Protein AF-A0A0U3DCT2-F1 (afdb_monomer_lite)

Foldseek 3Di:
DDDDDDDDDDDDDDDDDDPPDDDDDDPPDLPQDDQDPLLNVLLVLLVVVPDDSVVSLQLLCLLLLHDSVLRSDDLVPDDLLSNLSSVVSSVQLVVQCVLQVVLVDPVSNCFQRDNRDDALFKAKFKAWFFAVFDLAKPWDWFFPPPDDPPDDDDDPGDPPDPPDPPDPPDDQLPDALVNVCVGTVTDFTDEGAIAMKMKMWHPDPAFFWKQWSNDTDGWAFQDQWDKQFWAACCQAPVDRQDTTMAGARTTMTMDGHDLPTDWIDGSSATYADANQQADFFKEWEAEQQFFAATEECLPPPPFPDFHGFQLVDCVRFVQLLQLSLSLSVLGAEYEYQANQFRLAHHYPQQHPPGNDDCVVSCVVCVVLNHLYSSRCSSRPRSSNSSVSRRYYYDYAHALQCAQNHNVLVCLRGPDRYRRQPERQHHDSQDDVNRTDPAHAWYWYRHNQEIEIHGEPNLAFQDPDDDPDHPDHPCVLQVLQSSLQVLLVDPSLLRHQAYEYRHAADQQDWADSDPAIDRGRLSPVQSADPPPGSYPRRHHDHRLRYAEYEYEPQQWWFWKFFPPVVSAFIYIYHNQSTYRFGDGDDDPDPDFFDDRPDDLVVVCPPPPVCPSPPPNDDDPQDQDPVRDGDDVVVSSVGGIPPRSPPQGIDRAHWIWMWGDDPPDPKTWIFTAHSSRDTAWIWIGDRRGIDIDDGDD

Radius of gyration: 29.82 Å; chains: 1; bounding box: 74×130×78 Å

pLDDT: mean 75.76, std 23.97, range [25.91, 98.81]

Sequence (695 aa):
MQHRLLPLSLAVSAALLLAACASGPQQPAQQAQTLPPAMNKLLGAQEAAGLSRAEGLRRIAARSGLSVEELQQQPSRLEPIAQDLLARFERDTQALITSAQASGQPEAMALALPLLDAPGRFYAWTQFADMAQAPFSTSHITAVTAAAPGTQGQQRGSLEHEVPFSGPEVKAANATPTDLAARYAMSDPSLGHGQQVARVVTAAAQCPQLLVDGRPQPMQVRAPAVRGVASNSAAQTGDKRQTIGADFELLTCEATLPPAAQVVGVGGQRLALRPPQAQINRVVVVGDTGCRVQGPNAFGSGKPGAPLQDCSDESDWPWRRIARAAASFNPDLIIHNGDIHYREGLPKGTEPGQPQPNEARVAAYMDTITYGWKSWEADFFRPAGALLAAAPWAITRGNHELCDRAGAGWYRFLDYRRFPAQEPQYSPDYDAAICSNATDPLLVRLGDLQLILMDVGGLADAPGRGRNQGWTNGDHLRTARQLTAVARDGTTQSASVSWLVTHKPLFAFYSGGPKVTSSTWQFQKALQPGVESFGAGNGELPANLQMVHSGHIHGWMMISHPAQTGLPTQYLIGNSGQALEGFHFGARGDKPYQAAAPEAQANDIATQDRRWPWHDAPWSFRLPNGVMAQPDAFSSSPVIDAGSKNAHSEEFGFVVFDRITGSSNWTARMFDPQRQLLRTCTTEGKRTRCEAPAK

Structure (mmCIF, N/CA/C/O backbone):
data_AF-A0A0U3DCT2-F1
#
_entry.id   AF-A0A0U3DCT2-F1
#
loop_
_atom_site.group_PDB
_atom_site.id
_atom_site.type_symbol
_atom_site.label_atom_id
_atom_site.label_alt_id
_atom_site.label_comp_id
_atom_site.label_asym_id
_atom_site.label_entity_id
_atom_site.label_seq_id
_atom_site.pdbx_PDB_ins_code
_atom_site.Cartn_x
_atom_site.Cartn_y
_atom_site.Cartn_z
_atom_site.occupancy
_atom_site.B_iso_or_equiv
_atom_site.auth_seq_id
_atom_site.auth_comp_id
_atom_site.auth_asym_id
_atom_site.auth_atom_id
_atom_site.pdbx_PDB_model_num
ATOM 1 N N . MET A 1 1 ? 45.992 -82.820 7.090 1.00 36.88 1 MET A N 1
ATOM 2 C CA . MET A 1 1 ? 46.696 -83.466 8.224 1.00 36.88 1 MET A CA 1
ATOM 3 C C . MET A 1 1 ? 46.601 -82.540 9.439 1.00 36.88 1 MET A C 1
ATOM 5 O O . MET A 1 1 ? 46.520 -81.350 9.193 1.00 36.88 1 MET A O 1
ATOM 9 N N . GLN A 1 2 ? 46.533 -83.101 10.664 1.00 33.44 2 GLN A N 1
ATOM 10 C CA . GLN A 1 2 ? 47.190 -82.681 11.940 1.00 33.44 2 GLN A CA 1
ATOM 11 C C . GLN A 1 2 ? 47.296 -81.164 12.280 1.00 33.44 2 GLN A C 1
ATOM 13 O O . GLN A 1 2 ? 47.700 -80.394 11.428 1.00 33.44 2 GLN A O 1
ATOM 18 N N . HIS A 1 3 ? 47.113 -80.629 13.503 1.00 31.39 3 HIS A N 1
ATOM 19 C CA . HIS A 1 3 ? 46.759 -81.056 14.888 1.00 31.39 3 HIS A CA 1
ATOM 20 C C . HIS A 1 3 ? 46.692 -79.743 15.752 1.00 31.39 3 HIS A C 1
ATOM 22 O O . HIS A 1 3 ? 47.212 -78.741 15.277 1.00 31.39 3 HIS A O 1
ATOM 28 N N . ARG A 1 4 ? 46.166 -79.565 16.986 1.00 33.88 4 ARG A N 1
ATOM 29 C CA . ARG A 1 4 ? 45.395 -80.282 18.052 1.00 33.88 4 ARG A CA 1
ATOM 30 C C . ARG A 1 4 ? 44.637 -79.171 18.842 1.00 33.88 4 ARG A C 1
ATOM 32 O O . ARG A 1 4 ? 45.187 -78.090 18.986 1.00 33.88 4 ARG A O 1
ATOM 39 N N . LEU A 1 5 ? 43.339 -79.268 19.155 1.00 30.78 5 LEU A N 1
ATOM 40 C CA . LEU A 1 5 ? 42.668 -79.935 20.300 1.00 30.78 5 LEU A CA 1
ATOM 41 C C . LEU A 1 5 ? 42.898 -79.347 21.722 1.00 30.78 5 LEU A C 1
ATOM 43 O O . LEU A 1 5 ? 43.914 -79.662 22.331 1.00 30.78 5 LEU A O 1
ATOM 47 N N . LEU A 1 6 ? 41.827 -78.724 22.270 1.00 32.69 6 LEU A N 1
ATOM 48 C CA . LEU A 1 6 ? 41.408 -78.650 23.702 1.00 32.69 6 LEU A CA 1
ATOM 49 C C . LEU A 1 6 ? 42.312 -77.839 24.680 1.00 32.69 6 LEU A C 1
ATOM 51 O O . LEU A 1 6 ? 43.429 -77.512 24.287 1.00 32.69 6 LEU A O 1
ATOM 55 N N . PRO A 1 7 ? 41.872 -77.420 25.904 1.00 43.22 7 PRO A N 1
ATOM 56 C CA . PRO A 1 7 ? 40.756 -77.864 26.782 1.00 43.22 7 PRO A CA 1
ATOM 57 C C . PRO A 1 7 ? 39.411 -77.127 26.555 1.00 43.22 7 PRO A C 1
ATOM 59 O O . PRO A 1 7 ? 39.361 -76.201 25.756 1.00 43.22 7 PRO A O 1
ATOM 62 N N . LEU A 1 8 ? 38.239 -77.492 27.104 1.00 28.56 8 LEU A N 1
ATOM 63 C CA . LEU A 1 8 ? 37.788 -78.330 28.246 1.00 28.56 8 LEU A CA 1
ATOM 64 C C . LEU A 1 8 ? 37.611 -77.615 29.618 1.00 28.56 8 LEU A C 1
ATOM 66 O O . LEU A 1 8 ? 38.549 -77.468 30.388 1.00 28.56 8 LEU A O 1
ATOM 70 N N . SER A 1 9 ? 36.358 -77.235 29.904 1.00 29.92 9 SER A N 1
ATOM 71 C CA . SER A 1 9 ? 35.671 -77.124 31.215 1.00 29.92 9 SER A CA 1
ATOM 72 C C . SER A 1 9 ? 36.451 -76.863 32.523 1.00 29.92 9 SER A C 1
ATOM 74 O O . SER A 1 9 ? 37.167 -77.742 32.992 1.00 29.92 9 SER A O 1
ATOM 76 N N . LEU A 1 10 ? 36.106 -75.758 33.202 1.00 27.81 10 LEU A N 1
ATOM 77 C CA . LEU A 1 10 ? 35.778 -75.593 34.644 1.00 27.81 10 LEU A CA 1
ATOM 78 C C . LEU A 1 10 ? 35.640 -74.069 34.919 1.00 27.81 10 LEU A C 1
ATOM 80 O O . LEU A 1 10 ? 36.296 -73.288 34.241 1.00 27.81 10 LEU A O 1
ATOM 84 N N . ALA A 1 11 ? 34.909 -73.542 35.906 1.00 27.86 11 ALA A N 1
ATOM 85 C CA . ALA A 1 11 ? 33.616 -73.879 36.518 1.00 27.86 11 ALA A CA 1
ATOM 86 C C . ALA A 1 11 ? 33.266 -72.765 37.539 1.00 27.86 11 ALA A C 1
ATOM 88 O O . ALA A 1 11 ? 34.174 -72.164 38.094 1.00 27.86 11 ALA A O 1
ATOM 89 N N . VAL A 1 12 ? 31.973 -72.561 37.831 1.00 28.89 12 VAL A N 1
ATOM 90 C CA . VAL A 1 12 ? 31.437 -71.941 39.072 1.00 28.89 12 VAL A CA 1
ATOM 91 C C . VAL A 1 12 ? 31.932 -70.521 39.462 1.00 28.89 12 VAL A C 1
ATOM 93 O O . VAL A 1 12 ? 33.016 -70.327 39.990 1.00 28.89 12 VAL A O 1
ATOM 96 N N . SER A 1 13 ? 31.002 -69.559 39.363 1.00 32.44 13 SER A N 1
ATOM 97 C CA . SER A 1 13 ? 30.874 -68.346 40.204 1.00 32.44 13 SER A CA 1
ATOM 98 C C . SER A 1 13 ? 32.005 -67.303 40.268 1.00 32.44 13 SER A C 1
ATOM 100 O O . SER A 1 13 ? 32.881 -67.402 41.119 1.00 32.44 13 SER A O 1
ATOM 102 N N . ALA A 1 14 ? 31.826 -66.179 39.550 1.00 29.89 14 ALA A N 1
ATOM 103 C CA . ALA A 1 14 ? 31.907 -64.816 40.126 1.00 29.89 14 ALA A CA 1
ATOM 104 C C . ALA A 1 14 ? 31.535 -63.706 39.109 1.00 29.89 14 ALA A C 1
ATOM 106 O O . ALA A 1 14 ? 32.417 -63.211 38.418 1.00 29.89 14 ALA A O 1
ATOM 107 N N . ALA A 1 15 ? 30.255 -63.295 39.042 1.00 27.05 15 ALA A N 1
ATOM 108 C CA . ALA A 1 15 ? 29.804 -61.939 38.645 1.00 27.05 15 ALA A CA 1
ATOM 109 C C . ALA A 1 15 ? 28.260 -61.843 38.588 1.00 27.05 15 ALA A C 1
ATOM 111 O O . ALA A 1 15 ? 27.653 -62.104 37.551 1.00 27.05 15 ALA A O 1
ATOM 112 N N . LEU A 1 16 ? 27.607 -61.411 39.674 1.00 37.44 16 LEU A N 1
ATOM 113 C CA . LEU A 1 16 ? 26.274 -60.800 39.566 1.00 37.44 16 LEU A CA 1
ATOM 114 C C . LEU A 1 16 ? 26.464 -59.306 39.283 1.00 37.44 16 LEU A C 1
ATOM 116 O O . LEU A 1 16 ? 26.703 -58.555 40.222 1.00 37.44 16 LEU A O 1
ATOM 120 N N . LEU A 1 17 ? 26.369 -58.883 38.016 1.00 34.41 17 LEU A N 1
ATOM 121 C CA . LEU A 1 17 ? 26.083 -57.497 37.606 1.00 34.41 17 LEU A CA 1
ATOM 122 C C . LEU A 1 17 ? 25.851 -57.410 36.083 1.00 34.41 17 LEU A C 1
ATOM 124 O O . LEU A 1 17 ? 26.549 -58.052 35.308 1.00 34.41 17 LEU A O 1
ATOM 128 N N . LEU A 1 18 ? 24.900 -56.558 35.677 1.00 35.25 18 LEU A N 1
ATOM 129 C CA . LEU A 1 18 ? 24.732 -56.012 34.315 1.00 35.25 18 LEU A CA 1
ATOM 130 C C . LEU A 1 18 ? 24.450 -57.007 33.162 1.00 35.25 18 LEU A C 1
ATOM 132 O O . LEU A 1 18 ? 25.196 -57.083 32.190 1.00 35.25 18 LEU A O 1
ATOM 136 N N . ALA A 1 19 ? 23.281 -57.658 33.196 1.00 31.69 19 ALA A N 1
ATOM 137 C CA . ALA A 1 19 ? 22.679 -58.319 32.023 1.00 31.69 19 ALA A CA 1
ATOM 138 C C . ALA A 1 19 ? 21.163 -58.038 31.877 1.00 31.69 19 ALA A C 1
ATOM 140 O O . ALA A 1 19 ? 20.399 -58.886 31.426 1.00 31.69 19 ALA A O 1
ATOM 141 N N . ALA A 1 20 ? 20.716 -56.842 32.278 1.00 42.06 20 ALA A N 1
ATOM 142 C CA . ALA A 1 20 ? 19.307 -56.428 32.265 1.00 42.06 20 ALA A CA 1
ATOM 143 C C . ALA A 1 20 ? 19.113 -55.065 31.569 1.00 42.06 20 ALA A C 1
ATOM 145 O O . ALA A 1 20 ? 18.640 -54.114 32.178 1.00 42.06 20 ALA A O 1
ATOM 146 N N . CYS A 1 21 ? 19.523 -54.969 30.298 1.00 36.25 21 CYS A N 1
ATOM 147 C CA . CYS A 1 21 ? 19.258 -53.821 29.417 1.00 36.25 21 CYS A CA 1
ATOM 148 C C . CYS A 1 21 ? 19.403 -54.236 27.937 1.00 36.25 21 CYS A C 1
ATOM 150 O O . CYS A 1 21 ? 20.422 -53.978 27.303 1.00 36.25 21 CYS A O 1
ATOM 152 N N . ALA A 1 22 ? 18.393 -54.924 27.395 1.00 37.25 22 ALA A N 1
ATOM 153 C CA . ALA A 1 22 ? 18.346 -55.352 25.985 1.00 37.25 22 ALA A CA 1
ATOM 154 C C . ALA A 1 22 ? 17.037 -54.953 25.269 1.00 37.25 22 ALA A C 1
ATOM 156 O O . ALA A 1 22 ? 16.732 -55.438 24.183 1.00 37.25 22 ALA A O 1
ATOM 157 N N . SER A 1 23 ? 16.267 -54.040 25.864 1.00 38.56 23 SER A N 1
ATOM 158 C CA . SER A 1 23 ? 15.148 -53.348 25.226 1.00 38.56 23 SER A CA 1
ATOM 159 C C . SER A 1 23 ? 15.641 -52.004 24.686 1.00 38.56 23 SER A C 1
ATOM 161 O O . SER A 1 23 ? 15.608 -50.995 25.394 1.00 38.56 23 SER A O 1
ATOM 163 N N . GLY A 1 24 ? 16.134 -51.990 23.444 1.00 33.88 24 GLY A N 1
ATOM 164 C CA . GLY A 1 24 ? 16.416 -50.731 22.748 1.00 33.88 24 GLY A CA 1
ATOM 165 C C . GLY A 1 24 ? 15.144 -49.873 22.667 1.00 33.88 24 GLY A C 1
ATOM 166 O O . GLY A 1 24 ? 14.052 -50.438 22.546 1.00 33.88 24 GLY A O 1
ATOM 167 N N . PRO A 1 25 ? 15.242 -48.534 22.754 1.00 33.94 25 PRO A N 1
ATOM 168 C CA . PRO A 1 25 ? 14.065 -47.681 22.700 1.00 33.94 25 PRO A CA 1
ATOM 169 C C . PRO A 1 25 ? 13.362 -47.878 21.358 1.00 33.94 25 PRO A C 1
ATOM 171 O O . PRO A 1 25 ? 13.932 -47.607 20.299 1.00 33.94 25 PRO A O 1
ATOM 174 N N . GLN A 1 26 ? 12.106 -48.328 21.402 1.00 38.16 26 GLN A N 1
ATOM 175 C CA . GLN A 1 26 ? 11.217 -48.183 20.257 1.00 38.16 26 GLN A CA 1
ATOM 176 C C . GLN A 1 26 ? 11.202 -46.698 19.892 1.00 38.16 26 GLN A C 1
ATOM 178 O O . GLN A 1 26 ? 10.945 -45.856 20.757 1.00 38.16 26 GLN A O 1
ATOM 183 N N . GLN A 1 27 ? 11.477 -46.369 18.627 1.00 34.06 27 GLN A N 1
ATOM 184 C CA . GLN A 1 27 ? 11.172 -45.031 18.133 1.00 34.06 27 GLN A CA 1
ATOM 185 C C . GLN A 1 27 ? 9.692 -44.773 18.441 1.00 34.06 27 GLN A C 1
ATOM 187 O O . GLN A 1 27 ? 8.865 -45.624 18.095 1.00 34.06 27 GLN A O 1
ATOM 192 N N . PRO A 1 28 ? 9.338 -43.666 19.120 1.00 35.34 28 PRO A N 1
ATOM 193 C CA . PRO A 1 28 ? 7.943 -43.385 19.402 1.00 35.34 28 PRO A CA 1
ATOM 194 C C . PRO A 1 28 ? 7.219 -43.309 18.062 1.00 35.34 28 PRO A C 1
ATOM 196 O O . PRO A 1 28 ? 7.609 -42.525 17.193 1.00 35.34 28 PRO A O 1
ATOM 199 N N . ALA A 1 29 ? 6.195 -44.149 17.887 1.00 37.69 29 ALA A N 1
ATOM 200 C CA . ALA A 1 29 ? 5.345 -44.093 16.709 1.00 37.69 29 ALA A CA 1
ATOM 201 C C . ALA A 1 29 ? 4.901 -42.639 16.533 1.00 37.69 29 ALA A C 1
ATOM 203 O O . ALA A 1 29 ? 4.378 -42.047 17.483 1.00 37.69 29 ALA A O 1
ATOM 204 N N . GLN A 1 30 ? 5.177 -42.054 15.362 1.00 40.88 30 GLN A N 1
ATOM 205 C CA . GLN A 1 30 ? 4.865 -40.655 15.096 1.00 40.88 30 GLN A CA 1
ATOM 206 C C . GLN A 1 30 ? 3.379 -40.444 15.376 1.00 40.88 30 GLN A C 1
ATOM 208 O O . GLN A 1 30 ? 2.528 -40.928 14.630 1.00 40.88 30 GLN A O 1
ATOM 213 N N . GLN A 1 31 ? 3.066 -39.753 16.477 1.00 41.84 31 GLN A N 1
ATOM 214 C CA . GLN A 1 31 ? 1.696 -39.362 16.768 1.00 41.84 31 GLN A CA 1
ATOM 215 C C . GLN A 1 31 ? 1.243 -38.516 15.586 1.00 41.84 31 GLN A C 1
ATOM 217 O O . GLN A 1 31 ? 1.806 -37.448 15.348 1.00 41.84 31 GLN A O 1
ATOM 222 N N . ALA A 1 32 ? 0.274 -39.025 14.825 1.00 45.00 32 ALA A N 1
ATOM 223 C CA . ALA A 1 32 ? -0.272 -38.351 13.660 1.00 45.00 32 ALA A CA 1
ATOM 224 C C . ALA A 1 32 ? -1.056 -37.122 14.135 1.00 45.00 32 ALA A C 1
ATOM 226 O O . ALA A 1 32 ? -2.263 -37.182 14.360 1.00 45.00 32 ALA A O 1
ATOM 227 N N . GLN A 1 33 ? -0.334 -36.025 14.364 1.00 56.06 33 GLN A N 1
ATOM 228 C CA . GLN A 1 33 ? -0.896 -34.781 14.865 1.00 56.06 33 GLN A CA 1
ATOM 229 C C . GLN A 1 33 ? -1.872 -34.250 13.821 1.00 56.06 33 GLN A C 1
ATOM 231 O O . GLN A 1 33 ? -1.522 -33.958 12.677 1.00 56.06 33 GLN A O 1
ATOM 236 N N . THR A 1 34 ? -3.140 -34.219 14.209 1.00 70.25 34 THR A N 1
ATOM 237 C CA . THR A 1 34 ? -4.230 -33.802 13.342 1.00 70.25 34 THR A CA 1
ATOM 238 C C . THR A 1 34 ? -4.172 -32.295 13.161 1.00 70.25 34 THR A C 1
ATOM 240 O O . THR A 1 34 ? -4.274 -31.562 14.145 1.00 70.25 34 THR A O 1
ATOM 243 N N . LEU A 1 35 ? -4.084 -31.838 11.909 1.00 82.75 35 LEU A N 1
ATOM 244 C CA . LEU A 1 35 ? -4.354 -30.441 11.570 1.00 82.75 35 LEU A CA 1
ATOM 245 C C . LEU A 1 35 ? -5.725 -30.008 12.129 1.00 82.75 35 LEU A C 1
ATOM 247 O O . LEU A 1 35 ? -6.620 -30.855 12.274 1.00 82.75 35 LEU A O 1
ATOM 251 N N . PRO A 1 36 ? -5.938 -28.705 12.373 1.00 87.06 36 PRO A N 1
ATOM 252 C CA . PRO A 1 36 ? -7.245 -28.205 12.781 1.00 87.06 36 PRO A CA 1
ATOM 253 C C . PRO A 1 36 ? -8.352 -28.612 11.780 1.00 87.06 36 PRO A C 1
ATOM 255 O O . PRO A 1 36 ? -8.063 -28.750 10.583 1.00 87.06 36 PRO A O 1
ATOM 258 N N . PRO A 1 37 ? -9.609 -28.852 12.210 1.00 90.06 37 PRO A N 1
ATOM 259 C CA . PRO A 1 37 ? -10.609 -29.555 11.396 1.00 90.06 37 PRO A CA 1
ATOM 260 C C . PRO A 1 37 ? -10.858 -28.956 10.005 1.00 90.06 37 PRO A C 1
ATOM 262 O O . PRO A 1 37 ? -10.938 -29.700 9.024 1.00 90.06 37 PRO A O 1
ATOM 265 N N . ALA A 1 38 ? -10.906 -27.625 9.889 1.00 90.19 38 ALA A N 1
ATOM 266 C CA . ALA A 1 38 ? -11.087 -26.948 8.602 1.00 90.19 38 ALA A CA 1
ATOM 267 C C . ALA A 1 38 ? -9.899 -27.179 7.647 1.00 90.19 38 ALA A C 1
ATOM 269 O O . ALA A 1 38 ? -10.088 -27.394 6.449 1.00 90.19 38 ALA A O 1
ATOM 270 N N . MET A 1 39 ? -8.675 -27.218 8.183 1.00 90.62 39 MET A N 1
ATOM 271 C CA . MET A 1 39 ? -7.448 -27.475 7.421 1.00 90.62 39 MET A CA 1
ATOM 272 C C . MET A 1 39 ? -7.314 -28.949 7.029 1.00 90.62 39 MET A C 1
ATOM 274 O O . MET A 1 39 ? -6.874 -29.243 5.922 1.00 90.62 39 MET A O 1
ATOM 278 N N . ASN A 1 40 ? -7.752 -29.877 7.885 1.00 91.56 40 ASN A N 1
ATOM 279 C CA . ASN A 1 40 ? -7.871 -31.293 7.527 1.00 91.56 40 ASN A CA 1
ATOM 280 C C . ASN A 1 40 ? -8.898 -31.503 6.397 1.00 91.56 40 ASN A C 1
ATOM 282 O O . ASN A 1 40 ? -8.634 -32.272 5.475 1.00 91.56 40 ASN A O 1
ATOM 286 N N . LYS A 1 41 ? -10.031 -30.781 6.407 1.00 91.38 41 LYS A N 1
ATOM 287 C CA . LYS A 1 41 ? -11.016 -30.816 5.309 1.00 91.38 41 LYS A CA 1
ATOM 288 C C . LYS A 1 41 ? -10.442 -30.253 4.000 1.00 91.38 41 LYS A C 1
ATOM 290 O O . LYS A 1 41 ? -10.656 -30.839 2.942 1.00 91.38 41 LYS A O 1
ATOM 295 N N . LEU A 1 42 ? -9.682 -29.158 4.070 1.00 92.94 42 LEU A N 1
ATOM 296 C CA . LEU A 1 42 ? -8.999 -28.562 2.916 1.00 92.94 42 LEU A CA 1
ATOM 297 C C . LEU A 1 42 ? -7.895 -29.472 2.355 1.00 92.94 42 LEU A C 1
ATOM 299 O O . LEU A 1 42 ? -7.799 -29.626 1.139 1.00 92.94 42 LEU A O 1
ATOM 303 N N . LEU A 1 43 ? -7.114 -30.128 3.219 1.00 93.12 43 LEU A N 1
ATOM 304 C CA . LEU A 1 43 ? -6.115 -31.123 2.822 1.00 93.12 43 LEU A CA 1
ATOM 305 C C . LEU A 1 43 ? -6.768 -32.350 2.173 1.00 93.12 43 LEU A C 1
ATOM 307 O O . LEU A 1 43 ? -6.327 -32.762 1.106 1.00 93.12 43 LEU A O 1
ATOM 311 N N . GLY A 1 44 ? -7.871 -32.854 2.734 1.00 92.81 44 GLY A N 1
ATOM 312 C CA . GLY A 1 44 ? -8.655 -33.928 2.121 1.00 92.81 44 GLY A CA 1
ATOM 313 C C . GLY A 1 44 ? -9.211 -33.558 0.739 1.00 92.81 44 GLY A C 1
ATOM 314 O O . GLY A 1 44 ? -9.268 -34.411 -0.141 1.00 92.81 44 GLY A O 1
ATOM 315 N N . ALA A 1 45 ? -9.551 -32.285 0.504 1.00 91.38 45 ALA A N 1
ATOM 316 C CA . ALA A 1 45 ? -9.921 -31.794 -0.826 1.00 91.38 45 ALA A CA 1
ATOM 317 C C . ALA A 1 45 ? -8.721 -31.738 -1.795 1.00 91.38 45 ALA A C 1
ATOM 319 O O . ALA A 1 45 ? -8.874 -32.088 -2.964 1.00 91.38 45 ALA A O 1
ATOM 320 N N . GLN A 1 46 ? -7.517 -31.382 -1.320 1.00 91.81 46 GLN A N 1
ATOM 321 C CA . GLN A 1 46 ? -6.287 -31.488 -2.123 1.00 91.81 46 GLN A CA 1
ATOM 322 C C . GLN A 1 46 ? -5.997 -32.951 -2.510 1.00 91.81 46 GLN A C 1
ATOM 324 O O . GLN A 1 46 ? -5.678 -33.240 -3.662 1.00 91.81 46 GLN A O 1
ATOM 329 N N . GLU A 1 47 ? -6.126 -33.873 -1.553 1.00 93.19 47 GLU A N 1
ATOM 330 C CA . GLU A 1 47 ? -5.887 -35.311 -1.737 1.00 93.19 47 GLU A CA 1
ATOM 331 C C . GLU A 1 47 ? -6.924 -35.939 -2.687 1.00 93.19 47 GLU A C 1
ATOM 333 O O . GLU A 1 47 ? -6.557 -36.676 -3.601 1.00 93.19 47 GLU A O 1
ATOM 338 N N . ALA A 1 48 ? -8.207 -35.576 -2.560 1.00 91.69 48 ALA A N 1
ATOM 339 C CA . ALA A 1 48 ? -9.268 -35.996 -3.481 1.00 91.69 48 ALA A CA 1
ATOM 340 C C . ALA A 1 48 ? -9.103 -35.430 -4.907 1.00 91.69 48 ALA A C 1
ATOM 342 O O . ALA A 1 48 ? -9.522 -36.068 -5.870 1.00 91.69 48 ALA A O 1
ATOM 343 N N . ALA A 1 49 ? -8.453 -34.270 -5.055 1.00 87.56 49 ALA A N 1
ATOM 344 C CA . ALA A 1 49 ? -8.048 -33.705 -6.344 1.00 87.56 49 ALA A CA 1
ATOM 345 C C . ALA A 1 49 ? -6.754 -34.332 -6.918 1.00 87.56 49 ALA A C 1
ATOM 347 O O . ALA A 1 49 ? -6.238 -33.859 -7.930 1.00 87.56 49 ALA A O 1
ATOM 348 N N . GLY A 1 50 ? -6.225 -35.391 -6.293 1.00 91.81 50 GLY A N 1
ATOM 349 C CA . GLY A 1 50 ? -5.082 -36.165 -6.785 1.00 91.81 50 GLY A CA 1
ATOM 350 C C . GLY A 1 50 ? -3.706 -35.691 -6.306 1.00 91.81 50 GLY A C 1
ATOM 351 O O . GLY A 1 50 ? -2.697 -36.221 -6.772 1.00 91.81 50 GLY A O 1
ATOM 352 N N . LEU A 1 51 ? -3.620 -34.724 -5.383 1.00 92.69 51 LEU A N 1
ATOM 353 C CA . LEU A 1 51 ? -2.334 -34.333 -4.798 1.00 92.69 51 LEU A CA 1
ATOM 354 C C . LEU A 1 51 ? -1.857 -35.320 -3.731 1.00 92.69 51 LEU A C 1
ATOM 356 O O . LEU A 1 51 ? -2.632 -35.856 -2.943 1.00 92.69 51 LEU A O 1
ATOM 360 N N . SER A 1 52 ? -0.536 -35.473 -3.622 1.00 94.19 52 SER A N 1
ATOM 361 C CA . SER A 1 52 ? 0.060 -36.113 -2.448 1.00 94.19 52 SER A CA 1
ATOM 362 C C . SER A 1 52 ? -0.136 -35.253 -1.192 1.00 94.19 52 SER A C 1
ATOM 364 O O . SER A 1 52 ? -0.073 -34.020 -1.250 1.00 94.19 52 SER A O 1
ATOM 366 N N . ARG A 1 53 ? -0.273 -35.897 -0.025 1.00 92.06 53 ARG A N 1
ATOM 367 C CA . ARG A 1 53 ? -0.393 -35.222 1.282 1.00 92.06 53 ARG A CA 1
ATOM 368 C C . ARG A 1 53 ? 0.709 -34.187 1.532 1.00 92.06 53 ARG A C 1
ATOM 370 O O . ARG A 1 53 ? 0.443 -33.097 2.029 1.00 92.06 53 ARG A O 1
ATOM 377 N N . ALA A 1 54 ? 1.943 -34.510 1.141 1.00 92.00 54 ALA A N 1
ATOM 378 C CA . ALA A 1 54 ? 3.104 -33.628 1.267 1.00 92.00 54 ALA A CA 1
ATOM 379 C C . ALA A 1 54 ? 3.051 -32.405 0.330 1.00 92.00 54 ALA A C 1
ATOM 381 O O . ALA A 1 54 ? 3.668 -31.378 0.607 1.00 92.00 54 ALA A O 1
ATOM 382 N N . GLU A 1 55 ? 2.322 -32.475 -0.785 1.00 92.44 55 GLU A N 1
ATOM 383 C CA . GLU A 1 55 ? 2.086 -31.314 -1.641 1.00 92.44 55 GLU A CA 1
ATOM 384 C C . GLU A 1 55 ? 0.899 -30.471 -1.173 1.00 92.44 55 GLU A C 1
ATOM 386 O O . GLU A 1 55 ? 1.011 -29.246 -1.146 1.00 92.44 55 GLU A O 1
ATOM 391 N N . GLY A 1 56 ? -0.181 -31.107 -0.707 1.00 92.12 56 GLY A N 1
ATOM 392 C CA . GLY A 1 56 ? -1.274 -30.408 -0.032 1.00 92.12 56 GLY A CA 1
ATOM 393 C C . GLY A 1 56 ? -0.775 -29.602 1.174 1.00 92.12 56 GLY A C 1
ATOM 394 O O . GLY A 1 56 ? -1.071 -28.415 1.279 1.00 92.12 56 GLY A O 1
ATOM 395 N N . LEU A 1 57 ? 0.079 -30.194 2.021 1.00 92.44 57 LEU A N 1
ATOM 396 C CA . LEU A 1 57 ? 0.733 -29.495 3.136 1.00 92.44 57 LEU A CA 1
ATOM 397 C C . LEU A 1 57 ? 1.572 -28.290 2.679 1.00 92.44 57 LEU A C 1
ATOM 399 O O . LEU A 1 57 ? 1.431 -27.216 3.255 1.00 92.44 57 LEU A O 1
ATOM 403 N N . ARG A 1 58 ? 2.399 -28.426 1.629 1.00 92.12 58 ARG A N 1
ATOM 404 C CA . ARG A 1 58 ? 3.198 -27.307 1.082 1.00 92.12 58 ARG A CA 1
ATOM 405 C C . ARG A 1 58 ? 2.323 -26.164 0.552 1.00 92.12 58 ARG A C 1
ATOM 407 O O . ARG A 1 58 ? 2.639 -25.000 0.787 1.00 92.12 58 ARG A O 1
ATOM 414 N N . ARG A 1 59 ? 1.217 -26.484 -0.130 1.00 91.06 59 ARG A N 1
ATOM 415 C CA . ARG A 1 59 ? 0.255 -25.492 -0.646 1.00 91.06 59 ARG A CA 1
ATOM 416 C C . ARG A 1 59 ? -0.503 -24.790 0.488 1.00 91.06 59 ARG A C 1
ATOM 418 O O . ARG A 1 59 ? -0.657 -23.574 0.437 1.00 91.06 59 ARG A O 1
ATOM 425 N N . ILE A 1 60 ? -0.910 -25.520 1.531 1.00 91.81 60 ILE A N 1
ATOM 426 C CA . ILE A 1 60 ? -1.549 -24.942 2.727 1.00 91.81 60 ILE A CA 1
ATOM 427 C C . ILE A 1 60 ? -0.568 -24.037 3.485 1.00 91.81 60 ILE A C 1
ATOM 429 O O . ILE A 1 60 ? -0.925 -22.901 3.778 1.00 91.81 60 ILE A O 1
ATOM 433 N N . ALA A 1 61 ? 0.666 -24.490 3.734 1.00 91.94 61 ALA A N 1
ATOM 434 C CA . ALA A 1 61 ? 1.703 -23.728 4.440 1.00 91.94 61 ALA A CA 1
ATOM 435 C C . ALA A 1 61 ? 1.951 -22.357 3.783 1.00 91.94 61 ALA A C 1
ATOM 437 O O . ALA A 1 61 ? 1.856 -21.311 4.426 1.00 91.94 61 ALA A O 1
ATOM 438 N N . ALA A 1 62 ? 2.137 -22.348 2.460 1.00 89.25 62 ALA A N 1
ATOM 439 C CA . ALA A 1 62 ? 2.298 -21.115 1.696 1.00 89.25 62 ALA A CA 1
ATOM 440 C C . ALA A 1 62 ? 1.088 -20.162 1.791 1.00 89.25 62 ALA A C 1
ATOM 442 O O . ALA A 1 62 ? 1.271 -18.946 1.776 1.00 89.25 62 ALA A O 1
ATOM 443 N N . ARG A 1 63 ? -0.142 -20.688 1.898 1.00 89.25 63 ARG A N 1
ATOM 444 C CA . ARG A 1 63 ? -1.380 -19.888 1.999 1.00 89.25 63 ARG A CA 1
ATOM 445 C C . ARG A 1 63 ? -1.649 -19.365 3.411 1.00 89.25 63 ARG A C 1
ATOM 447 O O . ARG A 1 63 ? -2.243 -18.299 3.546 1.00 89.25 63 ARG A O 1
ATOM 454 N N . SER A 1 64 ? -1.204 -20.072 4.450 1.00 90.69 64 SER A N 1
ATOM 455 C CA . SER A 1 64 ? -1.285 -19.615 5.843 1.00 90.69 64 SER A CA 1
ATOM 456 C C . SER A 1 64 ? -0.141 -18.678 6.251 1.00 90.69 64 SER A C 1
ATOM 458 O O . SER A 1 64 ? -0.228 -18.036 7.295 1.00 90.69 64 SER A O 1
ATOM 460 N N . GLY A 1 65 ? 0.921 -18.571 5.444 1.00 90.19 65 GLY A N 1
ATOM 461 C CA . GLY A 1 65 ? 2.138 -17.845 5.821 1.00 90.19 65 GLY A CA 1
ATOM 462 C C . GLY A 1 65 ? 2.985 -18.619 6.835 1.00 90.19 65 GLY A C 1
ATOM 463 O O . GLY A 1 65 ? 3.633 -18.010 7.690 1.00 90.19 65 GLY A O 1
ATOM 464 N N . LEU A 1 66 ? 2.950 -19.951 6.761 1.00 92.19 66 LEU A N 1
ATOM 465 C CA . LEU A 1 66 ? 3.649 -20.881 7.645 1.00 92.19 66 LEU A CA 1
ATOM 466 C C . LEU A 1 66 ? 4.624 -21.777 6.858 1.00 92.19 66 LEU A C 1
ATOM 468 O O . LEU A 1 66 ? 4.572 -21.852 5.629 1.00 92.19 66 LEU A O 1
ATOM 472 N N . SER A 1 67 ? 5.504 -22.480 7.565 1.00 91.38 67 SER A N 1
ATOM 473 C CA . SER A 1 67 ? 6.324 -23.570 7.028 1.00 91.38 67 SER A CA 1
ATOM 474 C C . SER A 1 67 ? 5.613 -24.929 7.163 1.00 91.38 67 SER A C 1
ATOM 476 O O . SER A 1 67 ? 4.601 -25.060 7.856 1.00 91.38 67 SER A O 1
ATOM 478 N N . VAL A 1 68 ? 6.122 -25.970 6.495 1.00 91.62 68 VAL A N 1
ATOM 479 C CA . VAL A 1 68 ? 5.569 -27.333 6.639 1.00 91.62 68 VAL A CA 1
ATOM 480 C C . VAL A 1 68 ? 5.890 -27.900 8.024 1.00 91.62 68 VAL A C 1
ATOM 482 O O . VAL A 1 68 ? 5.073 -28.599 8.614 1.00 91.62 68 VAL A O 1
ATOM 485 N N . GLU A 1 69 ? 7.053 -27.547 8.558 1.00 91.38 69 GLU A N 1
ATOM 486 C CA . GLU A 1 69 ? 7.550 -27.917 9.880 1.00 91.38 69 GLU A CA 1
ATOM 487 C C . GLU A 1 69 ? 6.743 -27.218 10.984 1.00 91.38 69 GLU A C 1
ATOM 489 O O . GLU A 1 69 ? 6.454 -27.833 12.006 1.00 91.38 69 GLU A O 1
ATOM 494 N N . GLU A 1 70 ? 6.322 -25.963 10.781 1.00 92.25 70 GLU A N 1
ATOM 495 C CA . GLU A 1 70 ? 5.337 -25.286 11.638 1.00 92.25 70 GLU A CA 1
ATOM 496 C C . GLU A 1 70 ? 3.979 -26.023 11.585 1.00 92.25 70 GLU A C 1
ATOM 498 O O . GLU A 1 70 ? 3.436 -26.384 12.627 1.00 92.25 70 GLU A O 1
ATOM 503 N N . LEU A 1 71 ? 3.454 -26.360 10.396 1.00 89.81 71 LEU A N 1
ATOM 504 C CA . LEU A 1 71 ? 2.191 -27.117 10.271 1.00 89.81 71 LEU A CA 1
ATOM 505 C C . LEU A 1 71 ? 2.221 -28.540 10.862 1.00 89.81 71 LEU A C 1
ATOM 507 O O . LEU A 1 71 ? 1.160 -29.128 11.077 1.00 89.81 71 LEU A O 1
ATOM 511 N N . GLN A 1 72 ? 3.404 -29.112 11.090 1.00 88.00 72 GLN A N 1
ATOM 512 C CA . GLN A 1 72 ? 3.588 -30.446 11.677 1.00 88.00 72 GLN A CA 1
ATOM 513 C C . GLN A 1 72 ? 3.806 -30.424 13.200 1.00 88.00 72 GLN A C 1
ATOM 515 O O . GLN A 1 72 ? 3.936 -31.487 13.811 1.00 88.00 72 GLN A O 1
ATOM 520 N N . GLN A 1 73 ? 3.844 -29.243 13.823 1.00 85.88 73 GLN A N 1
ATOM 521 C CA . GLN A 1 73 ? 3.991 -29.085 15.269 1.00 85.88 73 GLN A CA 1
ATOM 522 C C . GLN A 1 73 ? 2.643 -29.000 15.995 1.00 85.88 73 GLN A C 1
ATOM 524 O O . GLN A 1 73 ? 1.618 -28.599 15.444 1.00 85.88 73 GLN A O 1
ATOM 529 N N . GLN A 1 74 ? 2.666 -29.315 17.293 1.00 80.56 74 GLN A N 1
ATOM 530 C CA . GLN A 1 74 ? 1.544 -29.039 18.188 1.00 80.56 74 GLN A CA 1
ATOM 531 C C . GLN A 1 74 ? 1.345 -27.514 18.257 1.00 80.56 74 GLN A C 1
ATOM 533 O O . GLN A 1 74 ? 2.328 -26.819 18.518 1.00 80.56 74 GLN A O 1
ATOM 538 N N . PRO A 1 75 ? 0.120 -26.969 18.109 1.00 79.19 75 PRO A N 1
ATOM 539 C CA . PRO A 1 75 ? -0.100 -25.518 18.132 1.00 79.19 75 PRO A CA 1
ATOM 540 C C . PRO A 1 75 ? 0.440 -24.815 19.387 1.00 79.19 75 PRO A C 1
ATOM 542 O O . PRO A 1 75 ? 0.907 -23.688 19.304 1.00 79.19 75 PRO A O 1
ATOM 545 N N . SER A 1 76 ? 0.467 -25.504 20.533 1.00 80.19 76 SER A N 1
ATOM 546 C CA . SER A 1 76 ? 1.047 -25.022 21.796 1.00 80.19 76 SER A CA 1
ATOM 547 C C . SER A 1 76 ? 2.584 -24.947 21.831 1.00 80.19 76 SER A C 1
ATOM 549 O O . SER A 1 76 ? 3.136 -24.501 22.833 1.00 80.19 76 SER A O 1
ATOM 551 N N . ARG A 1 77 ? 3.278 -25.400 20.778 1.00 85.88 77 ARG A N 1
ATOM 552 C CA . ARG A 1 77 ? 4.741 -25.309 20.608 1.00 85.88 77 ARG A CA 1
ATOM 553 C C . ARG A 1 77 ? 5.166 -24.311 19.533 1.00 85.88 77 ARG A C 1
ATOM 555 O O . ARG A 1 77 ? 6.356 -24.0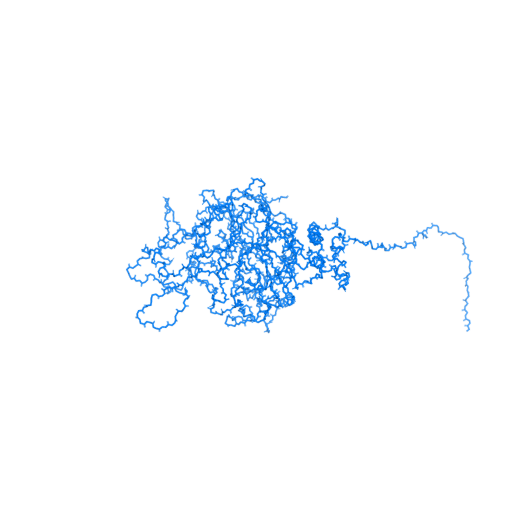53 19.402 1.00 85.88 77 ARG A O 1
ATOM 562 N N . LEU A 1 78 ? 4.219 -23.786 18.756 1.00 87.69 78 LEU A N 1
ATOM 563 C CA . LEU A 1 78 ? 4.499 -22.765 17.754 1.00 87.69 78 LEU A CA 1
ATOM 564 C C . LEU A 1 78 ? 4.900 -21.448 18.419 1.00 87.69 78 LEU A C 1
ATOM 566 O O . LEU A 1 78 ? 4.355 -21.084 19.460 1.00 87.69 78 LEU A O 1
ATOM 570 N N . GLU A 1 79 ? 5.775 -20.692 17.762 1.00 90.94 79 GLU A N 1
ATOM 571 C CA . GLU A 1 79 ? 6.045 -19.300 18.128 1.00 90.94 79 GLU A CA 1
ATOM 572 C C . GLU A 1 79 ? 4.769 -18.436 18.006 1.00 90.94 79 GLU A C 1
ATOM 574 O O . GLU A 1 79 ? 3.930 -18.713 17.140 1.00 90.94 79 GLU A O 1
ATOM 579 N N . PRO A 1 80 ? 4.597 -17.359 18.802 1.00 90.62 80 PRO A N 1
ATOM 580 C CA . PRO A 1 80 ? 3.343 -16.595 18.855 1.00 90.62 80 PRO A CA 1
ATOM 581 C C . PRO A 1 80 ? 2.843 -16.067 17.500 1.00 90.62 80 PRO A C 1
ATOM 583 O O . PRO A 1 80 ? 1.641 -16.050 17.246 1.00 90.62 80 PRO A O 1
ATOM 586 N N . ILE A 1 81 ? 3.752 -15.677 16.597 1.00 91.56 81 ILE A N 1
ATOM 587 C CA . ILE A 1 81 ? 3.403 -15.246 15.229 1.00 91.56 81 ILE A CA 1
ATOM 588 C C . ILE A 1 81 ? 2.778 -16.406 14.434 1.00 91.56 81 ILE A C 1
ATOM 590 O O . ILE A 1 81 ? 1.778 -16.213 13.743 1.00 91.56 81 ILE A O 1
ATOM 594 N N . ALA A 1 82 ? 3.329 -17.617 14.553 1.00 92.44 82 ALA A N 1
ATOM 595 C CA . ALA A 1 82 ? 2.814 -18.801 13.874 1.00 92.44 82 ALA A CA 1
ATOM 596 C C . ALA A 1 82 ? 1.487 -19.290 14.487 1.00 92.44 82 ALA A C 1
ATOM 598 O O . ALA A 1 82 ? 0.608 -19.721 13.742 1.00 92.44 82 ALA A O 1
ATOM 599 N N . GLN A 1 83 ? 1.294 -19.155 15.808 1.00 91.69 83 GLN A N 1
ATOM 600 C CA . GLN A 1 83 ? 0.001 -19.417 16.462 1.00 91.69 83 GLN A CA 1
ATOM 601 C C . GLN A 1 83 ? -1.108 -18.503 15.914 1.00 91.69 83 GLN A C 1
ATOM 603 O O . GLN A 1 83 ? -2.160 -18.992 15.495 1.00 91.69 83 GLN A O 1
ATOM 608 N N . ASP A 1 84 ? -0.864 -17.188 15.864 1.00 92.81 84 ASP A N 1
ATOM 609 C CA . ASP A 1 84 ? -1.829 -16.204 15.356 1.00 92.81 84 ASP A CA 1
ATOM 610 C C . ASP A 1 84 ? -2.175 -16.438 13.876 1.00 92.81 84 ASP A C 1
ATOM 612 O O . ASP A 1 84 ? -3.351 -16.397 13.502 1.00 92.81 84 ASP A O 1
ATOM 616 N N . LEU A 1 85 ? -1.170 -16.720 13.036 1.00 94.00 85 LEU A N 1
ATOM 617 C CA . LEU A 1 85 ? -1.359 -17.013 11.610 1.00 94.00 85 LEU A CA 1
ATOM 618 C C . LEU A 1 85 ? -2.143 -18.315 11.383 1.00 94.00 85 LEU A C 1
ATOM 620 O O . LEU A 1 85 ? -3.080 -18.325 10.580 1.00 94.00 85 LEU A O 1
ATOM 624 N N . LEU A 1 86 ? -1.824 -19.386 12.122 1.00 93.12 86 LEU A N 1
ATOM 625 C CA . LEU A 1 86 ? -2.554 -20.656 12.066 1.00 93.12 86 LEU A CA 1
ATOM 626 C C . LEU A 1 86 ? -4.026 -20.463 12.451 1.00 93.12 86 LEU A C 1
ATOM 628 O O . LEU A 1 86 ? -4.924 -20.857 11.705 1.00 93.12 86 LEU A O 1
ATOM 632 N N . ALA A 1 87 ? -4.274 -19.801 13.583 1.00 92.12 87 ALA A N 1
ATOM 633 C CA . ALA A 1 87 ? -5.620 -19.556 14.083 1.00 92.12 87 ALA A CA 1
ATOM 634 C C . ALA A 1 87 ? -6.428 -18.635 13.151 1.00 92.12 87 ALA A C 1
ATOM 636 O O . ALA A 1 87 ? -7.640 -18.813 13.014 1.00 92.12 87 ALA A O 1
ATOM 637 N N . ARG A 1 88 ? -5.788 -17.662 12.480 1.00 92.38 88 ARG A N 1
ATOM 638 C CA . ARG A 1 88 ? -6.449 -16.839 11.454 1.00 92.38 88 ARG A CA 1
ATOM 639 C C . ARG A 1 88 ? -6.834 -17.676 10.235 1.00 92.38 88 ARG A C 1
ATOM 641 O O . ARG A 1 88 ? -7.989 -17.632 9.819 1.00 92.38 88 ARG A O 1
ATOM 648 N N . PHE A 1 89 ? -5.899 -18.466 9.707 1.00 92.94 89 PHE A N 1
ATOM 649 C CA . PHE A 1 89 ? -6.126 -19.298 8.526 1.00 92.94 89 PHE A CA 1
ATOM 650 C C . PHE A 1 89 ? -7.220 -20.354 8.753 1.00 92.94 89 PHE A C 1
ATOM 652 O O . PHE A 1 89 ? -8.048 -20.578 7.867 1.00 92.94 89 PHE A O 1
ATOM 659 N N . GLU A 1 90 ? -7.292 -20.953 9.947 1.00 92.50 90 GLU A N 1
ATOM 660 C CA . GLU A 1 90 ? -8.394 -21.849 10.313 1.00 92.50 90 GLU A CA 1
ATOM 661 C C . GLU A 1 90 ? -9.748 -21.122 10.305 1.00 92.50 90 GLU A C 1
ATOM 663 O O . GLU A 1 90 ? -10.679 -21.591 9.646 1.00 92.50 90 GLU A O 1
ATOM 668 N N . ARG A 1 91 ? -9.860 -19.967 10.986 1.00 93.75 91 ARG A N 1
ATOM 669 C CA . ARG A 1 91 ? -11.100 -19.164 11.017 1.00 93.75 91 ARG A CA 1
ATOM 670 C C . ARG A 1 91 ? -11.556 -18.775 9.612 1.00 93.75 91 ARG A C 1
ATOM 672 O O . ARG A 1 91 ? -12.736 -18.915 9.295 1.00 93.75 91 ARG A O 1
ATOM 679 N N . ASP A 1 92 ? -10.627 -18.316 8.776 1.00 93.88 92 ASP A N 1
ATOM 680 C CA . ASP A 1 92 ? -10.900 -17.905 7.399 1.00 93.88 92 ASP A CA 1
ATOM 681 C C . ASP A 1 92 ? -11.395 -19.079 6.538 1.00 93.88 92 ASP A C 1
ATOM 683 O O . ASP A 1 92 ? -12.415 -18.959 5.853 1.00 93.88 92 ASP A O 1
ATOM 687 N N . THR A 1 93 ? -10.728 -20.234 6.636 1.00 94.44 93 THR A N 1
ATOM 688 C CA . THR A 1 93 ? -11.114 -21.471 5.936 1.00 94.44 93 THR A CA 1
ATOM 689 C C . THR A 1 93 ? -12.493 -21.956 6.399 1.00 94.44 93 THR A C 1
ATOM 691 O O . THR A 1 93 ? -13.358 -22.263 5.577 1.00 94.44 93 THR A O 1
ATOM 694 N N . GLN A 1 94 ? -12.743 -21.983 7.713 1.00 95.25 94 GLN A N 1
ATOM 695 C CA . GLN A 1 94 ? -14.018 -22.431 8.274 1.00 95.25 94 GLN A CA 1
ATOM 696 C C . GLN A 1 94 ? -15.176 -21.496 7.905 1.00 95.25 94 GLN A C 1
ATOM 698 O O . GLN A 1 94 ? -16.258 -21.980 7.577 1.00 95.25 94 GLN A O 1
ATOM 703 N N . ALA A 1 95 ? -14.970 -20.177 7.906 1.00 94.81 95 ALA A N 1
ATOM 704 C CA . ALA A 1 95 ? -15.994 -19.217 7.496 1.00 94.81 95 ALA A CA 1
ATOM 705 C C . ALA A 1 95 ? -16.402 -19.401 6.022 1.00 94.81 95 ALA A C 1
ATOM 707 O O . ALA A 1 95 ? -17.595 -19.376 5.708 1.00 94.81 95 ALA A O 1
ATOM 708 N N . LEU A 1 96 ? -15.433 -19.653 5.132 1.00 94.88 96 LEU A N 1
ATOM 709 C CA . LEU A 1 96 ? -15.692 -19.921 3.715 1.00 94.88 96 LEU A CA 1
ATOM 710 C C . LEU A 1 96 ? -16.459 -21.241 3.515 1.00 94.88 96 LEU A C 1
ATOM 712 O O . LEU A 1 96 ? -17.456 -21.272 2.792 1.00 94.88 96 LEU A O 1
ATOM 716 N N . ILE A 1 97 ? -16.061 -22.305 4.226 1.00 94.75 97 ILE A N 1
ATOM 717 C CA . ILE A 1 97 ? -16.776 -23.591 4.244 1.00 94.75 97 ILE A CA 1
ATOM 718 C C . ILE A 1 97 ? -18.224 -23.415 4.725 1.00 94.75 97 ILE A C 1
ATOM 720 O O . ILE A 1 97 ? -19.144 -23.890 4.059 1.00 94.75 97 ILE A O 1
ATOM 724 N N . THR A 1 98 ? -18.445 -22.737 5.856 1.00 95.50 98 THR A N 1
ATOM 725 C CA . THR A 1 98 ? -19.785 -22.542 6.435 1.00 95.50 98 THR A CA 1
ATOM 726 C C . THR A 1 98 ? -20.689 -21.736 5.500 1.00 95.50 98 THR A C 1
ATOM 728 O O . THR A 1 98 ? -21.843 -22.111 5.299 1.00 95.50 98 THR A O 1
ATOM 731 N N . SER A 1 99 ? -20.165 -20.674 4.875 1.00 95.12 99 SER A N 1
ATOM 732 C CA . SER A 1 99 ? -20.897 -19.873 3.883 1.00 95.12 99 SER A CA 1
ATOM 733 C C . SER A 1 99 ? -21.321 -20.712 2.671 1.00 95.12 99 SER A C 1
ATOM 735 O O . SER A 1 99 ? -22.488 -20.692 2.277 1.00 95.12 99 SER A O 1
ATOM 737 N N . ALA A 1 100 ? -20.416 -21.539 2.139 1.00 94.81 100 ALA A N 1
ATOM 738 C CA . ALA A 1 100 ? -20.739 -22.464 1.058 1.00 94.81 100 ALA A CA 1
ATOM 739 C C . ALA A 1 100 ? -21.788 -23.514 1.462 1.00 94.81 100 ALA A C 1
ATOM 741 O O . ALA A 1 100 ? -22.713 -23.769 0.692 1.00 94.81 100 ALA A O 1
ATOM 742 N N . GLN A 1 101 ? -21.707 -24.089 2.670 1.00 94.38 101 GLN A N 1
ATOM 743 C CA . GLN A 1 101 ? -22.718 -25.037 3.166 1.00 94.38 101 GLN A CA 1
ATOM 744 C C . GLN A 1 101 ? -24.102 -24.390 3.304 1.00 94.38 101 GLN A C 1
ATOM 746 O O . GLN A 1 101 ? -25.094 -25.008 2.923 1.00 94.38 101 GLN A O 1
ATOM 751 N N . ALA A 1 102 ? -24.173 -23.148 3.791 1.00 94.00 102 ALA A N 1
ATOM 752 C CA . ALA A 1 102 ? -25.429 -22.418 3.967 1.00 94.00 102 ALA A CA 1
ATOM 753 C C . ALA A 1 102 ? -26.158 -22.111 2.642 1.00 94.00 102 ALA A C 1
ATOM 755 O O . ALA A 1 102 ? -27.376 -21.954 2.643 1.00 94.00 102 ALA A O 1
ATOM 756 N N . SER A 1 103 ? -25.441 -22.067 1.512 1.00 91.31 103 SER A N 1
ATOM 757 C CA . SER A 1 103 ? -26.044 -21.883 0.181 1.00 91.31 103 SER A CA 1
ATOM 758 C C . SER A 1 103 ? -26.819 -23.107 -0.333 1.00 91.31 103 SER A C 1
ATOM 760 O O . SER A 1 103 ? -27.673 -22.970 -1.207 1.00 91.31 103 SER A O 1
ATOM 762 N N . GLY A 1 104 ? -26.483 -24.310 0.151 1.00 89.00 104 GLY A N 1
ATOM 763 C CA . GLY A 1 104 ? -26.959 -25.584 -0.399 1.00 89.00 104 GLY A CA 1
ATOM 764 C C . GLY A 1 104 ? -26.430 -25.943 -1.801 1.00 89.00 104 GLY A C 1
ATOM 765 O O . GLY A 1 104 ? -26.815 -26.982 -2.334 1.00 89.00 104 GLY A O 1
ATOM 766 N N . GLN A 1 105 ? -25.562 -25.128 -2.414 1.00 88.06 105 GLN A N 1
ATOM 767 C CA . GLN A 1 105 ? -25.094 -25.322 -3.791 1.00 88.06 105 GLN A CA 1
ATOM 768 C C . GLN A 1 105 ? -23.782 -26.136 -3.848 1.00 88.06 105 GLN A C 1
ATOM 770 O O . GLN A 1 105 ? -22.798 -25.746 -3.215 1.00 88.06 105 GLN A O 1
ATOM 775 N N . PRO A 1 106 ? -23.698 -27.227 -4.640 1.00 87.88 106 PRO A N 1
ATOM 776 C CA . PRO A 1 106 ? -22.455 -27.992 -4.798 1.00 87.88 106 PRO A CA 1
ATOM 777 C C . PRO A 1 106 ? -21.289 -27.161 -5.358 1.00 87.88 106 PRO A C 1
ATOM 779 O O . PRO A 1 106 ? -20.152 -27.314 -4.914 1.00 87.88 106 PRO A O 1
ATOM 782 N N . GLU A 1 107 ? -21.572 -26.240 -6.284 1.00 89.62 107 GLU A N 1
ATOM 783 C CA . GLU A 1 107 ? -20.581 -25.331 -6.877 1.00 89.62 107 GLU A CA 1
ATOM 784 C C . GLU A 1 107 ? -19.932 -24.418 -5.824 1.00 89.62 107 GLU A C 1
ATOM 786 O O . GLU A 1 107 ? -18.713 -24.251 -5.812 1.00 89.62 107 GLU A O 1
ATOM 791 N N . ALA A 1 108 ? -20.713 -23.914 -4.863 1.00 92.69 108 ALA A N 1
ATOM 792 C CA . ALA A 1 108 ? -20.194 -23.105 -3.764 1.00 92.69 108 ALA A CA 1
ATOM 793 C C . ALA A 1 108 ? -19.157 -23.866 -2.919 1.00 92.69 108 ALA A C 1
ATOM 795 O O . ALA A 1 108 ? -18.164 -23.286 -2.483 1.00 92.69 108 ALA A O 1
ATOM 796 N N . MET A 1 109 ? -19.343 -25.177 -2.719 1.00 92.12 109 MET A N 1
ATOM 797 C CA . MET A 1 109 ? -18.370 -26.018 -2.012 1.00 92.12 109 MET A CA 1
ATOM 798 C C . MET A 1 109 ? -17.089 -26.234 -2.828 1.00 92.12 109 MET A C 1
ATOM 800 O O . MET A 1 109 ? -16.004 -26.240 -2.250 1.00 92.12 109 MET A O 1
ATOM 804 N N . ALA A 1 110 ? -17.189 -26.346 -4.157 1.00 89.06 110 ALA A N 1
ATOM 805 C CA . ALA A 1 110 ? -16.022 -26.418 -5.039 1.00 89.06 110 ALA A CA 1
ATOM 806 C C . ALA A 1 110 ? -15.217 -25.103 -5.053 1.00 89.06 110 ALA A C 1
ATOM 808 O O . ALA A 1 110 ? -13.989 -25.141 -5.062 1.00 89.06 110 ALA A O 1
ATOM 809 N N . LEU A 1 111 ? -15.886 -23.945 -4.979 1.00 90.75 111 LEU A N 1
ATOM 810 C CA . LEU A 1 111 ? -15.236 -22.630 -4.855 1.00 90.75 111 LEU A CA 1
ATOM 811 C C . LEU A 1 111 ? -14.641 -22.374 -3.456 1.00 90.75 111 LEU A C 1
ATOM 813 O O . LEU A 1 111 ? -13.661 -21.635 -3.332 1.00 90.75 111 LEU A O 1
ATOM 817 N N . ALA A 1 112 ? -15.196 -22.998 -2.411 1.00 91.19 112 ALA A N 1
ATOM 818 C CA . ALA A 1 112 ? -14.685 -22.919 -1.041 1.00 91.19 112 ALA A CA 1
ATOM 819 C C . ALA A 1 112 ? -13.516 -23.876 -0.750 1.00 91.19 112 ALA A C 1
ATOM 821 O O . ALA A 1 112 ? -12.674 -23.554 0.086 1.00 91.19 112 ALA A O 1
ATOM 822 N N . LEU A 1 113 ? -13.451 -25.036 -1.417 1.00 90.50 113 LEU A N 1
ATOM 823 C CA . LEU A 1 113 ? -12.401 -26.054 -1.245 1.00 90.50 113 LEU A CA 1
ATOM 824 C C . LEU A 1 113 ? -11.717 -26.483 -2.569 1.00 90.50 113 LEU A C 1
ATOM 826 O O . LEU A 1 113 ? -11.610 -27.684 -2.832 1.00 90.50 113 LEU A O 1
ATOM 830 N N . PRO A 1 114 ? -11.245 -25.553 -3.419 1.00 83.75 114 PRO A N 1
ATOM 831 C CA . PRO A 1 114 ? -10.562 -25.896 -4.659 1.00 83.75 114 PRO A CA 1
ATOM 832 C C . PRO A 1 114 ? -9.129 -26.389 -4.417 1.00 83.75 114 PRO A C 1
ATOM 834 O O . PRO A 1 114 ? -8.560 -26.288 -3.325 1.00 83.75 114 PRO A O 1
ATOM 837 N N . LEU A 1 115 ? -8.510 -26.865 -5.495 1.00 84.19 115 LEU A N 1
ATOM 838 C CA . LEU A 1 115 ? -7.068 -27.059 -5.589 1.00 84.19 115 LEU A CA 1
ATOM 839 C C . LEU A 1 115 ? -6.349 -25.722 -5.317 1.00 84.19 115 LEU A C 1
ATOM 841 O O . LEU A 1 115 ? -6.503 -24.770 -6.079 1.00 84.19 115 LEU A O 1
ATOM 845 N N . LEU A 1 116 ? -5.566 -25.639 -4.238 1.00 86.62 116 LEU A N 1
ATOM 846 C CA . LEU A 1 116 ? -4.832 -24.426 -3.876 1.00 86.62 116 LEU A CA 1
ATOM 847 C C . LEU A 1 116 ? -3.681 -24.203 -4.855 1.00 86.62 116 LEU A C 1
ATOM 849 O O . LEU A 1 116 ? -2.782 -25.041 -4.952 1.00 86.62 116 LEU A O 1
ATOM 853 N N . ASP A 1 117 ? -3.662 -23.064 -5.541 1.00 82.06 117 ASP A N 1
ATOM 854 C CA . ASP A 1 117 ? -2.574 -22.729 -6.459 1.00 82.06 117 ASP A CA 1
ATOM 855 C C . ASP A 1 117 ? -1.227 -22.592 -5.733 1.00 82.06 117 ASP A C 1
ATOM 857 O O . ASP A 1 117 ? -1.140 -22.055 -4.619 1.00 82.06 117 ASP A O 1
ATOM 861 N N . ALA A 1 118 ? -0.166 -23.047 -6.400 1.00 70.12 118 ALA A N 1
ATOM 862 C CA . ALA A 1 118 ? 1.206 -22.963 -5.907 1.00 70.12 118 ALA A CA 1
ATOM 863 C C . ALA A 1 118 ? 1.676 -21.496 -5.730 1.00 70.12 118 ALA A C 1
ATOM 865 O O . ALA A 1 118 ? 1.098 -20.585 -6.336 1.00 70.12 118 ALA A O 1
ATOM 866 N N . PRO A 1 119 ? 2.735 -21.243 -4.930 1.00 68.81 119 PRO A N 1
ATOM 867 C CA . PRO A 1 119 ? 3.377 -19.927 -4.850 1.00 68.81 119 PRO A CA 1
ATOM 868 C C . PRO A 1 119 ? 3.721 -19.359 -6.236 1.00 68.81 119 PRO A C 1
ATOM 870 O O . PRO A 1 119 ? 3.964 -20.117 -7.175 1.00 68.81 119 PRO A O 1
ATOM 873 N N . GLY A 1 120 ? 3.699 -18.034 -6.378 1.00 72.88 120 GLY A N 1
ATOM 874 C CA . GLY A 1 120 ? 3.928 -17.340 -7.651 1.00 72.88 120 GLY A CA 1
ATOM 875 C C . GLY A 1 120 ? 2.750 -17.369 -8.636 1.00 72.88 120 GLY A C 1
ATOM 876 O O . GLY A 1 120 ? 2.626 -16.471 -9.459 1.00 72.88 120 GLY A O 1
ATOM 877 N N . ARG A 1 121 ? 1.836 -18.349 -8.546 1.00 80.56 121 ARG A N 1
ATOM 878 C CA . ARG A 1 121 ? 0.779 -18.566 -9.560 1.00 80.56 121 ARG A CA 1
ATOM 879 C C . ARG A 1 121 ? -0.580 -17.936 -9.257 1.00 80.56 121 ARG A C 1
ATOM 881 O O . ARG A 1 121 ? -1.393 -17.812 -10.172 1.00 80.56 121 ARG A O 1
ATOM 888 N N . PHE A 1 122 ? -0.842 -17.577 -8.002 1.00 92.06 122 PHE A N 1
ATOM 889 C CA . PHE A 1 122 ? -2.110 -16.981 -7.575 1.00 92.06 122 PHE A CA 1
ATOM 890 C C . PHE A 1 122 ? -1.920 -16.122 -6.324 1.00 92.06 122 PHE A C 1
ATOM 892 O O . PHE A 1 122 ? -1.445 -16.622 -5.298 1.00 92.06 122 PHE A O 1
ATOM 899 N N . TYR A 1 123 ? -2.370 -14.872 -6.380 1.00 94.88 123 TYR A N 1
ATOM 900 C CA . TYR A 1 123 ? -2.445 -13.951 -5.245 1.00 94.88 123 TYR A CA 1
ATOM 901 C C . TYR A 1 123 ? -3.798 -13.260 -5.252 1.00 94.88 123 TYR A C 1
ATOM 903 O O . TYR A 1 123 ? -4.250 -12.840 -6.312 1.00 94.88 123 TYR A O 1
ATOM 911 N N . ALA A 1 124 ? -4.427 -13.127 -4.086 1.00 95.62 124 ALA A N 1
ATOM 912 C CA . ALA A 1 124 ? -5.718 -12.469 -3.946 1.00 95.62 124 ALA A CA 1
ATOM 913 C C . ALA A 1 124 ? -5.745 -11.585 -2.695 1.00 95.62 124 ALA A C 1
ATOM 915 O O . ALA A 1 124 ? -5.224 -11.980 -1.650 1.00 95.62 124 ALA A O 1
ATOM 916 N N . TRP A 1 125 ? -6.342 -10.402 -2.814 1.00 97.62 125 TRP A N 1
ATOM 917 C CA . TRP A 1 125 ? -6.481 -9.420 -1.737 1.00 97.62 125 TRP A CA 1
ATOM 918 C C . TRP A 1 125 ? -7.708 -8.535 -1.973 1.00 97.62 125 TRP A C 1
ATOM 920 O O . TRP A 1 125 ? -8.374 -8.612 -3.010 1.00 97.62 125 TRP A O 1
ATOM 930 N N . THR A 1 126 ? -8.003 -7.679 -1.001 1.00 98.00 126 THR A N 1
ATOM 931 C CA . THR A 1 126 ? -8.971 -6.589 -1.130 1.00 98.00 126 THR A CA 1
ATOM 932 C C . THR A 1 126 ? -8.272 -5.248 -0.997 1.00 98.00 126 THR A C 1
ATOM 934 O O . THR A 1 126 ? -7.316 -5.095 -0.238 1.00 98.00 126 THR A O 1
ATOM 937 N N . GLN A 1 127 ? -8.750 -4.257 -1.737 1.00 97.44 127 GLN A N 1
ATOM 938 C CA . GLN A 1 127 ? -8.296 -2.875 -1.617 1.00 97.44 127 GLN A CA 1
ATOM 939 C C . GLN A 1 127 ? -9.446 -1.911 -1.878 1.00 97.44 127 GLN A C 1
ATOM 941 O O . GLN A 1 127 ? -10.511 -2.314 -2.352 1.00 97.44 127 GLN A O 1
ATOM 946 N N . PHE A 1 128 ? -9.222 -0.635 -1.595 1.00 96.88 128 PHE A N 1
ATOM 947 C CA . PHE A 1 128 ? -10.140 0.422 -2.004 1.00 96.88 128 PHE A CA 1
ATOM 948 C C . PHE A 1 128 ? -9.819 0.887 -3.427 1.00 96.88 128 PHE A C 1
ATOM 950 O O . PHE A 1 128 ? -8.649 1.008 -3.798 1.00 96.88 128 PHE A O 1
ATOM 957 N N . ALA A 1 129 ? -10.862 1.112 -4.225 1.00 96.25 129 ALA A N 1
ATOM 958 C CA . ALA A 1 129 ? -10.753 1.603 -5.591 1.00 96.25 129 ALA A CA 1
ATOM 959 C C . ALA A 1 129 ? -12.013 2.360 -6.036 1.00 96.25 129 ALA A C 1
ATOM 961 O O . ALA A 1 129 ? -13.115 2.094 -5.551 1.00 96.25 129 ALA A O 1
ATOM 962 N N . ASP A 1 130 ? -11.846 3.257 -7.004 1.00 95.38 130 ASP A N 1
ATOM 963 C CA . ASP A 1 130 ? -12.929 3.842 -7.792 1.00 95.38 130 ASP A CA 1
ATOM 964 C C . ASP A 1 130 ? -12.756 3.433 -9.263 1.00 95.38 130 ASP A C 1
ATOM 966 O O . ASP A 1 130 ? -11.886 3.916 -9.987 1.00 95.38 130 ASP A O 1
ATOM 970 N N . MET A 1 131 ? -13.604 2.506 -9.709 1.00 88.25 131 MET A N 1
ATOM 971 C CA . MET A 1 131 ? -13.564 1.954 -11.066 1.00 88.25 131 MET A CA 1
ATOM 972 C C . MET A 1 131 ? -14.196 2.869 -12.130 1.00 88.25 131 MET A C 1
ATOM 974 O O . MET A 1 131 ? -14.116 2.555 -13.320 1.00 88.25 131 MET A O 1
ATOM 978 N N . ALA A 1 132 ? -14.816 3.981 -11.723 1.00 90.62 132 ALA A N 1
ATOM 979 C CA . ALA A 1 132 ? -15.307 5.029 -12.613 1.00 90.62 132 ALA A CA 1
ATOM 980 C C . ALA A 1 132 ? -14.296 6.181 -12.766 1.00 90.62 132 ALA A C 1
ATOM 982 O O . ALA A 1 132 ? -14.270 6.818 -13.822 1.00 90.62 132 ALA A O 1
ATOM 983 N N . GLN A 1 133 ? -13.445 6.425 -11.760 1.00 90.94 133 GLN A N 1
ATOM 984 C CA . GLN A 1 133 ? -12.389 7.441 -11.820 1.00 90.94 133 GLN A CA 1
ATOM 985 C C . GLN A 1 133 ? -11.393 7.171 -12.966 1.00 90.94 133 GLN A C 1
ATOM 987 O O . GLN A 1 133 ? -11.059 6.028 -13.298 1.00 90.94 133 GLN A O 1
ATOM 992 N N . ALA A 1 134 ? -10.916 8.255 -13.586 1.00 88.12 134 ALA A N 1
ATOM 993 C CA . ALA A 1 134 ? -10.067 8.209 -14.768 1.00 88.12 134 ALA A CA 1
ATOM 994 C C . ALA A 1 134 ? -8.703 7.521 -14.513 1.00 88.12 134 ALA A C 1
ATOM 996 O O . ALA A 1 134 ? -8.108 7.710 -13.446 1.00 88.12 134 ALA A O 1
ATOM 997 N N . PRO A 1 135 ? -8.158 6.779 -15.504 1.00 86.00 135 PRO A N 1
ATOM 998 C CA . PRO A 1 135 ? -6.870 6.078 -15.398 1.00 86.00 135 PRO A CA 1
ATOM 999 C C . PRO A 1 135 ? -5.670 6.997 -15.136 1.00 86.00 135 PRO A C 1
ATOM 1001 O O . PRO A 1 135 ? -4.704 6.589 -14.496 1.00 86.00 135 PRO A O 1
ATOM 1004 N N . PHE A 1 136 ? -5.736 8.267 -15.537 1.00 87.12 136 PHE A N 1
ATOM 1005 C CA . PHE A 1 136 ? -4.708 9.293 -15.321 1.00 87.12 136 PHE A CA 1
ATOM 1006 C C . PHE A 1 136 ? -5.360 10.565 -14.743 1.00 87.12 136 PHE A C 1
ATOM 1008 O O . PHE A 1 136 ? -6.571 10.732 -14.888 1.00 87.12 136 PHE A O 1
ATOM 1015 N N . SER A 1 137 ? -4.590 11.431 -14.065 1.00 79.75 137 SER A N 1
ATOM 1016 C CA . SER A 1 137 ? -5.109 12.696 -13.505 1.00 79.75 137 SER A CA 1
ATOM 1017 C C . SER A 1 137 ? -5.766 13.558 -14.587 1.00 79.75 137 SER A C 1
ATOM 1019 O O . SER A 1 137 ? -5.171 13.765 -15.646 1.00 79.75 137 SER A O 1
ATOM 1021 N N . THR A 1 138 ? -6.965 14.088 -14.316 1.00 68.56 138 THR A N 1
ATOM 1022 C CA . THR A 1 138 ? -7.660 14.994 -15.243 1.00 68.56 138 THR A CA 1
ATOM 1023 C C . THR A 1 138 ? -7.103 16.412 -15.197 1.00 68.56 138 THR A C 1
ATOM 1025 O O . THR A 1 138 ? -7.288 17.158 -16.158 1.00 68.56 138 THR A O 1
ATOM 1028 N N . SER A 1 139 ? -6.413 16.801 -14.118 1.00 64.06 139 SER A N 1
ATOM 1029 C CA . SER A 1 139 ? -5.712 18.085 -14.008 1.00 64.06 139 SER A CA 1
ATOM 1030 C C . SER A 1 139 ? -4.377 18.043 -14.747 1.00 64.06 139 SER A C 1
ATOM 1032 O O . SER A 1 139 ? -3.332 17.724 -14.174 1.00 64.06 139 SER A O 1
ATOM 1034 N N . HIS A 1 140 ? -4.394 18.418 -16.023 1.00 63.47 140 HIS A N 1
ATOM 1035 C CA . HIS A 1 140 ? -3.182 18.726 -16.779 1.00 63.47 140 HIS A CA 1
ATOM 1036 C C . HIS A 1 140 ? -2.754 20.183 -16.544 1.00 63.47 140 HIS A C 1
ATOM 1038 O O . HIS A 1 140 ? -3.588 21.048 -16.283 1.00 63.47 140 HIS A O 1
ATOM 1044 N N . ILE A 1 141 ? -1.454 20.462 -16.672 1.00 59.16 141 ILE A N 1
ATOM 1045 C CA . ILE A 1 141 ? -0.917 21.827 -16.720 1.00 59.16 141 ILE A CA 1
ATOM 1046 C C . ILE A 1 141 ? -0.325 22.032 -18.113 1.00 59.16 141 ILE A C 1
ATOM 1048 O O . ILE A 1 141 ? 0.858 21.789 -18.342 1.00 59.16 141 ILE A O 1
ATOM 1052 N N . THR A 1 142 ? -1.155 22.441 -19.072 1.00 50.00 142 THR A N 1
ATOM 1053 C CA . THR A 1 142 ? -0.666 22.801 -20.410 1.00 50.00 142 THR A CA 1
ATOM 1054 C C . THR A 1 142 ? -0.342 24.287 -20.464 1.00 50.00 142 THR A C 1
ATOM 1056 O O . THR A 1 142 ? -1.216 25.122 -20.215 1.00 50.00 142 THR A O 1
ATOM 1059 N N . ALA A 1 143 ? 0.900 24.615 -20.826 1.00 45.50 143 ALA A N 1
ATOM 1060 C CA . ALA A 1 143 ? 1.305 25.982 -21.125 1.00 45.50 143 ALA A CA 1
ATOM 1061 C C . ALA A 1 143 ? 0.537 26.494 -22.354 1.00 45.50 143 ALA A C 1
ATOM 1063 O O . ALA A 1 143 ? 0.695 25.968 -23.458 1.00 45.50 143 ALA A O 1
ATOM 1064 N N . VAL A 1 144 ? -0.285 27.528 -22.176 1.00 40.31 144 VAL A N 1
ATOM 1065 C CA . VAL A 1 144 ? -0.952 28.210 -23.287 1.00 40.31 144 VAL A CA 1
ATOM 1066 C C . VAL A 1 144 ? 0.071 29.135 -23.937 1.00 40.31 144 VAL A C 1
ATOM 1068 O O . VAL A 1 144 ? 0.267 30.280 -23.526 1.00 40.31 144 VAL A O 1
ATOM 1071 N N . THR A 1 145 ? 0.762 28.627 -24.956 1.00 39.06 145 THR A N 1
ATOM 1072 C CA . THR A 1 145 ? 1.668 29.434 -25.775 1.00 39.06 145 THR A CA 1
ATOM 1073 C C . THR A 1 145 ? 0.870 30.475 -26.552 1.00 39.06 145 THR A C 1
ATOM 1075 O O . THR A 1 145 ? 0.334 30.191 -27.625 1.00 39.06 145 THR A O 1
ATOM 1078 N N . ALA A 1 146 ? 0.826 31.702 -26.030 1.00 34.00 146 ALA A N 1
ATOM 1079 C CA . ALA A 1 146 ? 0.496 32.880 -26.817 1.00 34.00 146 ALA A CA 1
ATOM 1080 C C . ALA A 1 146 ? 1.542 33.005 -27.936 1.00 34.00 146 ALA A C 1
ATOM 1082 O O . ALA A 1 146 ? 2.674 33.426 -27.697 1.00 34.00 146 ALA A O 1
ATOM 1083 N N . ALA A 1 147 ? 1.187 32.548 -29.139 1.00 32.56 147 ALA A N 1
ATOM 1084 C CA . ALA A 1 147 ? 2.109 32.486 -30.262 1.00 32.56 147 ALA A CA 1
ATOM 1085 C C . ALA A 1 147 ? 2.602 33.894 -30.624 1.00 32.56 147 ALA A C 1
ATOM 1087 O O . ALA A 1 147 ? 1.807 34.770 -30.974 1.00 32.56 147 ALA A O 1
ATOM 1088 N N . ALA A 1 148 ? 3.918 34.101 -30.567 1.00 33.12 148 ALA A N 1
ATOM 1089 C CA . ALA A 1 148 ? 4.531 35.308 -31.099 1.00 33.12 148 ALA A CA 1
ATOM 1090 C C . ALA A 1 148 ? 4.235 35.386 -32.613 1.00 33.12 148 ALA A C 1
ATOM 1092 O O . ALA A 1 148 ? 4.453 34.390 -33.315 1.00 33.12 148 ALA A O 1
ATOM 1093 N N . PRO A 1 149 ? 3.742 36.521 -33.147 1.00 29.78 149 PRO A N 1
ATOM 1094 C CA . PRO A 1 149 ? 3.430 36.630 -34.569 1.00 29.78 149 PRO A CA 1
ATOM 1095 C C . PRO A 1 149 ? 4.666 36.365 -35.445 1.00 29.78 149 PRO A C 1
ATOM 1097 O O . PRO A 1 149 ? 5.574 37.189 -35.512 1.00 29.78 149 PRO A O 1
ATOM 1100 N N . GLY A 1 150 ? 4.699 35.205 -36.111 1.00 37.09 150 GLY A N 1
ATOM 1101 C CA . GLY A 1 150 ? 5.754 34.819 -37.058 1.00 37.09 150 GLY A CA 1
ATOM 1102 C C . GLY A 1 150 ? 6.367 33.425 -36.864 1.00 37.09 150 GLY A C 1
ATOM 1103 O O . GLY A 1 150 ? 6.952 32.903 -37.810 1.00 37.09 150 GLY A O 1
ATOM 1104 N N . THR A 1 151 ? 6.228 32.775 -35.702 1.00 32.88 151 THR A N 1
ATOM 1105 C CA . THR A 1 151 ? 6.863 31.461 -35.464 1.00 32.88 151 THR A CA 1
ATOM 1106 C C . THR A 1 151 ? 5.968 30.284 -35.867 1.00 32.88 151 THR A C 1
ATOM 1108 O O . THR A 1 151 ? 5.151 29.820 -35.072 1.00 32.88 151 THR A O 1
ATOM 1111 N N . GLN A 1 152 ? 6.155 29.750 -37.079 1.00 31.09 152 GLN A N 1
ATOM 1112 C CA . GLN A 1 152 ? 5.680 28.405 -37.430 1.00 31.09 152 GLN A CA 1
ATOM 1113 C C . GLN A 1 152 ? 6.719 27.355 -37.006 1.00 31.09 152 GLN A C 1
ATOM 1115 O O . GLN A 1 152 ? 7.800 27.277 -37.583 1.00 31.09 152 GLN A O 1
ATOM 1120 N N . GLY A 1 153 ? 6.393 26.542 -36.000 1.00 30.80 153 GLY A N 1
ATOM 1121 C CA . GLY A 1 153 ? 7.249 25.458 -35.512 1.00 30.80 153 GLY A CA 1
ATOM 1122 C C . GLY A 1 153 ? 6.582 24.687 -34.371 1.00 30.80 153 GLY A C 1
ATOM 1123 O O . GLY A 1 153 ? 5.833 25.263 -33.585 1.00 30.80 153 GLY A O 1
ATOM 1124 N N . GLN A 1 154 ? 6.808 23.374 -34.294 1.00 33.06 154 GLN A N 1
ATOM 1125 C CA . GLN A 1 154 ? 6.163 22.517 -33.295 1.00 33.06 154 GLN A CA 1
ATOM 1126 C C . GLN A 1 154 ? 6.841 22.638 -31.920 1.00 33.06 154 GLN A C 1
ATOM 1128 O O . GLN A 1 154 ? 8.003 22.277 -31.759 1.00 33.06 154 GLN A O 1
ATOM 1133 N N . GLN A 1 155 ? 6.076 23.061 -30.914 1.00 31.12 155 GLN A N 1
ATOM 1134 C CA . GLN A 1 155 ? 6.397 22.935 -29.489 1.00 31.12 155 GLN A CA 1
ATOM 1135 C C . GLN A 1 155 ? 5.129 22.444 -28.775 1.00 31.12 155 GLN A C 1
ATOM 1137 O O . GLN A 1 155 ? 4.212 23.221 -28.517 1.00 31.12 155 GLN A O 1
ATOM 1142 N N . ARG A 1 156 ? 5.023 21.131 -28.526 1.00 28.69 156 ARG A N 1
ATOM 1143 C CA . ARG A 1 156 ? 3.868 20.528 -27.840 1.00 28.69 156 ARG A CA 1
ATOM 1144 C C . ARG A 1 156 ? 4.159 20.326 -26.350 1.00 28.69 156 ARG A C 1
ATOM 1146 O O . ARG A 1 156 ? 4.665 19.286 -25.957 1.00 28.69 156 ARG A O 1
ATOM 1153 N N . GLY A 1 157 ? 3.720 21.278 -25.532 1.00 28.53 157 GLY A N 1
ATOM 1154 C CA . GLY A 1 157 ? 3.147 20.964 -24.218 1.00 28.53 157 GLY A CA 1
ATOM 1155 C C . GLY A 1 157 ? 4.072 20.507 -23.084 1.00 28.53 157 GLY A C 1
ATOM 1156 O O . GLY A 1 157 ? 3.548 19.943 -22.127 1.00 28.53 157 GLY A O 1
ATOM 1157 N N . SER A 1 158 ? 5.382 20.767 -23.122 1.00 31.38 158 SER A N 1
ATOM 1158 C CA . SER A 1 158 ? 6.239 20.650 -21.932 1.00 31.38 158 SER A CA 1
ATOM 1159 C C . SER A 1 158 ? 6.414 22.009 -21.238 1.00 31.38 158 SER A C 1
ATOM 1161 O O . SER A 1 158 ? 6.500 23.054 -21.883 1.00 31.38 158 SER A O 1
ATOM 1163 N N . LEU A 1 159 ? 6.502 22.008 -19.903 1.00 36.72 159 LEU A N 1
ATOM 1164 C CA . LEU A 1 159 ? 6.922 23.175 -19.109 1.00 36.72 159 LEU A CA 1
ATOM 1165 C C . LEU A 1 159 ? 8.446 23.196 -18.902 1.00 36.72 159 LEU A C 1
ATOM 1167 O O . LEU A 1 159 ? 8.953 23.548 -17.838 1.00 36.72 159 LEU A O 1
ATOM 1171 N N . GLU A 1 160 ? 9.200 22.849 -19.950 1.00 35.19 160 GLU A N 1
ATOM 1172 C CA . GLU A 1 160 ? 10.663 22.996 -19.979 1.00 35.19 160 GLU A CA 1
ATOM 1173 C C . GLU A 1 160 ? 11.111 24.456 -19.856 1.00 35.19 160 GLU A C 1
ATOM 1175 O O . GLU A 1 160 ? 12.251 24.725 -19.464 1.00 35.19 160 GLU A O 1
ATOM 1180 N N . HIS A 1 161 ? 10.207 25.395 -20.132 1.00 34.66 161 HIS A N 1
ATOM 1181 C CA . HIS A 1 161 ? 10.349 26.803 -19.814 1.00 34.66 161 HIS A CA 1
ATOM 1182 C C . HIS A 1 161 ? 9.064 27.293 -19.141 1.00 34.66 161 HIS A C 1
ATOM 1184 O O . HIS A 1 161 ? 8.015 27.378 -19.778 1.00 34.66 161 HIS A O 1
ATOM 1190 N N . GLU A 1 162 ? 9.156 27.685 -17.868 1.00 36.09 162 GLU A N 1
ATOM 1191 C CA . GLU A 1 162 ? 8.263 28.729 -17.364 1.00 36.09 162 GLU A CA 1
ATOM 1192 C C . GLU A 1 162 ? 8.479 29.954 -18.255 1.00 36.09 162 GLU A C 1
ATOM 1194 O O . GLU A 1 162 ? 9.608 30.439 -18.374 1.00 36.09 162 GLU A O 1
ATOM 1199 N N . VAL A 1 163 ? 7.427 30.425 -18.928 1.00 34.38 163 VAL A N 1
ATOM 1200 C CA . VAL A 1 163 ? 7.512 31.648 -19.733 1.00 34.38 163 VAL A CA 1
ATOM 1201 C C . VAL A 1 163 ? 7.721 32.808 -18.756 1.00 34.38 163 VAL A C 1
ATOM 1203 O O . VAL A 1 163 ? 6.819 33.063 -17.952 1.00 34.38 163 VAL A O 1
ATOM 1206 N N . PRO A 1 164 ? 8.867 33.515 -18.781 1.00 35.03 164 PRO A N 1
ATOM 1207 C CA . PRO A 1 164 ? 9.121 34.561 -17.801 1.00 35.03 164 PRO A CA 1
ATOM 1208 C C . PRO A 1 164 ? 8.109 35.703 -17.932 1.00 35.03 164 PRO A C 1
ATOM 1210 O O . PRO A 1 164 ? 7.523 35.927 -18.995 1.00 35.03 164 PRO A O 1
ATOM 1213 N N . PHE A 1 165 ? 7.992 36.525 -16.887 1.00 33.56 165 PHE A N 1
ATOM 1214 C CA . PHE A 1 165 ? 7.382 37.857 -16.980 1.00 33.56 165 PHE A CA 1
ATOM 1215 C C . PHE A 1 165 ? 8.299 38.828 -17.765 1.00 33.56 165 PHE A C 1
ATOM 1217 O O . PHE A 1 165 ? 8.670 39.894 -17.288 1.00 33.56 165 PHE A O 1
ATOM 1224 N N . SER A 1 166 ? 8.712 38.446 -18.979 1.00 30.95 166 SER A N 1
ATOM 1225 C CA . SER A 1 166 ? 9.629 39.193 -19.847 1.00 30.95 166 SER A CA 1
ATOM 1226 C C . SER A 1 166 ? 8.883 40.086 -20.841 1.00 30.95 166 SER A C 1
ATOM 1228 O O . SER A 1 166 ? 9.052 39.977 -22.054 1.00 30.95 166 SER A O 1
ATOM 1230 N N . GLY A 1 167 ? 8.063 40.986 -20.303 1.00 33.09 167 GLY A N 1
ATOM 1231 C CA . GLY A 1 167 ? 7.717 42.254 -20.941 1.00 33.09 167 GLY A CA 1
ATOM 1232 C C . GLY A 1 167 ? 8.100 43.368 -19.962 1.00 33.09 167 GLY A C 1
ATOM 1233 O O . GLY A 1 167 ? 7.771 43.228 -18.784 1.00 33.09 167 GLY A O 1
ATOM 1234 N N . PRO A 1 168 ? 8.788 44.448 -20.381 1.00 37.00 168 PRO A N 1
ATOM 1235 C CA . PRO A 1 168 ? 9.411 45.411 -19.459 1.00 37.00 168 PRO A CA 1
ATOM 1236 C C . PRO A 1 168 ? 8.435 46.178 -18.545 1.00 37.00 168 PRO A C 1
ATOM 1238 O O . PRO A 1 168 ? 8.875 46.871 -17.631 1.00 37.00 168 PRO A O 1
ATOM 1241 N N . GLU A 1 169 ? 7.125 46.045 -18.761 1.00 36.56 169 GLU A N 1
ATOM 1242 C CA . GLU A 1 169 ? 6.071 46.755 -18.026 1.00 36.56 169 GLU A CA 1
ATOM 1243 C C . GLU A 1 169 ? 5.308 45.868 -17.018 1.00 36.56 169 GLU A C 1
ATOM 1245 O O . GLU A 1 169 ? 4.655 46.391 -16.113 1.00 36.56 169 GLU A O 1
ATOM 1250 N N . VAL A 1 170 ? 5.400 44.531 -17.109 1.00 35.38 170 VAL A N 1
ATOM 1251 C CA . VAL A 1 170 ? 4.600 43.613 -16.272 1.00 35.38 170 VAL A CA 1
ATOM 1252 C C . VAL A 1 170 ? 5.406 43.109 -15.075 1.00 35.38 170 VAL A C 1
ATOM 1254 O O . VAL A 1 170 ? 6.071 42.076 -15.127 1.00 35.38 170 VAL A O 1
ATOM 1257 N N . LYS A 1 171 ? 5.297 43.816 -13.946 1.00 36.03 171 LYS A N 1
ATOM 1258 C CA . LYS A 1 171 ? 5.777 43.314 -12.649 1.00 36.03 171 LYS A CA 1
ATOM 1259 C C . LYS A 1 171 ? 4.972 42.070 -12.250 1.00 36.03 171 LYS A C 1
ATOM 1261 O O . LYS A 1 171 ? 3.747 42.129 -12.208 1.00 36.03 171 LYS A O 1
ATOM 1266 N N . ALA A 1 172 ? 5.651 40.981 -11.878 1.00 37.16 172 ALA A N 1
ATOM 1267 C CA . ALA A 1 172 ? 5.012 39.711 -11.494 1.00 37.16 172 ALA A CA 1
ATOM 1268 C C . ALA A 1 172 ? 3.992 39.842 -10.338 1.00 37.16 172 ALA A C 1
ATOM 1270 O O . ALA A 1 172 ? 3.032 39.080 -10.276 1.00 37.16 172 ALA A O 1
ATOM 1271 N N . ALA A 1 173 ? 4.148 40.858 -9.482 1.00 35.62 173 ALA A N 1
ATOM 1272 C CA . ALA A 1 173 ? 3.215 41.214 -8.409 1.00 35.62 173 ALA A CA 1
ATOM 1273 C C . ALA A 1 173 ? 1.805 41.652 -8.877 1.00 35.62 173 ALA A C 1
ATOM 1275 O O . ALA A 1 173 ? 0.928 41.832 -8.037 1.00 35.62 173 ALA A O 1
ATOM 1276 N N . ASN A 1 174 ? 1.582 41.837 -10.185 1.00 36.62 174 ASN A N 1
ATOM 1277 C CA . ASN A 1 174 ? 0.315 42.318 -10.745 1.00 36.62 174 ASN A CA 1
ATOM 1278 C C . ASN A 1 174 ? -0.526 41.216 -11.432 1.00 36.62 174 ASN A C 1
ATOM 1280 O O . ASN A 1 174 ? -1.563 41.534 -12.008 1.00 36.62 174 ASN A O 1
ATOM 1284 N N . ALA A 1 175 ? -0.095 39.948 -11.424 1.00 39.69 175 ALA A N 1
ATOM 1285 C CA . ALA A 1 175 ? -0.818 38.864 -12.096 1.00 39.69 175 ALA A CA 1
ATOM 1286 C C . ALA A 1 175 ? -2.088 38.453 -11.325 1.00 39.69 175 ALA A C 1
ATOM 1288 O O . ALA A 1 175 ? -2.016 38.034 -10.169 1.00 39.69 175 ALA A O 1
ATOM 1289 N N . THR A 1 176 ? -3.257 38.527 -11.964 1.00 44.56 176 THR A N 1
ATOM 1290 C CA . THR A 1 176 ? -4.519 38.075 -11.359 1.00 44.56 176 THR A CA 1
ATOM 1291 C C . THR A 1 176 ? -4.704 36.556 -11.508 1.00 44.56 176 THR A C 1
ATOM 1293 O O . THR A 1 176 ? -4.122 35.943 -12.409 1.00 44.56 176 THR A O 1
ATOM 1296 N N . PRO A 1 177 ? -5.570 35.915 -10.694 1.00 44.69 177 PRO A N 1
ATOM 1297 C CA . PRO A 1 177 ? -5.980 34.525 -10.922 1.00 44.69 177 PRO A CA 1
ATOM 1298 C C . PRO A 1 177 ? -6.531 34.276 -12.339 1.00 44.69 177 PRO A C 1
ATOM 1300 O O . PRO A 1 177 ? -6.334 33.197 -12.895 1.00 44.69 177 PRO A O 1
ATOM 1303 N N . THR A 1 178 ? -7.160 35.285 -12.952 1.00 45.50 178 THR A N 1
ATOM 1304 C CA . THR A 1 178 ? -7.675 35.234 -14.328 1.00 45.50 178 THR A CA 1
ATOM 1305 C C . THR A 1 178 ? -6.548 35.175 -15.364 1.00 45.50 178 THR A C 1
ATOM 1307 O O . THR A 1 178 ? -6.615 34.366 -16.287 1.00 45.50 178 THR A O 1
ATOM 1310 N N . ASP A 1 179 ? -5.480 35.964 -15.192 1.00 44.41 179 ASP A N 1
ATOM 1311 C CA . ASP A 1 179 ? -4.305 35.944 -16.083 1.00 44.41 179 ASP A CA 1
ATOM 1312 C C . ASP A 1 179 ? -3.583 34.590 -16.055 1.00 44.41 179 ASP A C 1
ATOM 1314 O O . ASP A 1 179 ? -2.979 34.172 -17.044 1.00 44.41 179 ASP A O 1
ATOM 1318 N N . LEU A 1 180 ? -3.647 33.897 -14.917 1.00 49.28 180 LEU A N 1
ATOM 1319 C CA . LEU A 1 180 ? -3.041 32.584 -14.712 1.00 49.28 180 LEU A CA 1
ATOM 1320 C C . LEU A 1 180 ? -3.900 31.469 -15.307 1.00 49.28 180 LEU A C 1
ATOM 1322 O O . LEU A 1 180 ? -3.365 30.627 -16.023 1.00 49.28 180 LEU A O 1
ATOM 1326 N N . ALA A 1 181 ? -5.220 31.508 -15.110 1.00 49.41 181 ALA A N 1
ATOM 1327 C CA . ALA A 1 181 ? -6.158 30.603 -15.780 1.00 49.41 181 ALA A CA 1
ATOM 1328 C C . ALA A 1 181 ? -6.140 30.757 -17.317 1.00 49.41 181 ALA A C 1
ATOM 1330 O O . ALA A 1 181 ? -6.385 29.794 -18.040 1.00 49.41 181 ALA A O 1
ATOM 1331 N N . ALA A 1 182 ? -5.796 31.946 -17.827 1.00 47.31 182 ALA A N 1
ATOM 1332 C CA . ALA A 1 182 ? -5.593 32.197 -19.256 1.00 47.31 182 ALA A CA 1
ATOM 1333 C C . ALA A 1 182 ? -4.230 31.706 -19.798 1.00 47.31 182 ALA A C 1
ATOM 1335 O O . ALA A 1 182 ? -4.092 31.506 -21.005 1.00 47.31 182 ALA A O 1
ATOM 1336 N N . ARG A 1 183 ? -3.220 31.512 -18.934 1.00 50.00 183 ARG A N 1
ATOM 1337 C CA . ARG A 1 183 ? -1.858 31.053 -19.298 1.00 50.00 183 ARG A CA 1
ATOM 1338 C C . ARG A 1 183 ? -1.628 29.563 -19.059 1.00 50.00 183 ARG A C 1
ATOM 1340 O O . ARG A 1 183 ? -0.833 28.947 -19.766 1.00 50.00 183 ARG A O 1
ATOM 1347 N N . TYR A 1 184 ? -2.322 28.990 -18.085 1.00 52.03 184 TYR A N 1
ATOM 1348 C CA . TYR A 1 184 ? -2.316 27.571 -17.768 1.00 52.03 184 TYR A CA 1
ATOM 1349 C C . TYR A 1 184 ? -3.749 27.059 -17.856 1.00 52.03 184 TYR A C 1
ATOM 1351 O O . TYR A 1 184 ? -4.551 27.272 -16.945 1.00 52.03 184 TYR A O 1
ATOM 1359 N N . ALA A 1 185 ? -4.069 26.357 -18.942 1.00 52.81 185 ALA A N 1
ATOM 1360 C CA . ALA A 1 185 ? -5.336 25.647 -19.031 1.00 52.81 185 ALA A CA 1
ATOM 1361 C C . ALA A 1 185 ? -5.285 24.462 -18.054 1.00 52.81 185 ALA A C 1
ATOM 1363 O O . ALA A 1 185 ? -4.686 23.428 -18.347 1.00 52.81 185 ALA A O 1
ATOM 1364 N N . MET A 1 186 ? -5.862 24.663 -16.867 1.00 62.31 186 MET A N 1
ATOM 1365 C CA . MET A 1 186 ? -5.907 23.684 -15.785 1.00 62.31 186 MET A CA 1
ATOM 1366 C C . MET A 1 186 ? -7.358 23.337 -15.450 1.00 62.31 186 MET A C 1
ATOM 1368 O O . MET A 1 186 ? -8.076 24.120 -14.821 1.00 62.31 186 MET A O 1
ATOM 1372 N N . SER A 1 187 ? -7.767 22.130 -15.812 1.00 65.38 187 SER A N 1
ATOM 1373 C CA . SER A 1 187 ? -8.975 21.461 -15.325 1.00 65.38 187 SER A CA 1
ATOM 1374 C C . SER A 1 187 ? -8.943 21.283 -13.803 1.00 65.38 187 SER A C 1
ATOM 1376 O O . SER A 1 187 ? -7.876 21.068 -13.216 1.00 65.38 187 SER A O 1
ATOM 1378 N N . ASP A 1 188 ? -10.112 21.341 -13.161 1.00 70.38 188 ASP A N 1
ATOM 1379 C CA . ASP A 1 188 ? -10.263 20.865 -11.784 1.00 70.38 188 ASP A CA 1
ATOM 1380 C C . ASP A 1 188 ? -9.935 19.359 -11.692 1.00 70.38 188 ASP A C 1
ATOM 1382 O O . ASP A 1 188 ? -10.160 18.617 -12.660 1.00 70.38 188 ASP A O 1
ATOM 1386 N N . PRO A 1 189 ? -9.370 18.901 -10.562 1.00 76.88 189 PRO A N 1
ATOM 1387 C CA . PRO A 1 189 ? -9.030 17.498 -10.377 1.00 76.88 189 PRO A CA 1
ATOM 1388 C C . PRO A 1 189 ? -10.293 16.668 -10.173 1.00 76.88 189 PRO A C 1
ATOM 1390 O O . PRO A 1 189 ? -11.227 17.097 -9.491 1.00 76.88 189 PRO A O 1
ATOM 1393 N N . SER A 1 190 ? -10.306 15.447 -10.708 1.00 86.06 190 SER A N 1
ATOM 1394 C CA . SER A 1 190 ? -11.290 14.464 -10.262 1.00 86.06 190 SER A CA 1
ATOM 1395 C C . SER A 1 190 ? -10.997 14.061 -8.812 1.00 86.06 190 SER A C 1
ATOM 1397 O O . SER A 1 190 ? -9.844 14.042 -8.385 1.00 86.06 190 SER A O 1
ATOM 1399 N N . LEU A 1 191 ? -12.033 13.722 -8.049 1.00 92.50 191 LEU A N 1
ATOM 1400 C CA . LEU A 1 191 ? -11.903 13.035 -6.765 1.00 92.50 191 LEU A CA 1
ATOM 1401 C C . LEU A 1 191 ? -12.640 11.704 -6.901 1.00 92.50 191 LEU A C 1
ATOM 1403 O O . LEU A 1 191 ? -13.812 11.691 -7.277 1.00 92.50 191 LEU A O 1
ATOM 1407 N N . GLY A 1 192 ? -11.952 10.593 -6.651 1.00 93.88 192 GLY A N 1
ATOM 1408 C CA . GLY A 1 192 ? -12.579 9.274 -6.627 1.00 93.88 192 GLY A CA 1
ATOM 1409 C C . GLY A 1 192 ? -13.155 8.970 -5.251 1.00 93.88 192 GLY A C 1
ATOM 1410 O O . GLY A 1 192 ? -12.579 9.375 -4.240 1.00 93.88 192 GLY A O 1
ATOM 1411 N N . HIS A 1 193 ? -14.237 8.199 -5.193 1.00 94.94 193 HIS A N 1
ATOM 1412 C CA . HIS A 1 193 ? -14.830 7.744 -3.934 1.00 94.94 193 HIS A CA 1
ATOM 1413 C C . HIS A 1 193 ? -14.682 6.223 -3.805 1.00 94.94 193 HIS A C 1
ATOM 1415 O O . HIS A 1 193 ? -15.353 5.438 -4.475 1.00 94.94 193 HIS A O 1
ATOM 1421 N N . GLY A 1 194 ? -13.749 5.803 -2.950 1.00 94.38 194 GLY A N 1
ATOM 1422 C CA . GLY A 1 194 ? -13.261 4.430 -2.891 1.00 94.38 194 GLY A CA 1
ATOM 1423 C C . GLY A 1 194 ? -14.224 3.453 -2.226 1.00 94.38 194 GLY A C 1
ATOM 1424 O O . GLY A 1 194 ? -14.577 3.596 -1.055 1.00 94.38 194 GLY A O 1
ATOM 1425 N N . GLN A 1 195 ? -14.560 2.395 -2.959 1.00 94.19 195 GLN A N 1
ATOM 1426 C CA . GLN A 1 195 ? -15.279 1.213 -2.480 1.00 94.19 195 GLN A CA 1
ATOM 1427 C C . GLN A 1 195 ? -14.355 -0.012 -2.471 1.00 94.19 195 GLN A C 1
ATOM 1429 O O . GLN A 1 195 ? -13.294 -0.002 -3.095 1.00 94.19 195 GLN A O 1
ATOM 1434 N N . GLN A 1 196 ? -14.733 -1.079 -1.763 1.00 95.69 196 GLN A N 1
ATOM 1435 C CA . GLN A 1 196 ? -13.936 -2.309 -1.754 1.00 95.69 196 GLN A CA 1
ATOM 1436 C C . GLN A 1 196 ? -14.024 -3.045 -3.097 1.00 95.69 196 GLN A C 1
ATOM 1438 O O . GLN A 1 196 ? -15.114 -3.375 -3.573 1.00 95.69 196 GLN A O 1
ATOM 1443 N N . VAL A 1 197 ? -12.863 -3.388 -3.648 1.00 97.44 197 VAL A N 1
ATOM 1444 C CA . VAL A 1 197 ? -12.715 -4.340 -4.752 1.00 97.44 197 VAL A CA 1
ATOM 1445 C C . VAL A 1 197 ? -11.922 -5.557 -4.285 1.00 97.44 197 VAL A C 1
ATOM 1447 O O . VAL A 1 197 ? -10.986 -5.436 -3.493 1.00 97.44 197 VAL A O 1
ATOM 1450 N N . ALA A 1 198 ? -12.277 -6.734 -4.796 1.00 98.00 198 ALA A N 1
ATOM 1451 C CA . ALA A 1 198 ? -11.383 -7.884 -4.794 1.00 98.00 198 ALA A CA 1
ATOM 1452 C C . ALA A 1 198 ? -10.441 -7.778 -5.994 1.00 98.00 198 ALA A C 1
ATOM 1454 O O . ALA A 1 198 ? -10.890 -7.476 -7.103 1.00 98.00 198 ALA A O 1
ATOM 1455 N N . ARG A 1 199 ? -9.160 -8.090 -5.788 1.00 97.75 199 ARG A N 1
ATOM 1456 C CA . ARG A 1 199 ? -8.188 -8.284 -6.866 1.00 97.75 199 ARG A CA 1
ATOM 1457 C C . ARG A 1 199 ? -7.537 -9.649 -6.780 1.00 97.75 199 ARG A C 1
ATOM 1459 O O . ARG A 1 199 ? -7.321 -10.183 -5.693 1.00 97.75 199 ARG A O 1
ATOM 1466 N N . VAL A 1 200 ? -7.242 -10.198 -7.953 1.00 97.31 200 VAL A N 1
ATOM 1467 C CA . VAL A 1 200 ? -6.521 -11.455 -8.139 1.00 97.31 200 VAL A CA 1
ATOM 1468 C C . VAL A 1 200 ? -5.458 -11.261 -9.213 1.00 97.31 200 VAL A C 1
ATOM 1470 O O . VAL A 1 200 ? -5.756 -10.722 -10.274 1.00 97.31 200 VAL A O 1
ATOM 1473 N N . VAL A 1 201 ? -4.248 -11.761 -8.975 1.00 96.50 201 VAL A N 1
ATOM 1474 C CA . VAL A 1 201 ? -3.277 -12.066 -10.036 1.00 96.50 201 VAL A CA 1
ATOM 1475 C C . VAL A 1 201 ? -3.219 -13.583 -10.188 1.00 96.50 201 VAL A C 1
ATOM 1477 O O . VAL A 1 201 ? -3.112 -14.280 -9.178 1.00 96.50 201 VAL A O 1
ATOM 1480 N N . THR A 1 202 ? -3.326 -14.112 -11.411 1.00 94.81 202 THR A N 1
ATOM 1481 C CA . THR A 1 202 ? -3.431 -15.562 -11.646 1.00 94.81 202 THR A CA 1
ATOM 1482 C C . THR A 1 202 ? -2.790 -16.047 -12.951 1.00 94.81 202 THR A C 1
ATOM 1484 O O . THR A 1 202 ? -2.816 -15.371 -13.977 1.00 94.81 202 THR A O 1
ATOM 1487 N N . ALA A 1 203 ? -2.267 -17.276 -12.911 1.00 92.69 203 ALA A N 1
ATOM 1488 C CA . ALA A 1 203 ? -1.838 -18.062 -14.069 1.00 92.69 203 ALA A CA 1
ATOM 1489 C C . ALA A 1 203 ? -2.989 -18.800 -14.794 1.00 92.69 203 ALA A C 1
ATOM 1491 O O . ALA A 1 203 ? -2.729 -19.614 -15.682 1.00 92.69 203 ALA A O 1
ATOM 1492 N N . ALA A 1 204 ? -4.248 -18.582 -14.400 1.00 90.88 204 ALA A N 1
ATOM 1493 C CA . ALA A 1 204 ? -5.413 -19.133 -15.085 1.00 90.88 204 ALA A CA 1
ATOM 1494 C C . ALA A 1 204 ? -5.700 -18.389 -16.403 1.00 90.88 204 ALA A C 1
ATOM 1496 O O . ALA A 1 204 ? -5.565 -17.171 -16.491 1.00 90.88 204 ALA A O 1
ATOM 1497 N N . ALA A 1 205 ? -6.165 -19.117 -17.424 1.00 91.81 205 ALA A N 1
ATOM 1498 C CA . ALA A 1 205 ? -6.496 -18.552 -18.740 1.00 91.81 205 ALA A CA 1
ATOM 1499 C C . ALA A 1 205 ? -7.755 -17.655 -18.748 1.00 91.81 205 ALA A C 1
ATOM 1501 O O . ALA A 1 205 ? -8.064 -17.026 -19.758 1.00 91.81 205 ALA A O 1
ATOM 1502 N N . GLN A 1 206 ? -8.503 -17.625 -17.644 1.00 94.75 206 GLN A N 1
ATOM 1503 C CA . GLN A 1 206 ? -9.695 -16.807 -17.422 1.00 94.75 206 GLN A CA 1
ATOM 1504 C C . GLN A 1 206 ? -9.712 -16.356 -15.958 1.00 94.75 206 GLN A C 1
ATOM 1506 O O . GLN A 1 206 ? -9.136 -17.022 -15.095 1.00 94.75 206 GLN A O 1
ATOM 1511 N N . CYS A 1 207 ? -10.397 -15.251 -15.665 1.00 96.62 207 CYS A N 1
ATOM 1512 C CA . CYS A 1 207 ? -10.563 -14.800 -14.288 1.00 96.62 207 CYS A CA 1
ATOM 1513 C C . CYS A 1 207 ? -11.409 -15.792 -13.464 1.00 96.62 207 CYS A C 1
ATOM 1515 O O . CYS A 1 207 ? -12.419 -16.292 -13.966 1.00 96.62 207 CYS A O 1
ATOM 1517 N N . PRO A 1 208 ? -11.030 -16.078 -12.204 1.00 94.81 208 PRO A N 1
ATOM 1518 C CA . PRO A 1 208 ? -11.772 -16.999 -11.351 1.00 94.81 208 PRO A CA 1
ATOM 1519 C C . PRO A 1 208 ? -13.129 -16.419 -10.927 1.00 94.81 208 PRO A C 1
ATOM 1521 O O . PRO A 1 208 ? -13.342 -15.205 -10.931 1.00 94.81 208 PRO A O 1
ATOM 1524 N N . GLN A 1 209 ? -14.037 -17.298 -10.503 1.00 95.12 209 GLN A N 1
ATOM 1525 C CA . GLN A 1 209 ? -15.254 -16.894 -9.798 1.00 95.12 209 GLN A CA 1
ATOM 1526 C C . GLN A 1 209 ? -14.918 -16.530 -8.346 1.00 95.12 209 GLN A C 1
ATOM 1528 O O . GLN A 1 209 ? -14.205 -17.268 -7.661 1.00 95.12 209 GLN A O 1
ATOM 1533 N N . LEU A 1 210 ? -15.480 -15.424 -7.865 1.00 96.19 210 LEU A N 1
ATOM 1534 C CA . LEU A 1 210 ? -15.643 -15.169 -6.438 1.00 96.19 210 LEU A CA 1
ATOM 1535 C C . LEU A 1 210 ? -16.776 -16.047 -5.901 1.00 96.19 210 LEU A C 1
ATOM 1537 O O . LEU A 1 210 ? -17.770 -16.280 -6.586 1.00 96.19 210 LEU A O 1
ATOM 1541 N N . LEU A 1 211 ? -16.661 -16.457 -4.644 1.00 96.38 211 LEU A N 1
ATOM 1542 C CA . LEU A 1 211 ? -17.783 -16.893 -3.828 1.00 96.38 211 LEU A CA 1
ATOM 1543 C C . LEU A 1 211 ? -18.173 -15.729 -2.913 1.00 96.38 211 LEU A C 1
ATOM 1545 O O . LEU A 1 211 ? -17.396 -15.375 -2.030 1.00 96.38 211 LEU A O 1
ATOM 1549 N N . VAL A 1 212 ? -19.347 -15.135 -3.125 1.00 96.56 212 VAL A N 1
ATOM 1550 C CA . VAL A 1 212 ? -19.884 -14.008 -2.344 1.00 96.56 212 VAL A CA 1
ATOM 1551 C C . VAL A 1 212 ? -21.130 -14.480 -1.602 1.00 96.56 212 VAL A C 1
ATOM 1553 O O . VAL A 1 212 ? -22.129 -14.833 -2.225 1.00 96.56 212 VAL A O 1
ATOM 1556 N N . ASP A 1 213 ? -21.046 -14.554 -0.274 1.00 94.75 213 ASP A N 1
ATOM 1557 C CA . ASP A 1 213 ? -22.091 -15.057 0.631 1.00 94.75 213 ASP A CA 1
ATOM 1558 C C . ASP A 1 213 ? -22.722 -16.383 0.152 1.00 94.75 213 ASP A C 1
ATOM 1560 O O . ASP A 1 213 ? -23.937 -16.587 0.171 1.00 94.75 213 ASP A O 1
ATOM 1564 N N . GLY A 1 214 ? -21.862 -17.297 -0.312 1.00 93.00 214 GLY A N 1
ATOM 1565 C CA . GLY A 1 214 ? -22.243 -18.622 -0.798 1.00 93.00 214 GLY A CA 1
ATOM 1566 C C . GLY A 1 214 ? -22.714 -18.679 -2.258 1.00 93.00 214 GLY A C 1
ATOM 1567 O O . GLY A 1 214 ? -23.148 -19.741 -2.690 1.00 93.00 214 GLY A O 1
ATOM 1568 N N . ARG A 1 215 ? -22.626 -17.587 -3.032 1.00 93.69 215 ARG A N 1
ATOM 1569 C CA . ARG A 1 215 ? -23.020 -17.534 -4.455 1.00 93.69 215 ARG A CA 1
ATOM 1570 C C . ARG A 1 215 ? -21.823 -17.257 -5.377 1.00 93.69 215 ARG A C 1
ATOM 1572 O O . ARG A 1 215 ? -21.018 -16.389 -5.035 1.00 93.69 215 ARG A O 1
ATOM 1579 N N . PRO A 1 216 ? -21.699 -17.923 -6.540 1.00 94.00 216 PRO A N 1
ATOM 1580 C CA . PRO A 1 216 ? -20.716 -17.547 -7.557 1.00 94.00 216 PRO A CA 1
ATOM 1581 C C . PRO A 1 216 ? -20.944 -16.118 -8.087 1.00 94.00 216 PRO A C 1
ATOM 1583 O O . PRO A 1 216 ? -22.080 -15.731 -8.369 1.00 94.00 216 PRO A O 1
ATOM 1586 N N . GLN A 1 217 ? -19.868 -15.347 -8.258 1.00 94.88 217 GLN A N 1
ATOM 1587 C CA . GLN A 1 217 ? -19.861 -14.042 -8.927 1.00 94.88 217 GLN A CA 1
ATOM 1588 C C . GLN A 1 217 ? -18.622 -13.932 -9.842 1.00 94.88 217 GLN A C 1
ATOM 1590 O O . GLN A 1 217 ? -17.504 -14.155 -9.371 1.00 94.88 217 GLN A O 1
ATOM 1595 N N . PRO A 1 218 ? -18.766 -13.534 -11.120 1.00 95.50 218 PRO A N 1
ATOM 1596 C CA . PRO A 1 218 ? -17.631 -13.417 -12.030 1.00 95.50 218 PRO A CA 1
ATOM 1597 C C . PRO A 1 218 ? -16.730 -12.226 -11.683 1.00 95.50 218 PRO A C 1
ATOM 1599 O O . PRO A 1 218 ? -17.209 -11.143 -11.336 1.00 95.50 218 PRO A O 1
ATOM 1602 N N . MET A 1 219 ? -15.419 -12.411 -11.853 1.00 97.56 219 MET A N 1
ATOM 1603 C CA . MET A 1 219 ? -14.446 -11.317 -11.909 1.00 97.56 219 MET A CA 1
ATOM 1604 C C . MET A 1 219 ? -14.211 -10.862 -13.354 1.00 97.56 219 MET A C 1
ATOM 1606 O O . MET A 1 219 ? -14.313 -11.654 -14.291 1.00 97.56 219 MET A O 1
ATOM 1610 N N . GLN A 1 220 ? -13.872 -9.587 -13.536 1.00 96.88 220 GLN A N 1
ATOM 1611 C CA . GLN A 1 220 ? -13.512 -9.010 -14.833 1.00 96.88 220 GLN A CA 1
ATOM 1612 C C . GLN A 1 220 ? -11.989 -9.015 -15.010 1.00 96.88 220 GLN A C 1
ATOM 1614 O O . GLN A 1 220 ? -11.247 -8.956 -14.029 1.00 96.88 220 GLN A O 1
ATOM 1619 N N . VAL A 1 221 ? -11.509 -9.054 -16.256 1.00 97.50 221 VAL A N 1
ATOM 1620 C CA . VAL A 1 221 ? -10.083 -8.838 -16.552 1.00 97.50 221 VAL A CA 1
ATOM 1621 C C . VAL A 1 221 ? -9.768 -7.363 -16.311 1.00 97.50 221 VAL A C 1
ATOM 1623 O O . VAL A 1 221 ? -10.306 -6.505 -17.007 1.00 97.50 221 VAL A O 1
ATOM 1626 N N . ARG A 1 222 ? -8.882 -7.075 -15.352 1.00 96.81 222 ARG A N 1
ATOM 1627 C CA . ARG A 1 222 ? -8.285 -5.744 -15.175 1.00 96.81 222 ARG A CA 1
ATOM 1628 C C . ARG A 1 222 ? -7.246 -5.494 -16.261 1.00 96.81 222 ARG A C 1
ATOM 1630 O O . ARG A 1 222 ? -7.294 -4.477 -16.942 1.00 96.81 222 ARG A O 1
ATOM 1637 N N . ALA A 1 223 ? -6.313 -6.435 -16.398 1.00 97.12 223 ALA A N 1
ATOM 1638 C CA . ALA A 1 223 ? -5.199 -6.364 -17.331 1.00 97.12 223 ALA A CA 1
ATOM 1639 C C . ALA A 1 223 ? -4.858 -7.781 -17.846 1.00 97.12 223 ALA A C 1
ATOM 1641 O O . ALA A 1 223 ? -4.690 -8.698 -17.033 1.00 97.12 223 ALA A O 1
ATOM 1642 N N . PRO A 1 224 ? -4.776 -8.000 -19.173 1.00 95.94 224 PRO A N 1
ATOM 1643 C CA . PRO A 1 224 ? -4.488 -9.311 -19.759 1.00 95.94 224 PRO A CA 1
ATOM 1644 C C . PRO A 1 224 ? -3.019 -9.698 -19.550 1.00 95.94 224 PRO A C 1
ATOM 1646 O O . PRO A 1 224 ? -2.185 -8.825 -19.322 1.00 95.94 224 PRO A O 1
ATOM 1649 N N . ALA A 1 225 ? -2.661 -10.978 -19.668 1.00 95.62 225 ALA A N 1
ATOM 1650 C CA . ALA A 1 225 ? -1.247 -11.359 -19.730 1.00 95.62 225 ALA A CA 1
ATOM 1651 C C . ALA A 1 225 ? -0.572 -10.744 -20.976 1.00 95.62 225 ALA A C 1
ATOM 1653 O O . ALA A 1 225 ? -1.150 -10.755 -22.065 1.00 95.62 225 ALA A O 1
ATOM 1654 N N . VAL A 1 226 ? 0.640 -10.210 -20.820 1.00 96.56 226 VAL A N 1
ATOM 1655 C CA . VAL A 1 226 ? 1.395 -9.509 -21.874 1.00 96.56 226 VAL A CA 1
ATOM 1656 C C . VAL A 1 226 ? 2.900 -9.740 -21.706 1.00 96.56 226 VAL A C 1
ATOM 1658 O O . VAL A 1 226 ? 3.381 -9.988 -20.601 1.00 96.56 226 VAL A O 1
ATOM 1661 N N . ARG A 1 227 ? 3.657 -9.668 -22.803 1.00 97.25 227 ARG A N 1
ATOM 1662 C CA . ARG A 1 227 ? 5.124 -9.757 -22.818 1.00 97.25 227 ARG A CA 1
ATOM 1663 C C . ARG A 1 227 ? 5.738 -8.597 -23.596 1.00 97.25 227 ARG A C 1
ATOM 1665 O O . ARG A 1 227 ? 5.093 -8.054 -24.490 1.00 97.25 227 ARG A O 1
ATOM 1672 N N . GLY A 1 228 ? 6.984 -8.255 -23.281 1.00 96.25 228 GLY A N 1
ATOM 1673 C CA . GLY A 1 228 ? 7.760 -7.239 -23.990 1.00 96.25 228 GLY A CA 1
ATOM 1674 C C . GLY A 1 228 ? 7.291 -5.795 -23.780 1.00 96.25 228 GLY A C 1
ATOM 1675 O O . GLY A 1 228 ? 7.545 -4.962 -24.645 1.00 96.25 228 GLY A O 1
ATOM 1676 N N . VAL A 1 229 ? 6.615 -5.482 -22.668 1.00 96.94 229 VAL A N 1
ATOM 1677 C CA . VAL A 1 229 ? 6.164 -4.112 -22.359 1.00 96.94 229 VAL A CA 1
ATOM 1678 C C . VAL A 1 229 ? 7.383 -3.202 -22.217 1.00 96.94 229 VAL A C 1
ATOM 1680 O O . VAL A 1 229 ? 8.268 -3.485 -21.403 1.00 96.94 229 VAL A O 1
ATOM 1683 N N . ALA A 1 230 ? 7.450 -2.127 -23.006 1.00 95.94 230 ALA A N 1
ATOM 1684 C CA . ALA A 1 230 ? 8.624 -1.261 -23.031 1.00 95.94 230 ALA A CA 1
ATOM 1685 C C . ALA A 1 230 ? 8.879 -0.658 -21.642 1.00 95.94 230 ALA A C 1
ATOM 1687 O O . ALA A 1 230 ? 7.994 -0.059 -21.034 1.00 95.94 230 ALA A O 1
ATOM 1688 N N . SER A 1 231 ? 10.094 -0.846 -21.135 1.00 93.12 231 SER A N 1
ATOM 1689 C CA . SER A 1 231 ? 10.531 -0.423 -19.804 1.00 93.12 231 SER A CA 1
ATOM 1690 C C . SER A 1 231 ? 11.897 0.257 -19.880 1.00 93.12 231 SER A C 1
ATOM 1692 O O . SER A 1 231 ? 12.674 0.004 -20.806 1.00 93.12 231 SER A O 1
ATOM 1694 N N . ASN A 1 232 ? 12.199 1.125 -18.914 1.00 88.94 232 ASN A N 1
ATOM 1695 C CA . ASN A 1 232 ? 13.463 1.859 -18.865 1.00 88.94 232 ASN A CA 1
ATOM 1696 C C . ASN A 1 232 ? 14.659 0.897 -18.756 1.00 88.94 232 ASN A C 1
ATOM 1698 O O . ASN A 1 232 ? 14.663 0.016 -17.901 1.00 88.94 232 ASN A O 1
ATOM 1702 N N . SER A 1 233 ? 15.679 1.073 -19.600 1.00 84.12 233 SER A N 1
ATOM 1703 C CA . SER A 1 233 ? 16.904 0.261 -19.580 1.00 84.12 233 SER A CA 1
ATOM 1704 C C . SER A 1 233 ? 18.113 0.953 -18.949 1.00 84.12 233 SER A C 1
ATOM 1706 O O . SER A 1 233 ? 19.198 0.369 -18.919 1.00 84.12 233 SER A O 1
ATOM 1708 N N . ALA A 1 234 ? 17.984 2.193 -18.466 1.00 81.50 234 ALA A N 1
ATOM 1709 C CA . ALA A 1 234 ? 19.119 3.007 -18.025 1.00 81.50 234 ALA A CA 1
ATOM 1710 C C . ALA A 1 234 ? 19.932 2.373 -16.880 1.00 81.50 234 ALA A C 1
ATOM 1712 O O . ALA A 1 234 ? 21.143 2.574 -16.807 1.00 81.50 234 ALA A O 1
ATOM 1713 N N . ALA A 1 235 ? 19.295 1.576 -16.017 1.00 74.50 235 ALA A N 1
ATOM 1714 C CA . ALA A 1 235 ? 19.947 0.886 -14.902 1.00 74.50 235 ALA A CA 1
ATOM 1715 C C . ALA A 1 235 ? 20.568 -0.480 -15.286 1.00 74.50 235 ALA A C 1
ATOM 1717 O O . ALA A 1 235 ? 21.251 -1.091 -14.466 1.00 74.50 235 ALA A O 1
ATOM 1718 N N . GLN A 1 236 ? 20.355 -0.948 -16.521 1.00 73.31 236 GLN A N 1
ATOM 1719 C CA . GLN A 1 236 ? 20.910 -2.182 -17.096 1.00 73.31 236 GLN A CA 1
ATOM 1720 C C . GLN A 1 236 ? 21.942 -1.904 -18.203 1.00 73.31 236 GLN A C 1
ATOM 1722 O O . GLN A 1 236 ? 22.845 -2.704 -18.417 1.00 73.31 236 GLN A O 1
ATOM 1727 N N . THR A 1 237 ? 21.785 -0.793 -18.930 1.00 73.88 237 THR A N 1
ATOM 1728 C CA . THR A 1 237 ? 22.538 -0.468 -20.162 1.00 73.88 237 THR A CA 1
ATOM 1729 C C . THR A 1 237 ? 23.312 0.849 -20.083 1.00 73.88 237 THR A C 1
ATOM 1731 O O . THR A 1 237 ? 24.158 1.115 -20.932 1.00 73.88 237 THR A O 1
ATOM 1734 N N . GLY A 1 238 ? 23.000 1.708 -19.106 1.00 76.25 238 GLY A N 1
ATOM 1735 C CA . GLY A 1 238 ? 23.481 3.091 -19.049 1.00 76.25 238 GLY A CA 1
ATOM 1736 C C . GLY A 1 238 ? 22.772 4.066 -20.002 1.00 76.25 238 GLY A C 1
ATOM 1737 O O . GLY A 1 238 ? 22.997 5.269 -19.889 1.00 76.25 238 GLY A O 1
ATOM 1738 N N . ASP A 1 239 ? 21.898 3.594 -20.901 1.00 80.06 239 ASP A N 1
ATOM 1739 C CA . ASP A 1 239 ? 21.180 4.428 -21.870 1.00 80.06 239 ASP A CA 1
ATOM 1740 C C . ASP A 1 239 ? 19.664 4.417 -21.619 1.00 80.06 239 ASP A C 1
ATOM 1742 O O . ASP A 1 239 ? 19.018 3.368 -21.612 1.00 80.06 239 ASP A O 1
ATOM 1746 N N . LYS A 1 240 ? 19.092 5.613 -21.436 1.00 82.00 240 LYS A N 1
ATOM 1747 C CA . LYS A 1 240 ? 17.648 5.833 -21.254 1.00 82.00 240 LYS A CA 1
ATOM 1748 C C . LYS A 1 240 ? 16.865 5.971 -22.568 1.00 82.00 240 LYS A C 1
ATOM 1750 O O . LYS A 1 240 ? 15.648 6.102 -22.543 1.00 82.00 240 LYS A O 1
ATOM 1755 N N . ARG A 1 241 ? 17.543 6.023 -23.720 1.00 86.94 241 ARG A N 1
ATOM 1756 C CA . ARG A 1 241 ? 16.897 6.020 -25.048 1.00 86.94 241 ARG A CA 1
ATOM 1757 C C . ARG A 1 241 ? 16.581 4.612 -25.535 1.00 86.94 241 ARG A C 1
ATOM 1759 O O . ARG A 1 241 ? 15.739 4.445 -26.412 1.00 86.94 241 ARG A O 1
ATOM 1766 N N . GLN A 1 242 ? 17.254 3.616 -24.970 1.00 85.25 242 GLN A N 1
ATOM 1767 C CA . GLN A 1 242 ? 16.940 2.211 -25.168 1.00 85.25 242 GLN A CA 1
ATOM 1768 C C . GLN A 1 242 ? 15.792 1.791 -24.241 1.00 85.25 242 GLN A C 1
ATOM 1770 O O . GLN A 1 242 ? 15.476 2.459 -23.253 1.00 85.25 242 GLN A O 1
ATOM 1775 N N . THR A 1 243 ? 15.138 0.688 -24.597 1.00 90.69 243 THR A N 1
ATOM 1776 C CA . THR A 1 243 ? 14.071 0.082 -23.796 1.00 90.69 243 THR A CA 1
ATOM 1777 C C . THR A 1 243 ? 14.326 -1.414 -23.679 1.00 90.69 243 THR A C 1
ATOM 1779 O O . THR A 1 243 ? 14.829 -2.036 -24.616 1.00 90.69 243 THR A O 1
ATOM 1782 N N . ILE A 1 244 ? 13.986 -1.990 -22.530 1.00 90.44 244 ILE A N 1
ATOM 1783 C CA . ILE A 1 244 ? 13.960 -3.440 -22.311 1.00 90.44 244 ILE A CA 1
ATOM 1784 C C . ILE A 1 244 ? 12.514 -3.911 -22.171 1.00 90.44 244 ILE A C 1
ATOM 1786 O O . ILE A 1 244 ? 11.646 -3.155 -21.738 1.00 90.44 244 ILE A O 1
ATOM 1790 N N . GLY A 1 245 ? 12.252 -5.165 -22.536 1.00 93.50 245 GLY A N 1
ATOM 1791 C CA . GLY A 1 245 ? 10.940 -5.777 -22.354 1.00 93.50 245 GLY A CA 1
ATOM 1792 C C . GLY A 1 245 ? 10.702 -6.197 -20.903 1.00 93.50 245 GLY A C 1
ATOM 1793 O O . GLY A 1 245 ? 11.521 -6.905 -20.316 1.00 93.50 245 GLY A O 1
ATOM 1794 N N . ALA A 1 246 ? 9.561 -5.799 -20.346 1.00 95.38 246 ALA A N 1
ATOM 1795 C CA . ALA A 1 246 ? 8.995 -6.363 -19.128 1.00 95.38 246 ALA A CA 1
ATOM 1796 C C . ALA A 1 246 ? 7.871 -7.352 -19.468 1.00 95.38 246 ALA A C 1
ATOM 1798 O O . ALA A 1 246 ? 6.971 -7.048 -20.254 1.00 95.38 246 ALA A O 1
ATOM 1799 N N . ASP A 1 247 ? 7.909 -8.526 -18.840 1.00 96.88 247 ASP A N 1
ATOM 1800 C CA . ASP A 1 247 ? 6.909 -9.576 -19.030 1.00 96.88 247 ASP A CA 1
ATOM 1801 C C . ASP A 1 247 ? 5.942 -9.628 -17.844 1.00 96.88 247 ASP A C 1
ATOM 1803 O O . ASP A 1 247 ? 6.351 -9.809 -16.697 1.00 96.88 247 ASP A O 1
ATOM 1807 N N . PHE A 1 248 ? 4.645 -9.501 -18.120 1.00 96.69 248 PHE A N 1
ATOM 1808 C CA . PHE A 1 248 ? 3.553 -9.641 -17.158 1.00 96.69 248 PHE A CA 1
ATOM 1809 C C . PHE A 1 248 ? 2.695 -10.843 -17.560 1.00 96.69 248 PHE A C 1
ATOM 1811 O O . PHE A 1 248 ? 1.590 -10.716 -18.083 1.00 96.69 248 PHE A O 1
ATOM 1818 N N . GLU A 1 249 ? 3.243 -12.035 -17.334 1.00 94.00 249 GLU A N 1
ATOM 1819 C CA . GLU A 1 249 ? 2.737 -13.310 -17.869 1.00 94.00 249 GLU A CA 1
ATOM 1820 C C . GLU A 1 249 ? 1.416 -13.798 -17.246 1.00 94.00 249 GLU A C 1
ATOM 1822 O O . GLU A 1 249 ? 0.880 -14.827 -17.656 1.00 94.00 249 GLU A O 1
ATOM 1827 N N . LEU A 1 250 ? 0.898 -13.077 -16.250 1.00 94.75 250 LEU A N 1
ATOM 1828 C CA . LEU A 1 250 ? -0.291 -13.423 -15.476 1.00 94.75 250 LEU A CA 1
ATOM 1829 C C . LEU A 1 250 ? -1.438 -12.448 -15.768 1.00 94.75 250 LEU A C 1
ATOM 1831 O O . LEU A 1 250 ? -1.217 -11.254 -15.994 1.00 94.75 250 LEU A O 1
ATOM 1835 N N . LEU A 1 251 ? -2.674 -12.947 -15.710 1.00 95.81 251 LEU A N 1
ATOM 1836 C CA . LEU A 1 251 ? -3.860 -12.093 -15.718 1.00 95.81 251 LEU A CA 1
ATOM 1837 C C . LEU A 1 251 ? -3.957 -11.354 -14.381 1.00 95.81 251 LEU A C 1
ATOM 1839 O O . LEU A 1 251 ? -3.848 -11.983 -13.326 1.00 95.81 251 LEU A O 1
ATOM 1843 N N . THR A 1 252 ? -4.271 -10.058 -14.425 1.00 97.75 252 THR A N 1
ATOM 1844 C CA . THR A 1 252 ? -4.863 -9.365 -13.274 1.00 97.75 252 THR A CA 1
ATOM 1845 C C . THR A 1 252 ? -6.369 -9.270 -13.481 1.00 97.75 252 THR A C 1
ATOM 1847 O O . THR A 1 252 ? -6.842 -8.850 -14.539 1.00 97.75 252 THR A O 1
ATOM 1850 N N . CYS A 1 253 ? -7.127 -9.631 -12.455 1.00 98.12 253 CYS A N 1
ATOM 1851 C CA . CYS A 1 253 ? -8.581 -9.663 -12.433 1.00 98.12 253 CYS A CA 1
ATOM 1852 C C . CYS A 1 253 ? -9.109 -8.829 -11.265 1.00 98.12 253 CYS A C 1
ATOM 1854 O O . CYS A 1 253 ? -8.509 -8.825 -10.188 1.00 98.12 253 CYS A O 1
ATOM 1856 N N . GLU A 1 254 ? -10.250 -8.164 -11.440 1.00 97.81 254 GLU A N 1
ATOM 1857 C CA . GLU A 1 254 ? -10.894 -7.398 -10.371 1.00 97.81 254 GLU A CA 1
ATOM 1858 C C . GLU A 1 254 ? -12.424 -7.486 -10.389 1.00 97.81 254 GLU A C 1
ATOM 1860 O O . GLU A 1 254 ? -13.043 -7.821 -11.402 1.00 97.81 254 GLU A O 1
ATOM 1865 N N . ALA A 1 255 ? -13.040 -7.209 -9.240 1.00 97.44 255 ALA A N 1
ATOM 1866 C CA . ALA A 1 255 ? -14.485 -7.060 -9.112 1.00 97.44 255 ALA A CA 1
ATOM 1867 C C . ALA A 1 255 ? -14.849 -6.159 -7.928 1.00 97.44 255 ALA A C 1
ATOM 1869 O O . ALA A 1 255 ? -14.296 -6.303 -6.835 1.00 97.44 255 ALA A O 1
ATOM 1870 N N . THR A 1 256 ? -15.837 -5.287 -8.125 1.00 96.00 256 THR A N 1
ATOM 1871 C CA . THR A 1 256 ? -16.492 -4.558 -7.034 1.00 96.00 256 THR A CA 1
ATOM 1872 C C . THR A 1 256 ? -17.228 -5.529 -6.117 1.00 96.00 256 THR A C 1
ATOM 1874 O O . THR A 1 256 ? -17.955 -6.410 -6.585 1.00 96.00 256 THR A O 1
ATOM 1877 N N . LEU A 1 257 ? -17.050 -5.359 -4.808 1.00 95.88 257 LEU A N 1
ATOM 1878 C CA . LEU A 1 257 ? -17.712 -6.176 -3.797 1.00 95.88 257 LEU A CA 1
ATOM 1879 C C . LEU A 1 257 ? -18.982 -5.481 -3.283 1.00 95.88 257 LEU A C 1
ATOM 1881 O O . LEU A 1 257 ? -18.947 -4.274 -3.031 1.00 95.88 257 LEU A O 1
ATOM 1885 N N . PRO A 1 258 ? -20.101 -6.205 -3.082 1.00 93.62 258 PRO A N 1
ATOM 1886 C CA . PRO A 1 258 ? -21.296 -5.625 -2.478 1.00 93.62 258 PRO A CA 1
ATOM 1887 C C . PRO A 1 258 ? -20.982 -5.040 -1.086 1.00 93.62 258 PRO A C 1
ATOM 1889 O O . PRO A 1 258 ? -20.416 -5.755 -0.258 1.00 93.62 258 PRO A O 1
ATOM 1892 N N . PRO A 1 259 ? -21.386 -3.793 -0.762 1.00 90.75 259 PRO A N 1
ATOM 1893 C CA . PRO A 1 259 ? -21.075 -3.168 0.533 1.00 90.75 259 PRO A CA 1
ATOM 1894 C C . PRO A 1 259 ? -21.587 -3.921 1.772 1.00 90.75 259 PRO A C 1
ATOM 1896 O O . PRO A 1 259 ? -21.115 -3.667 2.877 1.00 90.75 259 PRO A O 1
ATOM 1899 N N . ALA A 1 260 ? -22.550 -4.829 1.587 1.00 91.50 260 ALA A N 1
ATOM 1900 C CA . ALA A 1 260 ? -23.139 -5.663 2.631 1.00 91.50 260 ALA A CA 1
ATOM 1901 C C . ALA A 1 260 ? -22.556 -7.092 2.709 1.00 91.50 260 ALA A C 1
ATOM 1903 O O . ALA A 1 260 ? -23.032 -7.875 3.530 1.00 91.50 260 ALA A O 1
ATOM 1904 N N . ALA A 1 261 ? -21.567 -7.450 1.878 1.00 94.31 261 ALA A N 1
ATOM 1905 C CA . ALA A 1 261 ? -21.019 -8.808 1.832 1.00 94.31 261 ALA A CA 1
ATOM 1906 C C . ALA A 1 261 ? -20.312 -9.204 3.143 1.00 94.31 261 ALA A C 1
ATOM 1908 O O . ALA A 1 261 ? -19.573 -8.401 3.716 1.00 94.31 261 ALA A O 1
ATOM 1909 N N . GLN A 1 262 ? -20.519 -10.440 3.612 1.00 93.19 262 GLN A N 1
ATOM 1910 C CA . GLN A 1 262 ? -20.010 -10.927 4.909 1.00 93.19 262 GLN A CA 1
ATOM 1911 C C . GLN A 1 262 ? -18.888 -11.964 4.753 1.00 93.19 262 GLN A C 1
ATOM 1913 O O . GLN A 1 262 ? -17.899 -11.964 5.498 1.00 93.19 262 GLN A O 1
ATOM 1918 N N . VAL A 1 263 ? -19.015 -12.845 3.760 1.00 95.19 263 VAL A N 1
ATOM 1919 C CA . VAL A 1 263 ? -17.984 -13.806 3.363 1.00 95.19 263 VAL A CA 1
ATOM 1920 C C . VAL A 1 263 ? -17.749 -13.698 1.865 1.00 95.19 263 VAL A C 1
ATOM 1922 O O . VAL A 1 263 ? -18.605 -14.045 1.058 1.00 95.19 263 VAL A O 1
ATOM 1925 N N . VAL A 1 264 ? -16.546 -13.262 1.499 1.00 96.88 264 VAL A N 1
ATOM 1926 C CA . VAL A 1 264 ? -16.037 -13.327 0.128 1.00 96.88 264 VAL A CA 1
ATOM 1927 C C . VAL A 1 264 ? -14.824 -14.248 0.113 1.00 96.88 264 VAL A C 1
ATOM 1929 O O . VAL A 1 264 ? -13.983 -14.175 1.008 1.00 96.88 264 VAL A O 1
ATOM 1932 N N . GLY A 1 265 ? -14.703 -15.101 -0.898 1.00 95.56 265 GLY A N 1
ATOM 1933 C CA . GLY A 1 265 ? -13.491 -15.878 -1.145 1.00 95.56 265 GLY A CA 1
ATOM 1934 C C . GLY A 1 265 ? -13.263 -16.159 -2.622 1.00 95.56 265 GLY A C 1
ATOM 1935 O O . GLY A 1 265 ? -14.173 -16.033 -3.436 1.00 95.56 265 GLY A O 1
ATOM 1936 N N . VAL A 1 266 ? -12.034 -16.523 -2.975 1.00 94.75 266 VAL A N 1
ATOM 1937 C CA . VAL A 1 266 ? -11.623 -16.857 -4.344 1.00 94.75 266 VAL A CA 1
ATOM 1938 C C . VAL A 1 266 ? -10.432 -17.810 -4.291 1.00 94.75 266 VAL A C 1
ATOM 1940 O O . VAL A 1 266 ? -9.534 -17.639 -3.468 1.00 94.75 266 VAL A O 1
ATOM 1943 N N . GLY A 1 267 ? -10.437 -18.863 -5.113 1.00 89.31 267 GLY A N 1
ATOM 1944 C CA . GLY A 1 267 ? -9.381 -19.888 -5.083 1.00 89.31 267 GLY A CA 1
ATOM 1945 C C . GLY A 1 267 ? -9.208 -20.574 -3.716 1.00 89.31 267 GLY A C 1
ATOM 1946 O O . GLY A 1 267 ? -8.093 -20.936 -3.353 1.00 89.31 267 GLY A O 1
ATOM 1947 N N . GLY A 1 268 ? -10.284 -20.706 -2.926 1.00 88.62 268 GLY A N 1
ATOM 1948 C CA . GLY A 1 268 ? -10.247 -21.264 -1.565 1.00 88.62 268 GLY A CA 1
ATOM 1949 C C . GLY A 1 268 ? -9.689 -20.319 -0.496 1.00 88.62 268 GLY A C 1
ATOM 1950 O O . GLY A 1 268 ? -9.723 -20.639 0.689 1.00 88.62 268 GLY A O 1
ATOM 1951 N N . GLN A 1 269 ? -9.204 -19.139 -0.886 1.00 91.19 269 GLN A N 1
ATOM 1952 C CA . GLN A 1 269 ? -8.748 -18.103 0.030 1.00 91.19 269 GLN A CA 1
ATOM 1953 C C . GLN A 1 269 ? -9.927 -17.183 0.375 1.00 91.19 269 GLN A C 1
ATOM 1955 O O . GLN A 1 269 ? -10.499 -16.547 -0.513 1.00 91.19 269 GLN A O 1
ATOM 1960 N N . ARG A 1 270 ? -10.290 -17.075 1.659 1.00 94.25 270 ARG A N 1
ATOM 1961 C CA . ARG A 1 270 ? -11.200 -16.014 2.119 1.00 94.25 270 ARG A CA 1
ATOM 1962 C C . ARG A 1 270 ? -10.503 -14.658 1.972 1.00 94.25 270 ARG A C 1
ATOM 1964 O O . ARG A 1 270 ? -9.316 -14.533 2.269 1.00 94.25 270 ARG A O 1
ATOM 1971 N N . LEU A 1 271 ? -11.243 -13.653 1.520 1.00 95.62 271 LEU A N 1
ATOM 1972 C CA . LEU A 1 271 ? -10.785 -12.269 1.468 1.00 95.62 271 LEU A CA 1
ATOM 1973 C C . LEU A 1 271 ? -11.241 -11.523 2.724 1.00 95.62 271 LEU A C 1
ATOM 1975 O O . LEU A 1 271 ? -12.362 -11.710 3.201 1.00 95.62 271 LEU A O 1
ATOM 1979 N N . ALA A 1 272 ? -10.371 -10.667 3.255 1.00 94.75 272 ALA A N 1
ATOM 1980 C CA . ALA A 1 272 ? -10.717 -9.790 4.364 1.00 94.75 272 ALA A CA 1
ATOM 1981 C C . ALA A 1 272 ? -11.638 -8.654 3.886 1.00 94.75 272 ALA A C 1
ATOM 1983 O O . ALA A 1 272 ? -11.485 -8.150 2.773 1.00 94.75 272 ALA A O 1
ATOM 1984 N N . LEU A 1 273 ? -12.598 -8.247 4.719 1.00 94.19 273 LEU A N 1
ATOM 1985 C CA . LEU A 1 273 ? -13.640 -7.276 4.367 1.00 94.19 273 LEU A CA 1
ATOM 1986 C C . LEU A 1 273 ? -13.855 -6.277 5.504 1.00 94.19 273 LEU A C 1
ATOM 1988 O O . LEU A 1 273 ? -13.911 -6.676 6.668 1.00 94.19 273 LEU A O 1
ATOM 1992 N N . ARG A 1 274 ? -14.066 -5.003 5.161 1.00 92.38 274 ARG A N 1
ATOM 1993 C CA . ARG A 1 274 ? -14.564 -3.950 6.057 1.00 92.38 274 ARG A CA 1
ATOM 1994 C C . ARG A 1 274 ? -15.855 -3.342 5.502 1.00 92.38 274 ARG A C 1
ATOM 1996 O O . ARG A 1 274 ? -15.788 -2.588 4.533 1.00 92.38 274 ARG A O 1
ATOM 2003 N N . PRO A 1 275 ? -17.027 -3.624 6.101 1.00 86.00 275 PRO A N 1
ATOM 2004 C CA . PRO A 1 275 ? -18.246 -2.877 5.801 1.00 86.00 275 PRO A CA 1
ATOM 2005 C C . PRO A 1 275 ? -17.989 -1.366 5.972 1.00 86.00 275 PRO A C 1
ATOM 2007 O O . PRO A 1 275 ? -17.374 -0.997 6.974 1.00 86.00 275 PRO A O 1
ATOM 2010 N N . PRO A 1 276 ? -18.434 -0.475 5.063 1.00 81.81 276 PRO A N 1
ATOM 2011 C CA . PRO A 1 276 ? -18.083 0.953 5.119 1.00 81.81 276 PRO A CA 1
ATOM 2012 C C . PRO A 1 276 ? -18.490 1.673 6.415 1.00 81.81 276 PRO A C 1
ATOM 2014 O O . PRO A 1 276 ? -17.894 2.680 6.787 1.00 81.81 276 PRO A O 1
ATOM 2017 N N . GLN A 1 277 ? -19.496 1.156 7.123 1.00 83.88 277 GLN A N 1
ATOM 2018 C CA . GLN A 1 277 ? -19.979 1.671 8.407 1.00 83.88 277 GLN A CA 1
ATOM 2019 C C . GLN A 1 277 ? -19.199 1.122 9.618 1.00 83.88 277 GLN A C 1
ATOM 2021 O O . GLN A 1 277 ? -19.388 1.607 10.732 1.00 83.88 277 GLN A O 1
ATOM 2026 N N . ALA A 1 278 ? -18.350 0.105 9.438 1.00 87.75 278 ALA A N 1
ATOM 2027 C CA . ALA A 1 278 ? -17.602 -0.506 10.530 1.00 87.75 278 ALA A CA 1
ATOM 2028 C C . ALA A 1 278 ? -16.488 0.429 11.020 1.00 87.75 278 ALA A C 1
ATOM 2030 O O . ALA A 1 278 ? -15.652 0.885 10.238 1.00 87.75 278 ALA A O 1
ATOM 2031 N N . GLN A 1 279 ? -16.440 0.672 12.331 1.00 91.31 279 GLN A N 1
ATOM 2032 C CA . GLN A 1 279 ? -15.353 1.430 12.943 1.00 91.31 279 GLN A CA 1
ATOM 2033 C C . GLN A 1 279 ? -14.012 0.722 12.702 1.00 91.31 279 GLN A C 1
ATOM 2035 O O . GLN A 1 279 ? -13.893 -0.492 12.877 1.00 91.31 279 GLN A O 1
ATOM 2040 N N . ILE A 1 280 ? -12.999 1.483 12.290 1.00 95.62 280 ILE A N 1
ATOM 2041 C CA . ILE A 1 280 ? -11.616 1.006 12.211 1.00 95.62 280 ILE A CA 1
ATOM 2042 C C . ILE A 1 280 ? -10.981 1.196 13.587 1.00 95.62 280 ILE A C 1
ATOM 2044 O O . ILE A 1 280 ? -10.901 2.323 14.076 1.00 95.62 280 ILE A O 1
ATOM 2048 N N . ASN A 1 281 ? -10.561 0.095 14.201 1.00 96.50 281 ASN A N 1
ATOM 2049 C CA . ASN A 1 281 ? -9.956 0.011 15.527 1.00 96.50 281 ASN A CA 1
ATOM 2050 C C . AS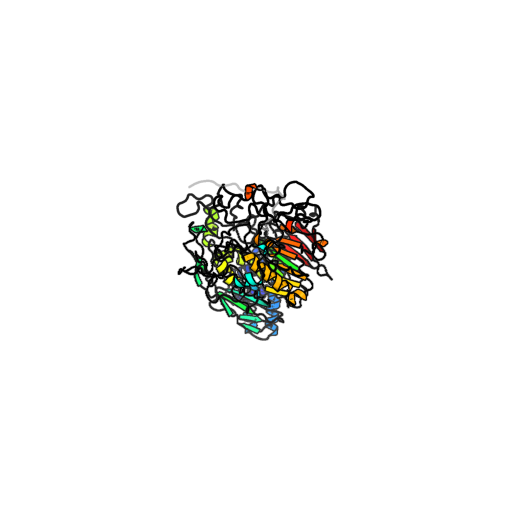N A 1 281 ? -8.470 -0.357 15.479 1.00 96.50 281 ASN A C 1
ATOM 2052 O O . ASN A 1 281 ? -7.750 0.012 16.400 1.00 96.50 281 ASN A O 1
ATOM 2056 N N . ARG A 1 282 ? -7.998 -1.052 14.432 1.00 98.12 282 ARG A N 1
ATOM 2057 C CA . ARG A 1 282 ? -6.571 -1.375 14.253 1.00 98.12 282 ARG A CA 1
ATOM 2058 C C . ARG A 1 282 ? -6.078 -1.178 12.822 1.00 98.12 282 ARG A C 1
ATOM 2060 O O . ARG A 1 282 ? -6.465 -1.930 11.933 1.00 98.12 282 ARG A O 1
ATOM 2067 N N . VAL A 1 283 ? -5.148 -0.253 12.613 1.00 98.75 283 VAL A N 1
ATOM 2068 C CA . VAL A 1 283 ? -4.465 -0.070 11.322 1.00 98.75 283 VAL A CA 1
ATOM 2069 C C . VAL A 1 283 ? -3.032 -0.584 11.410 1.00 98.75 283 VAL A C 1
ATOM 2071 O O . VAL A 1 283 ? -2.324 -0.265 12.358 1.00 98.75 283 VAL A O 1
ATOM 2074 N N . VAL A 1 284 ? -2.593 -1.358 10.421 1.00 98.81 284 VAL A N 1
ATOM 2075 C CA . VAL A 1 284 ? -1.171 -1.635 10.166 1.00 98.81 284 VAL A CA 1
ATOM 2076 C C . VAL A 1 284 ? -0.683 -0.666 9.096 1.00 98.81 284 VAL A C 1
ATOM 2078 O O . VAL A 1 284 ? -1.353 -0.497 8.080 1.00 98.81 284 VAL A O 1
ATOM 2081 N N . VAL A 1 285 ? 0.480 -0.050 9.300 1.00 98.81 285 VAL A N 1
ATOM 2082 C CA . VAL A 1 285 ? 1.111 0.836 8.314 1.00 98.81 285 VAL A CA 1
ATOM 2083 C C . VAL A 1 285 ? 2.543 0.385 8.038 1.00 98.81 285 VAL A C 1
ATOM 2085 O O . VAL A 1 285 ? 3.304 0.103 8.968 1.00 98.81 285 VAL A O 1
ATOM 2088 N N . VAL A 1 286 ? 2.871 0.324 6.750 1.00 98.75 286 VAL A N 1
ATOM 2089 C CA . VAL A 1 286 ? 4.163 -0.072 6.173 1.00 98.75 286 VAL A CA 1
ATOM 2090 C C . VAL A 1 286 ? 4.526 0.872 5.017 1.00 98.75 286 VAL A C 1
ATOM 2092 O O . VAL A 1 286 ? 3.669 1.603 4.513 1.00 98.75 286 VAL A O 1
ATOM 2095 N N . GLY A 1 287 ? 5.775 0.852 4.569 1.00 97.50 287 GLY A N 1
ATOM 2096 C CA . GLY A 1 287 ? 6.239 1.611 3.405 1.00 97.50 287 GLY A CA 1
ATOM 2097 C C . GLY A 1 287 ? 7.642 1.185 2.994 1.00 97.50 287 GLY A C 1
ATOM 2098 O O . GLY A 1 287 ? 8.364 0.616 3.820 1.00 97.50 287 GLY A O 1
ATOM 2099 N N . ASP A 1 288 ? 7.999 1.445 1.732 1.00 96.88 288 ASP A N 1
ATOM 2100 C CA . ASP A 1 288 ? 9.359 1.263 1.213 1.00 96.88 288 ASP A CA 1
ATOM 2101 C C . ASP A 1 288 ? 9.838 -0.193 1.424 1.00 96.88 288 ASP A C 1
ATOM 2103 O O . ASP A 1 288 ? 10.727 -0.487 2.225 1.00 96.88 288 ASP A O 1
ATOM 2107 N N . THR A 1 289 ? 9.155 -1.157 0.788 1.00 96.88 289 THR A N 1
ATOM 2108 C CA . THR A 1 289 ? 9.241 -2.586 1.174 1.00 96.88 289 THR A CA 1
ATOM 2109 C C . THR A 1 289 ? 10.131 -3.473 0.308 1.00 96.88 289 THR A C 1
ATOM 2111 O O . THR A 1 289 ? 10.589 -4.511 0.787 1.00 96.88 289 THR A O 1
ATOM 2114 N N . GLY A 1 290 ? 10.346 -3.143 -0.968 1.00 93.00 290 GLY A N 1
ATOM 2115 C CA . GLY A 1 290 ? 11.134 -3.994 -1.873 1.00 93.00 290 GLY A CA 1
ATOM 2116 C C . GLY A 1 290 ? 12.637 -3.997 -1.559 1.00 93.00 290 GLY A C 1
ATOM 2117 O O . GLY A 1 290 ? 13.096 -3.307 -0.653 1.00 93.00 290 GLY A O 1
ATOM 2118 N N . CYS A 1 291 ? 13.402 -4.823 -2.275 1.00 90.25 291 CYS A N 1
ATOM 2119 C CA . CYS A 1 291 ? 14.823 -5.056 -1.997 1.00 90.25 291 CYS A CA 1
ATOM 2120 C C . CYS A 1 291 ? 15.752 -4.222 -2.893 1.00 90.25 291 CYS A C 1
ATOM 2122 O O . CYS A 1 291 ? 15.616 -4.267 -4.120 1.00 90.25 291 CYS A O 1
ATOM 2124 N N . ARG A 1 292 ? 16.750 -3.528 -2.322 1.00 82.19 292 ARG A N 1
ATOM 2125 C CA . ARG A 1 292 ? 17.692 -2.696 -3.091 1.00 82.19 292 ARG A CA 1
ATOM 2126 C C . ARG A 1 292 ? 18.610 -3.503 -4.016 1.00 82.19 292 ARG A C 1
ATOM 2128 O O . ARG A 1 292 ? 19.709 -3.901 -3.626 1.00 82.19 292 ARG A O 1
ATOM 2135 N N . VAL A 1 293 ? 18.226 -3.613 -5.289 1.00 75.44 293 VAL A N 1
ATOM 2136 C CA . VAL A 1 293 ? 19.103 -4.075 -6.377 1.00 75.44 293 VAL A CA 1
ATOM 2137 C C . VAL A 1 293 ? 19.122 -3.012 -7.475 1.00 75.44 293 VAL A C 1
ATOM 2139 O O . VAL A 1 293 ? 18.360 -3.054 -8.441 1.00 75.44 293 VAL A O 1
ATOM 2142 N N . GLN A 1 294 ? 19.979 -2.008 -7.272 1.00 58.03 294 GLN A N 1
ATOM 2143 C CA . GLN A 1 294 ? 20.109 -0.842 -8.143 1.00 58.03 294 GLN A CA 1
ATOM 2144 C C . GLN A 1 294 ? 21.542 -0.711 -8.677 1.00 58.03 294 GLN A C 1
ATOM 2146 O O . GLN A 1 294 ? 22.516 -0.989 -7.974 1.00 58.03 294 GLN A O 1
ATOM 2151 N N . GLY A 1 295 ? 21.645 -0.253 -9.927 1.00 50.34 295 GLY A N 1
ATOM 2152 C CA . GLY A 1 295 ? 22.901 -0.064 -10.645 1.00 50.34 295 GLY A CA 1
ATOM 2153 C C . GLY A 1 295 ? 23.748 1.139 -10.199 1.00 50.34 295 GLY A C 1
ATOM 2154 O O . GLY A 1 295 ? 23.794 1.458 -9.011 1.00 50.34 295 GLY A O 1
ATOM 2155 N N . PRO A 1 296 ? 24.503 1.785 -11.110 1.00 39.81 296 PRO A N 1
ATOM 2156 C CA . PRO A 1 296 ? 25.970 1.848 -11.021 1.00 39.81 296 PRO A CA 1
ATOM 2157 C C . PRO A 1 296 ? 26.658 2.605 -9.858 1.00 39.81 296 PRO A C 1
ATOM 2159 O O . PRO A 1 296 ? 27.882 2.739 -9.859 1.00 39.81 296 PRO A O 1
ATOM 2162 N N . ASN A 1 297 ? 25.924 3.070 -8.849 1.00 41.16 297 ASN A N 1
ATOM 2163 C CA . ASN A 1 297 ? 26.455 3.718 -7.648 1.00 41.16 297 ASN A CA 1
ATOM 2164 C C . ASN A 1 297 ? 26.671 2.760 -6.459 1.00 41.16 297 ASN A C 1
ATOM 2166 O O . ASN A 1 297 ? 27.285 3.176 -5.483 1.00 41.16 297 ASN A O 1
ATOM 2170 N N . ALA A 1 298 ? 26.237 1.492 -6.541 1.00 42.88 298 ALA A N 1
ATOM 2171 C CA . ALA A 1 298 ? 26.339 0.494 -5.459 1.00 42.88 298 ALA A CA 1
ATOM 2172 C C . ALA A 1 298 ? 27.756 0.298 -4.864 1.00 42.88 298 ALA A C 1
ATOM 2174 O O . ALA A 1 298 ? 27.887 -0.113 -3.715 1.00 42.88 298 ALA A O 1
ATOM 2175 N N . PHE A 1 299 ? 28.807 0.625 -5.627 1.00 41.41 299 PHE A N 1
ATOM 2176 C CA . PHE A 1 299 ? 30.214 0.608 -5.193 1.00 41.41 299 PHE A CA 1
ATOM 2177 C C . PHE A 1 299 ? 30.947 1.930 -5.520 1.00 41.41 299 PHE A C 1
ATOM 2179 O O . PHE A 1 299 ? 32.167 1.961 -5.669 1.00 41.41 299 PHE A O 1
ATOM 2186 N N . GLY A 1 300 ? 30.206 3.030 -5.710 1.00 35.25 300 GLY A N 1
ATOM 2187 C CA . GLY A 1 300 ? 30.735 4.307 -6.197 1.00 35.25 300 GLY A CA 1
ATOM 2188 C C . GLY A 1 300 ? 31.063 5.305 -5.083 1.00 35.25 300 GLY A C 1
ATOM 2189 O O . GLY A 1 300 ? 30.178 5.734 -4.346 1.00 35.25 300 GLY A O 1
ATOM 2190 N N . SER A 1 301 ? 32.313 5.770 -5.018 1.00 35.59 301 SER A N 1
ATOM 2191 C CA . SER A 1 301 ? 32.788 6.795 -4.074 1.00 35.59 301 SER A CA 1
ATOM 2192 C C . SER A 1 301 ? 32.294 8.214 -4.428 1.00 35.59 301 SER A C 1
ATOM 2194 O O . SER A 1 301 ? 33.092 9.089 -4.764 1.00 35.59 301 SER A O 1
ATOM 2196 N N . GLY A 1 302 ? 30.974 8.434 -4.412 1.00 35.22 302 GLY A N 1
ATOM 2197 C CA . GLY A 1 302 ? 30.345 9.696 -4.839 1.00 35.22 302 GLY A CA 1
ATOM 2198 C C . GLY A 1 302 ? 29.206 10.215 -3.953 1.00 35.22 302 GLY A C 1
ATOM 2199 O O . GLY A 1 302 ? 29.019 11.427 -3.864 1.00 35.22 302 GLY A O 1
ATOM 2200 N N . LYS A 1 303 ? 28.462 9.333 -3.275 1.00 38.50 303 LYS A N 1
ATOM 2201 C CA . LYS A 1 303 ? 27.467 9.666 -2.237 1.00 38.50 303 LYS A CA 1
ATOM 2202 C C . LYS A 1 303 ? 27.363 8.515 -1.226 1.00 38.50 303 LYS A C 1
ATOM 2204 O O . LYS A 1 303 ? 27.666 7.386 -1.611 1.00 38.50 303 LYS A O 1
ATOM 2209 N N . PRO A 1 304 ? 26.871 8.749 0.006 1.00 36.16 304 PRO A N 1
ATOM 2210 C CA . PRO A 1 304 ? 26.388 7.685 0.882 1.00 36.16 304 PRO A CA 1
ATOM 2211 C C . PRO A 1 304 ? 25.087 7.102 0.302 1.00 36.16 304 PRO A C 1
ATOM 2213 O O . PRO A 1 304 ? 23.986 7.482 0.684 1.00 36.16 304 PRO A O 1
ATOM 2216 N N . GLY A 1 305 ? 25.208 6.235 -0.703 1.00 42.62 305 GLY A N 1
ATOM 2217 C CA . GLY A 1 305 ? 24.099 5.403 -1.159 1.00 42.62 305 GLY A CA 1
ATOM 2218 C C . GLY A 1 305 ? 23.963 4.198 -0.234 1.00 42.62 305 GLY A C 1
ATOM 2219 O O . GLY A 1 305 ? 24.970 3.559 0.070 1.00 42.62 305 GLY A O 1
ATOM 2220 N N . ALA A 1 306 ? 22.742 3.886 0.202 1.00 52.62 306 ALA A N 1
ATOM 2221 C CA . ALA A 1 306 ? 22.486 2.678 0.980 1.00 52.62 306 ALA A CA 1
ATOM 2222 C C . ALA A 1 306 ? 22.958 1.427 0.196 1.00 52.62 306 ALA A C 1
ATOM 2224 O O . ALA A 1 306 ? 22.792 1.387 -1.034 1.00 52.62 306 ALA A O 1
ATOM 2225 N N . PRO A 1 307 ? 23.591 0.444 0.867 1.00 59.31 307 PRO A N 1
ATOM 2226 C CA . PRO A 1 307 ? 24.251 -0.676 0.204 1.00 59.31 307 PRO A CA 1
ATOM 2227 C C . PRO A 1 307 ? 23.259 -1.587 -0.529 1.00 59.31 307 PRO A C 1
ATOM 2229 O O . PRO A 1 307 ? 22.051 -1.556 -0.299 1.00 59.31 307 PRO A O 1
ATOM 2232 N N . LEU A 1 308 ? 23.791 -2.429 -1.417 1.00 70.38 308 LEU A N 1
ATOM 2233 C CA . LEU A 1 308 ? 23.018 -3.502 -2.037 1.00 70.38 308 LEU A CA 1
ATOM 2234 C C . LEU A 1 308 ? 22.642 -4.560 -0.990 1.00 70.38 308 LEU A C 1
ATOM 2236 O O . LEU A 1 308 ? 23.527 -5.144 -0.350 1.00 70.38 308 LEU A O 1
ATOM 2240 N N . GLN A 1 309 ? 21.338 -4.808 -0.877 1.00 79.75 309 GLN A N 1
ATOM 2241 C CA . GLN A 1 309 ? 20.748 -5.777 0.043 1.00 79.75 309 GLN A CA 1
ATOM 2242 C C . GLN A 1 309 ? 20.793 -7.195 -0.523 1.00 79.75 309 GLN A C 1
ATOM 2244 O O . GLN A 1 309 ? 20.709 -7.417 -1.733 1.00 79.75 309 GLN A O 1
ATOM 2249 N N . ASP A 1 310 ? 20.876 -8.166 0.378 1.00 80.50 310 ASP A N 1
ATOM 2250 C CA . ASP A 1 310 ? 20.688 -9.569 0.077 1.00 80.50 310 ASP A CA 1
ATOM 2251 C C . ASP A 1 310 ? 19.206 -9.911 0.142 1.00 80.50 310 ASP A C 1
ATOM 2253 O O . ASP A 1 310 ? 18.629 -10.136 1.204 1.00 80.50 310 ASP A O 1
ATOM 2257 N N . CYS A 1 311 ? 18.576 -9.992 -1.022 1.00 85.88 311 CYS A N 1
ATOM 2258 C CA . CYS A 1 311 ? 17.158 -10.311 -1.104 1.00 85.88 311 CYS A CA 1
ATOM 2259 C C . CYS A 1 311 ? 16.811 -11.758 -0.697 1.00 85.88 311 CYS A C 1
ATOM 2261 O O . CYS A 1 311 ? 15.644 -12.147 -0.806 1.00 85.88 311 CYS A O 1
ATOM 2263 N N . SER A 1 312 ? 17.802 -12.570 -0.304 1.00 82.88 312 SER A N 1
ATOM 2264 C CA . SER A 1 312 ? 17.615 -13.916 0.246 1.00 82.88 312 SER A CA 1
ATOM 2265 C C . SER A 1 312 ? 17.764 -13.987 1.775 1.00 82.88 312 SER A C 1
ATOM 2267 O O . SER A 1 312 ? 17.309 -14.968 2.368 1.00 82.88 312 SER A O 1
ATOM 2269 N N . ASP A 1 313 ? 18.314 -12.950 2.420 1.00 85.25 313 ASP A N 1
ATOM 2270 C CA . ASP A 1 313 ? 18.556 -12.896 3.866 1.00 85.25 313 ASP A CA 1
ATOM 2271 C C . ASP A 1 313 ? 17.541 -11.981 4.581 1.00 85.25 313 ASP A C 1
ATOM 2273 O O . ASP A 1 313 ? 17.470 -10.778 4.337 1.00 85.25 313 ASP A O 1
ATOM 2277 N N . GLU A 1 314 ? 16.767 -12.536 5.521 1.00 88.75 314 GLU A N 1
ATOM 2278 C CA . GLU A 1 314 ? 15.797 -11.768 6.323 1.00 88.75 314 GLU A CA 1
ATOM 2279 C C . GLU A 1 314 ? 16.437 -10.810 7.347 1.00 88.75 314 GLU A C 1
ATOM 2281 O O . GLU A 1 314 ? 15.705 -10.095 8.030 1.00 88.75 314 GLU A O 1
ATOM 2286 N N . SER A 1 315 ? 17.764 -10.806 7.508 1.00 86.38 315 SER A N 1
ATOM 2287 C CA . SER A 1 315 ? 18.486 -9.824 8.330 1.00 86.38 315 SER A CA 1
ATOM 2288 C C . SER A 1 315 ? 18.916 -8.578 7.547 1.00 86.38 315 SER A C 1
ATOM 2290 O O . SER A 1 315 ? 19.007 -7.504 8.137 1.00 86.38 315 SER A O 1
ATOM 2292 N N . ASP A 1 316 ? 19.112 -8.704 6.231 1.00 83.12 316 ASP A N 1
ATOM 2293 C CA . ASP A 1 316 ? 19.461 -7.602 5.323 1.00 83.12 316 ASP A CA 1
ATOM 2294 C C . ASP A 1 316 ? 18.198 -7.025 4.653 1.00 83.12 316 ASP A C 1
ATOM 2296 O O . ASP A 1 316 ? 18.041 -5.810 4.540 1.00 83.12 316 ASP A O 1
ATOM 2300 N N . TRP A 1 317 ? 17.237 -7.888 4.292 1.00 91.88 317 TRP A N 1
ATOM 2301 C CA . TRP A 1 317 ? 15.935 -7.511 3.734 1.00 91.88 317 TRP A CA 1
ATOM 2302 C C . TRP A 1 317 ? 14.758 -8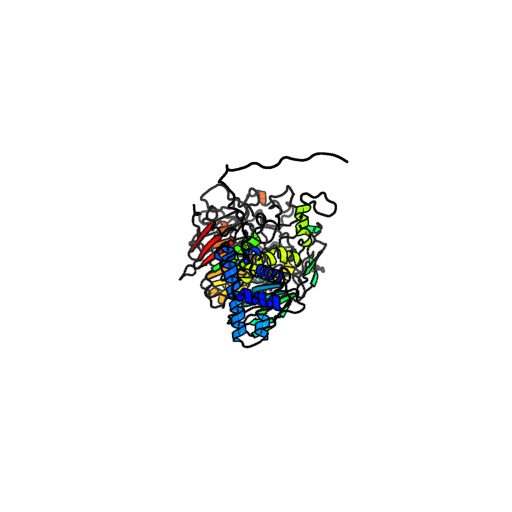.184 4.487 1.00 91.88 317 TRP A C 1
ATOM 2304 O O . TRP A 1 317 ? 14.236 -9.226 4.075 1.00 91.88 317 TRP A O 1
ATOM 2314 N N . PRO A 1 318 ? 14.287 -7.607 5.613 1.00 95.31 318 PRO A N 1
ATOM 2315 C CA . PRO A 1 318 ? 13.350 -8.269 6.531 1.00 95.31 318 PRO A CA 1
ATOM 2316 C C . PRO A 1 318 ? 11.872 -8.277 6.101 1.00 95.31 318 PRO A C 1
ATOM 2318 O O . PRO A 1 318 ? 11.027 -8.728 6.879 1.00 95.31 318 PRO A O 1
ATOM 2321 N N . TRP A 1 319 ? 11.512 -7.803 4.902 1.00 96.75 319 TRP A N 1
ATOM 2322 C CA . TRP A 1 319 ? 10.109 -7.550 4.529 1.00 96.75 319 TRP A CA 1
ATOM 2323 C C . TRP A 1 319 ? 9.182 -8.764 4.704 1.00 96.75 319 TRP A C 1
ATOM 2325 O O . TRP A 1 319 ? 8.114 -8.638 5.300 1.00 96.75 319 TRP A O 1
ATOM 2335 N N . ARG A 1 320 ? 9.593 -9.976 4.297 1.00 94.81 320 ARG A N 1
ATOM 2336 C CA . ARG A 1 320 ? 8.783 -11.200 4.510 1.00 94.81 320 ARG A CA 1
ATOM 2337 C C . ARG A 1 320 ? 8.480 -11.448 5.993 1.00 94.81 320 ARG A C 1
ATOM 2339 O O . ARG A 1 320 ? 7.379 -11.876 6.340 1.00 94.81 320 ARG A O 1
ATOM 2346 N N . ARG A 1 321 ? 9.447 -11.177 6.871 1.00 95.19 321 ARG A N 1
ATOM 2347 C CA . ARG A 1 321 ? 9.314 -11.339 8.322 1.00 95.19 321 ARG A CA 1
ATOM 2348 C C . ARG A 1 321 ? 8.400 -10.263 8.911 1.00 95.19 321 ARG A C 1
ATOM 2350 O O . ARG A 1 321 ? 7.468 -10.605 9.638 1.00 95.19 321 ARG A O 1
ATOM 2357 N N . ILE A 1 322 ? 8.591 -9.006 8.506 1.00 97.75 322 ILE A N 1
ATOM 2358 C CA . ILE A 1 322 ? 7.713 -7.876 8.846 1.00 97.75 322 ILE A CA 1
ATOM 2359 C C . ILE A 1 322 ? 6.267 -8.157 8.414 1.00 97.75 322 ILE A C 1
ATOM 2361 O O . ILE A 1 322 ? 5.357 -8.006 9.223 1.00 97.75 322 ILE A O 1
ATOM 2365 N N . ALA A 1 323 ? 6.033 -8.650 7.197 1.00 97.69 323 ALA A N 1
ATOM 2366 C CA . ALA A 1 323 ? 4.694 -8.972 6.709 1.00 97.69 323 ALA A CA 1
ATOM 2367 C C . ALA A 1 323 ? 4.007 -10.088 7.525 1.00 97.69 323 ALA A C 1
ATOM 2369 O O . ALA A 1 323 ? 2.822 -9.965 7.845 1.00 97.69 323 ALA A O 1
ATOM 2370 N N . ARG A 1 324 ? 4.734 -11.148 7.928 1.00 95.81 324 ARG A N 1
ATOM 2371 C CA . ARG A 1 324 ? 4.215 -12.181 8.855 1.00 95.81 324 ARG A CA 1
ATOM 2372 C C . ARG A 1 324 ? 3.878 -11.587 10.228 1.00 95.81 324 ARG A C 1
ATOM 2374 O O . ARG A 1 324 ? 2.789 -11.833 10.750 1.00 95.81 324 ARG A O 1
ATOM 2381 N N . ALA A 1 325 ? 4.783 -10.787 10.797 1.00 96.88 325 ALA A N 1
ATOM 2382 C CA . ALA A 1 325 ? 4.595 -10.144 12.096 1.00 96.88 325 ALA A CA 1
ATOM 2383 C C . ALA A 1 325 ? 3.398 -9.177 12.084 1.00 96.88 325 ALA A C 1
ATOM 2385 O O . ALA A 1 325 ? 2.517 -9.279 12.936 1.00 96.88 325 ALA A O 1
ATOM 2386 N N . ALA A 1 326 ? 3.296 -8.311 11.078 1.00 98.00 326 ALA A N 1
ATOM 2387 C CA . ALA A 1 326 ? 2.194 -7.373 10.899 1.00 98.00 326 ALA A CA 1
ATOM 2388 C C . ALA A 1 326 ? 0.842 -8.084 10.696 1.00 98.00 326 ALA A C 1
ATOM 2390 O O . ALA A 1 326 ? -0.154 -7.708 11.316 1.00 98.00 326 ALA A O 1
ATOM 2391 N N . ALA A 1 327 ? 0.803 -9.168 9.910 1.00 96.94 327 ALA A N 1
ATOM 2392 C CA . ALA A 1 327 ? -0.412 -9.958 9.701 1.00 96.94 327 ALA A CA 1
ATOM 2393 C C . ALA A 1 327 ? -0.924 -10.616 10.997 1.00 96.94 327 ALA A C 1
ATOM 2395 O O . ALA A 1 327 ? -2.137 -10.702 11.208 1.00 96.94 327 ALA A O 1
ATOM 2396 N N . SER A 1 328 ? -0.021 -11.023 11.900 1.00 95.25 328 SER A N 1
ATOM 2397 C CA . SER A 1 328 ? -0.385 -11.629 13.192 1.00 95.25 328 SER A CA 1
ATOM 2398 C C . SER A 1 328 ? -1.157 -10.687 14.132 1.00 95.25 328 SER A C 1
ATOM 2400 O O . SER A 1 328 ? -1.884 -11.146 15.010 1.00 95.25 328 SER A O 1
ATOM 2402 N N . PHE A 1 329 ? -1.111 -9.367 13.915 1.00 95.94 329 PHE A N 1
ATOM 2403 C CA . PHE A 1 329 ? -1.941 -8.418 14.667 1.00 95.94 329 PHE A CA 1
ATOM 2404 C C . PHE A 1 329 ? -3.430 -8.447 14.299 1.00 95.94 329 PHE A C 1
ATOM 2406 O O . PHE A 1 329 ? -4.212 -7.792 14.991 1.00 95.94 329 PHE A O 1
ATOM 2413 N N . ASN A 1 330 ? -3.831 -9.203 13.266 1.00 93.88 330 ASN A N 1
ATOM 2414 C CA . ASN A 1 330 ? -5.201 -9.246 12.743 1.00 93.88 330 ASN A CA 1
ATOM 2415 C C . ASN A 1 330 ? -5.755 -7.814 12.505 1.00 93.88 330 ASN A C 1
ATOM 2417 O O . ASN A 1 330 ? -6.692 -7.406 13.194 1.00 93.88 330 ASN A O 1
ATOM 2421 N N . PRO A 1 331 ? -5.127 -7.008 11.621 1.00 97.19 331 PRO A N 1
ATOM 2422 C CA . PRO A 1 331 ? -5.540 -5.627 11.373 1.00 97.19 331 PRO A CA 1
ATOM 2423 C C . PRO A 1 331 ? -6.962 -5.507 10.807 1.00 97.19 331 PRO A C 1
ATOM 2425 O O . PRO A 1 331 ? -7.482 -6.415 10.166 1.00 97.19 331 PRO A O 1
ATOM 2428 N N . ASP A 1 332 ? -7.556 -4.330 10.987 1.00 97.56 332 ASP A N 1
ATOM 2429 C CA . ASP A 1 332 ? -8.789 -3.918 10.313 1.00 97.56 332 ASP A CA 1
ATOM 2430 C C . ASP A 1 332 ? -8.510 -3.303 8.932 1.00 97.56 332 ASP A C 1
ATOM 2432 O O . ASP A 1 332 ? -9.344 -3.374 8.034 1.00 97.56 332 ASP A O 1
ATOM 2436 N N . LEU A 1 333 ? -7.350 -2.666 8.782 1.00 98.38 333 LEU A N 1
ATOM 2437 C CA . LEU A 1 333 ? -6.917 -1.916 7.606 1.00 98.38 333 LEU A CA 1
ATOM 2438 C C . LEU A 1 333 ? -5.395 -2.037 7.479 1.00 98.38 333 LEU A C 1
ATOM 2440 O O . LEU A 1 333 ? -4.690 -1.986 8.490 1.00 98.38 333 LEU A O 1
ATOM 2444 N N . ILE A 1 334 ? -4.892 -2.140 6.251 1.00 98.75 334 ILE A N 1
ATOM 2445 C CA . ILE A 1 334 ? -3.465 -1.993 5.943 1.00 98.75 334 ILE A CA 1
ATOM 2446 C C . ILE A 1 334 ? -3.270 -0.738 5.093 1.00 98.75 334 ILE A C 1
ATOM 2448 O O . ILE A 1 334 ? -3.999 -0.525 4.124 1.00 98.75 334 ILE A O 1
ATOM 2452 N N . ILE A 1 335 ? -2.284 0.081 5.447 1.00 98.81 335 ILE A N 1
ATOM 2453 C CA . ILE A 1 335 ? -1.822 1.218 4.647 1.00 98.81 335 ILE A CA 1
ATOM 2454 C C . ILE A 1 335 ? -0.394 0.931 4.172 1.00 98.81 335 ILE A C 1
ATOM 2456 O O . ILE A 1 335 ? 0.446 0.520 4.973 1.00 98.81 335 ILE A O 1
ATOM 2460 N N . HIS A 1 336 ? -0.123 1.167 2.887 1.00 98.62 336 HIS A N 1
ATOM 2461 C CA . HIS A 1 336 ? 1.224 1.123 2.319 1.00 98.62 336 HIS A CA 1
ATOM 2462 C C . HIS A 1 336 ? 1.593 2.471 1.694 1.00 98.62 336 HIS A C 1
ATOM 2464 O O . HIS A 1 336 ? 0.950 2.910 0.737 1.00 98.62 336 HIS A O 1
ATOM 2470 N N . ASN A 1 337 ? 2.652 3.101 2.204 1.00 97.94 337 ASN A N 1
ATOM 2471 C CA . ASN A 1 337 ? 3.063 4.467 1.856 1.00 97.94 337 ASN A CA 1
ATOM 2472 C C . ASN A 1 337 ? 3.906 4.547 0.558 1.00 97.94 337 ASN A C 1
ATOM 2474 O O . ASN A 1 337 ? 4.887 5.287 0.487 1.00 97.94 337 ASN A O 1
ATOM 2478 N N . GLY A 1 338 ? 3.547 3.765 -0.465 1.00 96.62 338 GLY A N 1
ATOM 2479 C CA . GLY A 1 338 ? 4.301 3.648 -1.721 1.00 96.62 338 GLY A CA 1
ATOM 2480 C C . GLY A 1 338 ? 5.708 3.052 -1.599 1.00 96.62 338 GLY A C 1
ATOM 2481 O O . GLY A 1 338 ? 6.107 2.603 -0.526 1.00 96.62 338 GLY A O 1
ATOM 2482 N N . ASP A 1 339 ? 6.401 3.041 -2.740 1.00 97.12 339 ASP A N 1
ATOM 2483 C CA . ASP A 1 339 ? 7.710 2.439 -3.010 1.00 97.12 339 ASP A CA 1
ATOM 2484 C C . ASP A 1 339 ? 7.753 0.933 -2.687 1.00 97.12 339 ASP A C 1
ATOM 2486 O O . ASP A 1 339 ? 7.914 0.473 -1.554 1.00 97.12 339 ASP A O 1
ATOM 2490 N N . ILE A 1 340 ? 7.557 0.140 -3.735 1.00 96.69 340 ILE A N 1
ATOM 2491 C CA . ILE A 1 340 ? 7.300 -1.299 -3.660 1.00 96.69 340 ILE A CA 1
ATOM 2492 C C . ILE A 1 340 ? 8.308 -2.081 -4.507 1.00 96.69 340 ILE A C 1
ATOM 2494 O O . ILE A 1 340 ? 8.739 -3.157 -4.095 1.00 96.69 340 ILE A O 1
ATOM 2498 N N . HIS A 1 341 ? 8.712 -1.551 -5.665 1.00 94.81 341 HIS A N 1
ATOM 2499 C CA . HIS A 1 341 ? 9.664 -2.196 -6.577 1.00 94.81 341 HIS A CA 1
ATOM 2500 C C . HIS A 1 341 ? 11.064 -1.582 -6.459 1.00 94.81 341 HIS A C 1
ATOM 2502 O O . HIS A 1 341 ? 11.235 -0.396 -6.715 1.00 94.81 341 HIS A O 1
ATOM 2508 N N . TYR A 1 342 ? 12.088 -2.377 -6.131 1.00 91.12 342 TYR A N 1
ATOM 2509 C CA . TYR A 1 342 ? 13.466 -1.870 -5.980 1.00 91.12 342 TYR A CA 1
ATOM 2510 C C . TYR A 1 342 ? 14.535 -2.662 -6.764 1.00 91.12 342 TYR A C 1
ATOM 2512 O O . TYR A 1 342 ? 15.723 -2.325 -6.713 1.00 91.12 342 TYR A O 1
ATOM 2520 N N . ARG A 1 343 ? 14.129 -3.665 -7.558 1.00 87.88 343 ARG A N 1
ATOM 2521 C CA . ARG A 1 343 ? 15.009 -4.478 -8.429 1.00 87.88 343 ARG A CA 1
ATOM 2522 C C . ARG A 1 343 ? 15.224 -3.851 -9.805 1.00 87.88 343 ARG A C 1
ATOM 2524 O O . ARG A 1 343 ? 14.949 -4.452 -10.842 1.00 87.88 343 ARG A O 1
ATOM 2531 N N . GLU A 1 344 ? 15.675 -2.607 -9.804 1.00 81.06 344 GLU A N 1
ATOM 2532 C CA . GLU A 1 344 ? 15.697 -1.748 -10.987 1.00 81.06 344 GLU A CA 1
ATOM 2533 C C . GLU A 1 344 ? 16.824 -2.032 -11.979 1.00 81.06 344 GLU A C 1
ATOM 2535 O O . GLU A 1 344 ? 16.667 -1.682 -13.146 1.00 81.06 344 GLU A O 1
ATOM 2540 N N . GLY A 1 345 ? 17.961 -2.607 -11.563 1.00 75.56 345 GLY A N 1
ATOM 2541 C CA . GLY A 1 345 ? 19.086 -2.822 -12.479 1.00 75.56 345 GLY A CA 1
ATOM 2542 C C . GLY A 1 345 ? 20.339 -3.451 -11.872 1.00 75.56 345 GLY A C 1
ATOM 2543 O O . GLY A 1 345 ? 20.426 -3.692 -10.670 1.00 75.56 345 GLY A O 1
ATOM 2544 N N . LEU A 1 346 ? 21.316 -3.729 -12.737 1.00 66.69 346 LEU A N 1
ATOM 2545 C CA . LEU A 1 346 ? 22.521 -4.487 -12.396 1.00 66.69 346 LEU A CA 1
ATOM 2546 C C . LEU A 1 346 ? 23.558 -3.605 -11.675 1.00 66.69 346 LEU A C 1
ATOM 2548 O O . LEU A 1 346 ? 23.857 -2.512 -12.162 1.00 66.69 346 LEU A O 1
ATOM 2552 N N . PRO A 1 347 ? 24.146 -4.050 -10.546 1.00 59.75 347 PRO A N 1
ATOM 2553 C CA . PRO A 1 347 ? 25.238 -3.341 -9.874 1.00 59.75 347 PRO A CA 1
ATOM 2554 C C . PRO A 1 347 ? 26.444 -3.099 -10.793 1.00 59.75 347 PRO A C 1
ATOM 2556 O O . PRO A 1 347 ? 26.743 -3.913 -11.666 1.00 59.75 347 PRO A O 1
ATOM 2559 N N . LYS A 1 348 ? 27.192 -2.011 -10.571 1.00 52.31 348 LYS A N 1
ATOM 2560 C CA . LYS A 1 348 ? 28.376 -1.719 -11.397 1.00 52.31 348 LYS A CA 1
ATOM 2561 C C . LYS A 1 348 ? 29.439 -2.803 -11.243 1.00 52.31 348 LYS A C 1
ATOM 2563 O O . LYS A 1 348 ? 29.768 -3.177 -10.119 1.00 52.31 348 LYS A O 1
ATOM 2568 N N . GLY A 1 349 ? 30.018 -3.231 -12.356 1.00 50.16 349 GLY A N 1
ATOM 2569 C CA . GLY A 1 349 ? 30.946 -4.355 -12.407 1.00 50.16 349 GLY A CA 1
ATOM 2570 C C . GLY A 1 349 ? 30.250 -5.713 -12.508 1.00 50.16 349 GLY A C 1
ATOM 2571 O O . GLY A 1 349 ? 30.939 -6.725 -12.452 1.00 50.16 349 GLY A O 1
ATOM 2572 N N . THR A 1 350 ? 28.919 -5.754 -12.656 1.00 48.97 350 THR A N 1
ATOM 2573 C CA . THR A 1 350 ? 28.150 -6.996 -12.880 1.00 48.97 350 THR A CA 1
ATOM 2574 C C . THR A 1 350 ? 27.538 -7.090 -14.282 1.00 48.97 350 THR A C 1
ATOM 2576 O O . THR A 1 350 ? 26.886 -8.074 -14.632 1.00 48.97 350 THR A O 1
ATOM 2579 N N . GLU A 1 351 ? 27.788 -6.081 -15.120 1.00 53.88 351 GLU A N 1
ATOM 2580 C CA . GLU A 1 351 ? 27.455 -6.078 -16.539 1.00 53.88 351 GLU A CA 1
ATOM 2581 C C . GLU A 1 351 ? 28.302 -7.127 -17.306 1.00 53.88 351 GLU A C 1
ATOM 2583 O O . GLU A 1 351 ? 29.452 -7.389 -16.928 1.00 53.88 351 GLU A O 1
ATOM 2588 N N . PRO A 1 352 ? 27.791 -7.729 -18.402 1.00 45.19 352 PRO A N 1
ATOM 2589 C CA . PRO A 1 352 ? 28.510 -8.768 -19.141 1.00 45.19 352 PRO A CA 1
ATOM 2590 C C . PRO A 1 352 ? 29.925 -8.347 -19.575 1.00 45.19 352 PRO A C 1
ATOM 2592 O O . PRO A 1 352 ? 30.101 -7.423 -20.368 1.00 45.19 352 PRO A O 1
ATOM 2595 N N . GLY A 1 353 ? 30.936 -9.062 -19.072 1.00 48.41 353 GLY A N 1
ATOM 2596 C CA . GLY A 1 353 ? 32.351 -8.823 -19.380 1.00 48.41 353 GLY A CA 1
ATOM 2597 C C . GLY A 1 353 ? 33.127 -7.974 -18.364 1.00 48.41 353 GLY A C 1
ATOM 2598 O O . GLY A 1 353 ? 34.287 -7.665 -18.631 1.00 48.41 353 GLY A O 1
ATOM 2599 N N . GLN A 1 354 ? 32.541 -7.608 -17.216 1.00 49.09 354 GLN A N 1
ATOM 2600 C CA . GLN A 1 354 ? 33.258 -6.947 -16.113 1.00 49.09 354 GLN A CA 1
ATOM 2601 C C . GLN A 1 354 ? 33.659 -7.926 -14.984 1.00 49.09 354 GLN A C 1
ATOM 2603 O O . GLN A 1 354 ? 32.956 -8.913 -14.764 1.00 49.09 354 GLN A O 1
ATOM 2608 N N . PRO A 1 355 ? 34.767 -7.684 -14.247 1.00 44.94 355 PRO A N 1
ATOM 2609 C CA . PRO A 1 355 ? 35.136 -8.483 -13.075 1.00 44.94 355 PRO A CA 1
ATOM 2610 C C . PRO A 1 355 ? 34.220 -8.184 -11.878 1.00 44.94 355 PRO A C 1
ATOM 2612 O O . PRO A 1 355 ? 34.149 -7.046 -11.415 1.00 44.94 355 PRO A O 1
ATOM 2615 N N . GLN A 1 356 ? 33.557 -9.216 -11.356 1.00 51.94 356 GLN A N 1
ATOM 2616 C CA . GLN A 1 356 ? 32.419 -9.069 -10.447 1.00 51.94 356 GLN A CA 1
ATOM 2617 C C . GLN A 1 356 ? 32.779 -9.145 -8.948 1.00 51.94 356 GLN A C 1
ATOM 2619 O O . GLN A 1 356 ? 33.106 -10.226 -8.446 1.00 51.94 356 GLN A O 1
ATOM 2624 N N . PRO A 1 357 ? 32.612 -8.066 -8.159 1.00 45.88 357 PRO A N 1
ATOM 2625 C CA . PRO A 1 357 ? 32.462 -8.193 -6.716 1.00 45.88 357 PRO A CA 1
ATOM 2626 C C . PRO A 1 357 ? 31.054 -8.724 -6.384 1.00 45.88 357 PRO A C 1
ATOM 2628 O O . PRO A 1 357 ? 30.056 -8.033 -6.580 1.00 45.88 357 PRO A O 1
ATOM 2631 N N . ASN A 1 358 ? 30.984 -9.923 -5.793 1.00 55.38 358 ASN A N 1
ATOM 2632 C CA . ASN A 1 358 ? 29.761 -10.606 -5.323 1.00 55.38 358 ASN A CA 1
ATOM 2633 C C . ASN A 1 358 ? 28.879 -11.294 -6.393 1.00 55.38 358 ASN A C 1
ATOM 2635 O O . ASN A 1 358 ? 27.679 -11.456 -6.169 1.00 55.38 358 ASN A O 1
ATOM 2639 N N . GLU A 1 359 ? 29.456 -11.775 -7.501 1.00 58.38 359 GLU A N 1
ATOM 2640 C CA . GLU A 1 359 ? 28.747 -12.510 -8.576 1.00 58.38 359 GLU A CA 1
ATOM 2641 C C . GLU A 1 359 ? 27.769 -13.580 -8.053 1.00 58.38 359 GLU A C 1
ATOM 2643 O O . GLU A 1 359 ? 26.596 -13.595 -8.418 1.00 58.38 359 GLU A O 1
ATOM 2648 N N . ALA A 1 360 ? 28.220 -14.426 -7.118 1.00 61.94 360 ALA A N 1
ATOM 2649 C CA . ALA A 1 360 ? 27.417 -15.504 -6.537 1.00 61.94 360 ALA A CA 1
ATOM 2650 C C . ALA A 1 360 ? 26.209 -15.020 -5.707 1.00 61.94 360 ALA A C 1
ATOM 2652 O O . ALA A 1 360 ? 25.208 -15.730 -5.629 1.00 61.94 360 ALA A O 1
ATOM 2653 N N . ARG A 1 361 ? 26.285 -13.820 -5.110 1.00 64.44 361 ARG A N 1
ATOM 2654 C CA . ARG A 1 361 ? 25.183 -13.193 -4.357 1.00 64.44 361 ARG A CA 1
ATOM 2655 C C . ARG A 1 361 ? 24.118 -12.686 -5.325 1.00 64.44 361 ARG A C 1
ATOM 2657 O O . ARG A 1 361 ? 22.949 -13.023 -5.197 1.00 64.44 361 ARG A O 1
ATOM 2664 N N . VAL A 1 362 ? 24.549 -11.952 -6.354 1.00 68.06 362 VAL A N 1
ATOM 2665 C CA . VAL A 1 362 ? 23.659 -11.374 -7.372 1.00 68.06 362 VAL A CA 1
ATOM 2666 C C . VAL A 1 362 ? 22.993 -12.467 -8.219 1.00 68.06 362 VAL A C 1
ATOM 2668 O O . VAL A 1 362 ? 21.795 -12.391 -8.495 1.00 68.06 362 VAL A O 1
ATOM 2671 N N . ALA A 1 363 ? 23.726 -13.534 -8.562 1.00 72.81 363 ALA A N 1
ATOM 2672 C CA . ALA A 1 363 ? 23.223 -14.678 -9.328 1.00 72.81 363 ALA A CA 1
ATOM 2673 C C . ALA A 1 363 ? 21.957 -15.323 -8.731 1.00 72.81 363 ALA A C 1
ATOM 2675 O O . ALA A 1 363 ? 21.113 -15.800 -9.490 1.00 72.81 363 ALA A O 1
ATOM 2676 N N . ALA A 1 364 ? 21.783 -15.293 -7.404 1.00 74.81 364 ALA A N 1
ATOM 2677 C CA . ALA A 1 364 ? 20.626 -15.870 -6.716 1.00 74.81 364 ALA A CA 1
ATOM 2678 C C . ALA A 1 364 ? 19.288 -15.165 -7.024 1.00 74.81 364 ALA A C 1
ATOM 2680 O O . ALA A 1 364 ? 18.227 -15.729 -6.754 1.00 74.81 364 ALA A O 1
ATOM 2681 N N . TYR A 1 365 ? 19.318 -13.948 -7.579 1.00 79.44 365 TYR A N 1
ATOM 2682 C CA . TYR A 1 365 ? 18.119 -13.168 -7.905 1.00 79.44 365 TYR A CA 1
ATOM 2683 C C . TYR A 1 365 ? 18.198 -12.410 -9.243 1.00 79.44 365 TYR A C 1
ATOM 2685 O O . TYR A 1 365 ? 17.307 -11.605 -9.526 1.00 79.44 365 TYR A O 1
ATOM 2693 N N . MET A 1 366 ? 19.196 -12.689 -10.095 1.00 80.00 366 MET A N 1
ATOM 2694 C CA . MET A 1 366 ? 19.371 -12.078 -11.428 1.00 80.00 366 MET A CA 1
ATOM 2695 C C . MET A 1 366 ? 18.092 -12.067 -12.278 1.00 80.00 366 MET A C 1
ATOM 2697 O O . MET A 1 366 ? 17.768 -11.056 -12.894 1.00 80.00 366 MET A O 1
ATOM 2701 N N . ASP A 1 367 ? 17.334 -13.167 -12.299 1.00 86.12 367 ASP A N 1
ATOM 2702 C CA . ASP A 1 367 ? 16.120 -13.273 -13.117 1.00 86.12 367 ASP A CA 1
ATOM 2703 C C . ASP A 1 367 ? 14.930 -12.465 -12.561 1.00 86.12 367 ASP A C 1
ATOM 2705 O O . ASP A 1 367 ? 13.926 -12.293 -13.252 1.00 86.12 367 ASP A O 1
ATOM 2709 N N . THR A 1 368 ? 15.055 -11.931 -11.342 1.00 90.06 368 THR A N 1
ATOM 2710 C CA . THR A 1 368 ? 14.100 -11.002 -10.718 1.00 90.06 368 THR A CA 1
ATOM 2711 C C . THR A 1 368 ? 14.478 -9.529 -10.910 1.00 90.06 368 THR A C 1
ATOM 2713 O O . THR A 1 368 ? 13.793 -8.667 -10.364 1.00 90.06 368 THR A O 1
ATOM 2716 N N . ILE A 1 369 ? 15.524 -9.207 -11.684 1.00 87.25 369 ILE A N 1
ATOM 2717 C CA . ILE A 1 369 ? 15.930 -7.827 -12.006 1.00 87.25 369 ILE A CA 1
ATOM 2718 C C . ILE A 1 369 ? 15.284 -7.407 -13.336 1.00 87.25 369 ILE A C 1
ATOM 2720 O O . ILE A 1 369 ? 15.840 -7.576 -14.420 1.00 87.25 369 ILE A O 1
ATOM 2724 N N . THR A 1 370 ? 14.057 -6.897 -13.256 1.00 90.44 370 THR A N 1
ATOM 2725 C CA . THR A 1 370 ? 13.225 -6.441 -14.381 1.00 90.44 370 THR A CA 1
ATOM 2726 C C . THR A 1 370 ? 12.193 -5.433 -13.856 1.00 90.44 370 THR A C 1
ATOM 2728 O O . THR A 1 370 ? 12.134 -5.181 -12.659 1.00 90.44 370 THR A O 1
ATOM 2731 N N . TYR A 1 371 ? 11.351 -4.858 -14.714 1.00 93.31 371 TYR A N 1
ATOM 2732 C CA . TYR A 1 371 ? 10.130 -4.155 -14.288 1.00 93.31 371 TYR A CA 1
ATOM 2733 C C . TYR A 1 371 ? 8.868 -5.036 -14.400 1.00 93.31 371 TYR A C 1
ATOM 2735 O O . TYR A 1 371 ? 7.787 -4.633 -13.969 1.00 93.31 371 TYR A O 1
ATOM 2743 N N . GLY A 1 372 ? 9.014 -6.252 -14.946 1.00 95.12 372 GLY A N 1
ATOM 2744 C CA . GLY A 1 372 ? 7.952 -7.246 -15.127 1.00 95.12 372 GLY A CA 1
ATOM 2745 C C . GLY A 1 372 ? 7.581 -8.044 -13.871 1.00 95.12 372 GLY A C 1
ATOM 2746 O O . GLY A 1 372 ? 8.095 -7.821 -12.773 1.00 95.12 372 GLY A O 1
ATOM 2747 N N . TRP A 1 373 ? 6.688 -9.023 -14.050 1.00 96.38 373 TRP A N 1
ATOM 2748 C CA . TRP A 1 373 ? 6.063 -9.819 -12.987 1.00 96.38 373 TRP A CA 1
ATOM 2749 C C . TRP A 1 373 ? 7.051 -10.368 -11.955 1.00 96.38 373 TRP A C 1
ATOM 2751 O O . TRP A 1 373 ? 6.790 -10.251 -10.762 1.00 96.38 373 TRP A O 1
ATOM 2761 N N . LYS A 1 374 ? 8.187 -10.933 -12.381 1.00 94.94 374 LYS A N 1
ATOM 2762 C CA . LYS A 1 374 ? 9.140 -11.600 -11.476 1.00 94.94 374 LYS A CA 1
ATOM 2763 C C . LYS A 1 374 ? 9.617 -10.708 -10.327 1.00 94.94 374 LYS A C 1
ATOM 2765 O O . LYS A 1 374 ? 9.799 -11.200 -9.217 1.00 94.94 374 LYS A O 1
ATOM 2770 N N . SER A 1 375 ? 9.790 -9.411 -10.572 1.00 94.31 375 SER A N 1
ATOM 2771 C CA . SER A 1 375 ? 10.198 -8.444 -9.548 1.00 94.31 375 SER A CA 1
ATOM 2772 C C . SER A 1 375 ? 9.048 -8.092 -8.612 1.00 94.31 375 SER A C 1
ATOM 2774 O O . SER A 1 375 ? 9.239 -8.070 -7.403 1.00 94.31 375 SER A O 1
ATOM 2776 N N . TRP A 1 376 ? 7.842 -7.900 -9.151 1.00 97.12 376 TRP A N 1
ATOM 2777 C CA . TRP A 1 376 ? 6.623 -7.670 -8.365 1.00 97.12 376 TRP A CA 1
ATOM 2778 C C . TRP A 1 376 ? 6.250 -8.875 -7.496 1.00 97.12 376 TRP A C 1
ATOM 2780 O O . TRP A 1 376 ? 5.817 -8.712 -6.355 1.00 97.12 376 TRP A O 1
ATOM 2790 N N . GLU A 1 377 ? 6.461 -10.094 -7.994 1.00 96.00 377 GLU A N 1
ATOM 2791 C CA . GLU A 1 377 ? 6.343 -11.307 -7.195 1.00 96.00 377 GLU A CA 1
ATOM 2792 C C . GLU A 1 377 ? 7.393 -11.327 -6.082 1.00 96.00 377 GLU A C 1
ATOM 2794 O O . GLU A 1 377 ? 7.053 -11.567 -4.924 1.00 96.00 377 GLU A O 1
ATOM 2799 N N . ALA A 1 378 ? 8.657 -11.067 -6.432 1.00 94.69 378 ALA A N 1
ATOM 2800 C CA . ALA A 1 378 ? 9.777 -11.168 -5.512 1.00 94.69 378 ALA A CA 1
ATOM 2801 C C . ALA A 1 378 ? 9.736 -10.123 -4.392 1.00 94.69 378 ALA A C 1
ATOM 2803 O O . ALA A 1 378 ? 9.882 -10.522 -3.242 1.00 94.69 378 ALA A O 1
ATOM 2804 N N . ASP A 1 379 ? 9.522 -8.842 -4.713 1.00 95.69 379 ASP A N 1
ATOM 2805 C CA . ASP A 1 379 ? 9.503 -7.723 -3.758 1.00 95.69 379 ASP A CA 1
ATOM 2806 C C . ASP A 1 379 ? 8.173 -7.576 -3.013 1.00 95.69 379 ASP A C 1
ATOM 2808 O O . ASP A 1 379 ? 8.180 -7.205 -1.842 1.00 95.69 379 ASP A O 1
ATOM 2812 N N . PHE A 1 380 ? 7.032 -7.866 -3.650 1.00 96.31 380 PHE A N 1
ATOM 2813 C CA . PHE A 1 380 ? 5.718 -7.594 -3.058 1.00 96.31 380 PHE A CA 1
ATOM 2814 C C . PHE A 1 380 ? 4.899 -8.855 -2.805 1.00 96.31 380 PHE A C 1
ATOM 2816 O O . PHE A 1 380 ? 4.713 -9.242 -1.654 1.00 96.31 380 PHE A O 1
ATOM 2823 N N . PHE A 1 381 ? 4.400 -9.525 -3.845 1.00 96.00 381 PHE A N 1
ATOM 2824 C CA . PHE A 1 381 ? 3.328 -10.511 -3.665 1.00 96.00 381 PHE A CA 1
ATOM 2825 C C . PHE A 1 381 ? 3.740 -11.733 -2.833 1.00 96.00 381 PHE A C 1
ATOM 2827 O O . PHE A 1 381 ? 2.983 -12.177 -1.967 1.00 96.00 381 PHE A O 1
ATOM 2834 N N . ARG A 1 382 ? 4.945 -12.271 -3.053 1.00 93.69 382 ARG A N 1
ATOM 2835 C CA . ARG A 1 382 ? 5.471 -13.427 -2.313 1.00 93.69 382 ARG A CA 1
ATOM 2836 C C . ARG A 1 382 ? 5.784 -13.117 -0.842 1.00 93.69 382 ARG A C 1
ATOM 2838 O O . ARG A 1 382 ? 5.307 -13.886 -0.007 1.00 93.69 382 ARG A O 1
ATOM 2845 N N . PRO A 1 383 ? 6.525 -12.050 -0.476 1.00 94.50 383 PRO A N 1
ATOM 2846 C CA . PRO A 1 383 ? 6.748 -11.707 0.930 1.00 94.50 383 PRO A CA 1
ATOM 2847 C C . PRO A 1 383 ? 5.478 -11.204 1.634 1.00 94.50 383 PRO A C 1
ATOM 2849 O O . PRO A 1 383 ? 5.224 -11.603 2.769 1.00 94.50 383 PRO A O 1
ATOM 2852 N N . ALA A 1 384 ? 4.640 -10.405 0.964 1.00 95.50 384 ALA A N 1
ATOM 2853 C CA . ALA A 1 384 ? 3.437 -9.819 1.558 1.00 95.50 384 ALA A CA 1
ATOM 2854 C C . ALA A 1 384 ? 2.248 -10.790 1.673 1.00 95.50 384 ALA A C 1
ATOM 2856 O O . ALA A 1 384 ? 1.236 -10.423 2.263 1.00 95.50 384 ALA A O 1
ATOM 2857 N N . GLY A 1 385 ? 2.326 -12.017 1.139 1.00 91.88 385 GLY A N 1
ATOM 2858 C CA . GLY A 1 385 ? 1.181 -12.933 0.992 1.00 91.88 385 GLY A CA 1
ATOM 2859 C C . GLY A 1 385 ? 0.340 -13.163 2.259 1.00 91.88 385 GLY A C 1
ATOM 2860 O O . GLY A 1 385 ? -0.888 -13.193 2.185 1.00 91.88 385 GLY A O 1
ATOM 2861 N N . ALA A 1 386 ? 0.974 -13.247 3.434 1.00 91.38 386 ALA A N 1
ATOM 2862 C CA . ALA A 1 386 ? 0.271 -13.388 4.715 1.00 91.38 386 ALA A CA 1
ATOM 2863 C C . ALA A 1 386 ? -0.538 -12.131 5.103 1.00 91.38 386 ALA A C 1
ATOM 2865 O O . ALA A 1 386 ? -1.617 -12.248 5.689 1.00 91.38 386 ALA A O 1
ATOM 2866 N N . LEU A 1 387 ? -0.022 -10.948 4.753 1.00 96.56 387 LEU A N 1
ATOM 2867 C CA . LEU A 1 387 ? -0.591 -9.627 5.027 1.00 96.56 387 LEU A CA 1
ATOM 2868 C C . LEU A 1 387 ? -1.641 -9.230 3.972 1.00 96.56 387 LEU A C 1
ATOM 2870 O O . LEU A 1 387 ? -2.677 -8.665 4.316 1.00 96.56 387 LEU A O 1
ATOM 2874 N N . LEU A 1 388 ? -1.440 -9.616 2.705 1.00 94.94 388 LEU A N 1
ATOM 2875 C CA . LEU A 1 388 ? -2.406 -9.453 1.606 1.00 94.94 388 LEU A CA 1
ATOM 2876 C C . LEU A 1 388 ? -3.763 -10.108 1.911 1.00 94.94 388 LEU A C 1
ATOM 2878 O O . LEU A 1 388 ? -4.805 -9.603 1.503 1.00 94.94 388 LEU A O 1
ATOM 2882 N N . ALA A 1 389 ? -3.754 -11.197 2.682 1.00 91.12 389 ALA A N 1
ATOM 2883 C CA . ALA A 1 389 ? -4.955 -11.895 3.129 1.00 91.12 389 ALA A CA 1
ATOM 2884 C C . ALA A 1 389 ? -5.489 -11.437 4.508 1.00 91.12 389 ALA A C 1
ATOM 2886 O O . ALA A 1 389 ? -6.469 -12.009 4.980 1.00 91.12 389 ALA A O 1
ATOM 2887 N N . ALA A 1 390 ? -4.860 -10.464 5.182 1.00 95.81 390 ALA A N 1
ATOM 2888 C CA . ALA A 1 390 ? -5.190 -10.104 6.568 1.00 95.81 390 ALA A CA 1
ATOM 2889 C C . ALA A 1 390 ? -6.242 -8.984 6.700 1.00 95.81 390 ALA A C 1
ATOM 2891 O O . ALA A 1 390 ? -7.121 -9.088 7.552 1.00 95.81 390 ALA A O 1
ATOM 2892 N N . ALA A 1 391 ? -6.177 -7.941 5.866 1.00 97.12 391 ALA A N 1
ATOM 2893 C CA . ALA A 1 391 ? -7.132 -6.824 5.833 1.00 97.12 391 ALA A CA 1
ATOM 2894 C C . ALA A 1 391 ? -7.203 -6.194 4.426 1.00 97.12 391 ALA A C 1
ATOM 2896 O O . ALA A 1 391 ? -6.306 -6.449 3.620 1.00 97.12 391 ALA A O 1
ATOM 2897 N N . PRO A 1 392 ? -8.214 -5.357 4.117 1.00 97.56 392 PRO A N 1
ATOM 2898 C CA . PRO A 1 392 ? -8.195 -4.524 2.919 1.00 97.56 392 PRO A CA 1
ATOM 2899 C C . PRO A 1 392 ? -7.069 -3.483 2.947 1.00 97.56 392 PRO A C 1
ATOM 2901 O O . PRO A 1 392 ? -6.711 -2.962 4.007 1.00 97.56 392 PRO A O 1
ATOM 2904 N N . TRP A 1 393 ? -6.550 -3.157 1.764 1.00 98.25 393 TRP A N 1
ATOM 2905 C CA . TRP A 1 393 ? -5.401 -2.272 1.578 1.00 98.25 393 TRP A CA 1
ATOM 2906 C C . TRP A 1 393 ? -5.784 -0.879 1.060 1.00 98.25 393 TRP A C 1
ATOM 2908 O O . TRP A 1 393 ? -6.608 -0.730 0.155 1.00 98.25 393 TRP A O 1
ATOM 2918 N N . ALA A 1 394 ? -5.105 0.136 1.589 1.00 97.75 394 ALA A N 1
ATOM 2919 C CA . ALA A 1 394 ? -4.994 1.480 1.033 1.00 97.75 394 ALA A CA 1
ATOM 2920 C C . ALA A 1 394 ? -3.525 1.713 0.635 1.00 97.75 394 ALA A C 1
ATOM 2922 O O . ALA A 1 394 ? -2.634 1.602 1.472 1.00 97.75 394 ALA A O 1
ATOM 2923 N N . ILE A 1 395 ? -3.256 1.985 -0.644 1.00 96.94 395 ILE A N 1
ATOM 2924 C CA . ILE A 1 395 ? -1.893 2.008 -1.200 1.00 96.94 395 ILE A CA 1
ATOM 2925 C C . ILE A 1 395 ? -1.684 3.313 -1.970 1.00 96.94 395 ILE A C 1
ATOM 2927 O O . ILE A 1 395 ? -2.445 3.612 -2.892 1.00 96.94 395 ILE A O 1
ATOM 2931 N N . THR A 1 396 ? -0.654 4.079 -1.615 1.00 95.50 396 THR A N 1
ATOM 2932 C CA . THR A 1 396 ? -0.177 5.223 -2.408 1.00 95.50 396 THR A CA 1
ATOM 2933 C C . THR A 1 396 ? 0.933 4.812 -3.366 1.00 95.50 396 THR A C 1
ATOM 2935 O O . THR A 1 396 ? 1.589 3.792 -3.175 1.00 95.50 396 THR A O 1
ATOM 2938 N N . ARG A 1 397 ? 1.128 5.598 -4.430 1.00 96.00 397 ARG A N 1
ATOM 2939 C CA . ARG A 1 397 ? 2.159 5.344 -5.439 1.00 96.00 397 ARG A CA 1
ATOM 2940 C C . ARG A 1 397 ? 3.495 5.930 -4.993 1.00 96.00 397 ARG A C 1
ATOM 2942 O O . ARG A 1 397 ? 3.552 7.092 -4.587 1.00 96.00 397 ARG A O 1
ATOM 2949 N N . GLY A 1 398 ? 4.552 5.130 -5.076 1.00 95.44 398 GLY A N 1
ATOM 2950 C CA . GLY A 1 398 ? 5.912 5.559 -4.800 1.00 95.44 398 GLY A CA 1
ATOM 2951 C C . GLY A 1 398 ? 6.565 6.321 -5.943 1.00 95.44 398 GLY A C 1
ATOM 2952 O O . GLY A 1 398 ? 6.077 6.349 -7.075 1.00 95.44 398 GLY A O 1
ATOM 2953 N N . ASN A 1 399 ? 7.729 6.896 -5.660 1.00 91.50 399 ASN A N 1
ATOM 2954 C CA . ASN A 1 399 ? 8.619 7.394 -6.701 1.00 91.50 399 ASN A CA 1
ATOM 2955 C C . ASN A 1 399 ? 9.401 6.288 -7.440 1.00 91.50 399 ASN A C 1
ATOM 2957 O O . ASN A 1 399 ? 10.031 6.577 -8.456 1.00 91.50 399 ASN A O 1
ATOM 2961 N N . HIS A 1 400 ? 9.342 5.036 -6.980 1.00 94.06 400 HIS A N 1
ATOM 2962 C CA . HIS A 1 400 ? 9.759 3.823 -7.692 1.00 94.06 400 HIS A CA 1
ATOM 2963 C C . HIS A 1 400 ? 8.686 3.305 -8.671 1.00 94.06 400 HIS A C 1
ATOM 2965 O O . HIS A 1 400 ? 9.005 2.664 -9.671 1.00 94.06 400 HIS A O 1
ATOM 2971 N N . GLU A 1 401 ? 7.421 3.687 -8.479 1.00 95.88 401 GLU A N 1
ATOM 2972 C CA . GLU A 1 401 ? 6.286 3.337 -9.346 1.00 95.88 401 GLU A CA 1
ATOM 2973 C C . GLU A 1 401 ? 5.960 4.420 -10.399 1.00 95.88 401 GLU A C 1
ATOM 2975 O O . GLU A 1 401 ? 4.823 4.569 -10.864 1.00 95.88 401 GLU A O 1
ATOM 2980 N N . LEU A 1 402 ? 6.973 5.191 -10.797 1.00 92.75 402 LEU A N 1
ATOM 2981 C CA . LEU A 1 402 ? 6.889 6.166 -11.885 1.00 92.75 402 LEU A CA 1
ATOM 2982 C C . LEU A 1 402 ? 6.998 5.501 -13.267 1.00 92.75 402 LEU A C 1
ATOM 2984 O O . LEU A 1 402 ? 7.455 4.367 -13.404 1.00 92.75 402 LEU A O 1
ATOM 2988 N N . CYS A 1 403 ? 6.562 6.207 -14.309 1.00 91.62 403 CYS A N 1
ATOM 2989 C CA . CYS A 1 403 ? 6.545 5.728 -15.694 1.00 91.62 403 CYS A CA 1
ATOM 2990 C C . CYS A 1 403 ? 7.941 5.495 -16.289 1.00 91.62 403 CYS A C 1
ATOM 2992 O O . CYS A 1 403 ? 8.083 4.691 -17.204 1.00 91.62 403 CYS A O 1
ATOM 2994 N N . ASP A 1 404 ? 8.970 6.148 -15.746 1.00 89.12 404 ASP A N 1
ATOM 2995 C CA . ASP A 1 404 ? 10.388 5.887 -16.011 1.00 89.12 404 ASP A CA 1
ATOM 2996 C C . ASP A 1 404 ? 10.975 4.738 -15.173 1.00 89.12 404 ASP A C 1
ATOM 2998 O O . ASP A 1 404 ? 12.183 4.500 -15.206 1.00 89.12 404 ASP A O 1
ATOM 3002 N N . ARG A 1 405 ? 10.129 4.026 -14.423 1.00 92.50 405 ARG A N 1
ATOM 3003 C CA . ARG A 1 405 ? 10.470 2.958 -13.475 1.00 92.50 405 ARG A CA 1
ATOM 3004 C C . ARG A 1 405 ? 9.361 1.888 -13.512 1.00 92.50 405 ARG A C 1
ATOM 3006 O O . ARG A 1 405 ? 8.960 1.463 -14.594 1.00 92.50 405 ARG A O 1
ATOM 3013 N N . ALA A 1 406 ? 8.822 1.449 -12.372 1.00 94.88 406 ALA A N 1
ATOM 3014 C CA . ALA A 1 406 ? 7.880 0.326 -12.294 1.00 94.88 406 ALA A CA 1
ATOM 3015 C C . ALA A 1 406 ? 6.404 0.651 -12.636 1.00 94.88 406 ALA A C 1
ATOM 3017 O O . ALA A 1 406 ? 5.519 -0.171 -12.385 1.00 94.88 406 ALA A O 1
ATOM 3018 N N . GLY A 1 407 ? 6.107 1.820 -13.219 1.00 95.19 407 GLY A N 1
ATOM 3019 C CA . GLY A 1 407 ? 4.743 2.319 -13.448 1.00 95.19 407 GLY A CA 1
ATOM 3020 C C . GLY A 1 407 ? 3.791 1.343 -14.154 1.00 95.19 407 GLY A C 1
ATOM 3021 O O . GLY A 1 407 ? 2.633 1.232 -13.751 1.00 95.19 407 GLY A O 1
ATOM 3022 N N . ALA A 1 408 ? 4.274 0.569 -15.134 1.00 96.38 408 ALA A N 1
ATOM 3023 C CA . ALA A 1 408 ? 3.493 -0.476 -15.810 1.00 96.38 408 ALA A CA 1
ATOM 3024 C C . ALA A 1 408 ? 2.854 -1.467 -14.814 1.00 96.38 408 ALA A C 1
ATOM 3026 O O . ALA A 1 408 ? 1.645 -1.713 -14.840 1.00 96.38 408 ALA A O 1
ATOM 3027 N N . GLY A 1 409 ? 3.658 -1.969 -13.869 1.00 97.31 409 GLY A N 1
ATOM 3028 C CA . GLY A 1 409 ? 3.205 -2.872 -12.815 1.00 97.31 409 GLY A CA 1
ATOM 3029 C C . GLY A 1 409 ? 2.285 -2.192 -11.800 1.00 97.31 409 GLY A C 1
ATOM 3030 O O . GLY A 1 409 ? 1.294 -2.794 -11.392 1.00 97.31 409 GLY A O 1
ATOM 3031 N N . TRP A 1 410 ? 2.530 -0.923 -11.452 1.00 97.81 410 TRP A N 1
ATOM 3032 C CA . TRP A 1 410 ? 1.630 -0.167 -10.572 1.00 97.81 410 TRP A CA 1
ATOM 3033 C C . TRP A 1 410 ? 0.207 -0.101 -11.133 1.00 97.81 410 TRP A C 1
ATOM 3035 O O . TRP A 1 410 ? -0.738 -0.525 -10.463 1.00 97.81 410 TRP A O 1
ATOM 3045 N N . TYR A 1 411 ? 0.057 0.376 -12.374 1.00 97.19 411 TYR A N 1
ATOM 3046 C CA . TYR A 1 411 ? -1.246 0.504 -13.031 1.00 97.19 411 TYR A CA 1
ATOM 3047 C C . TYR A 1 411 ? -1.960 -0.845 -13.131 1.00 97.19 411 TYR A C 1
ATOM 3049 O O . TYR A 1 411 ? -3.146 -0.960 -12.804 1.00 97.19 411 TYR A O 1
ATOM 3057 N N . ARG A 1 412 ? -1.211 -1.877 -13.526 1.00 96.56 412 ARG A N 1
ATOM 3058 C CA . ARG A 1 412 ? -1.673 -3.258 -13.660 1.00 96.56 412 ARG A CA 1
ATOM 3059 C C . ARG A 1 412 ? -2.158 -3.860 -12.344 1.00 96.56 412 ARG A C 1
ATOM 3061 O O . ARG A 1 412 ? -3.216 -4.484 -12.339 1.00 96.56 412 ARG A O 1
ATOM 3068 N N . PHE A 1 413 ? -1.420 -3.686 -11.250 1.00 97.50 413 PHE A N 1
ATOM 3069 C CA . PHE A 1 413 ? -1.658 -4.406 -9.998 1.00 97.50 413 PHE A CA 1
ATOM 3070 C C . PHE A 1 413 ? -2.388 -3.587 -8.931 1.00 97.50 413 PHE A C 1
ATOM 3072 O O . PHE A 1 413 ? -3.440 -4.011 -8.450 1.00 97.50 413 PHE A O 1
ATOM 3079 N N . LEU A 1 414 ? -1.837 -2.438 -8.536 1.00 97.38 414 LEU A N 1
ATOM 3080 C CA . LEU A 1 414 ? -2.172 -1.782 -7.264 1.00 97.38 414 LEU A CA 1
ATOM 3081 C C . LEU A 1 414 ? -2.960 -0.483 -7.433 1.00 97.38 414 LEU A C 1
ATOM 3083 O O . LEU A 1 414 ? -3.705 -0.112 -6.527 1.00 97.38 414 LEU A O 1
ATOM 3087 N N . ASP A 1 415 ? -2.873 0.165 -8.598 1.00 96.38 415 ASP A N 1
ATOM 3088 C CA . ASP A 1 415 ? -3.552 1.432 -8.858 1.00 96.38 415 ASP A CA 1
ATOM 3089 C C . ASP A 1 415 ? -5.053 1.357 -8.572 1.00 96.38 415 ASP A C 1
ATOM 3091 O O . ASP A 1 415 ? -5.765 0.477 -9.062 1.00 96.38 415 ASP A O 1
ATOM 3095 N N . TYR A 1 416 ? -5.539 2.287 -7.762 1.00 95.12 416 TYR A N 1
ATOM 3096 C CA . TYR A 1 416 ? -6.890 2.273 -7.217 1.00 95.12 416 TYR A CA 1
ATOM 3097 C C . TYR A 1 416 ? -7.960 2.812 -8.184 1.00 95.12 416 TYR A C 1
ATOM 3099 O O . TYR A 1 416 ? -9.091 3.055 -7.767 1.00 95.12 416 TYR A O 1
ATOM 3107 N N . ARG A 1 417 ? -7.636 3.008 -9.468 1.00 94.25 417 ARG A N 1
ATOM 3108 C CA . ARG A 1 417 ? -8.565 3.517 -10.489 1.00 94.25 417 ARG A CA 1
ATOM 3109 C C . ARG A 1 417 ? -8.737 2.511 -11.618 1.00 94.25 417 ARG A C 1
ATOM 3111 O O . ARG A 1 417 ? -8.140 1.426 -11.620 1.00 94.25 417 ARG A O 1
ATOM 3118 N N . ARG A 1 418 ? -9.578 2.850 -12.595 1.00 93.88 418 ARG A N 1
ATOM 3119 C CA . ARG A 1 418 ? -9.750 2.061 -13.820 1.00 93.88 418 ARG A CA 1
ATOM 3120 C C . ARG A 1 418 ? -8.401 1.830 -14.518 1.00 93.88 418 ARG A C 1
ATOM 3122 O O . ARG A 1 418 ? -7.633 2.772 -14.688 1.00 93.88 418 ARG A O 1
ATOM 3129 N N . PHE A 1 419 ? -8.128 0.597 -14.956 1.00 95.19 419 PHE A N 1
ATOM 3130 C CA . PHE A 1 419 ? -6.929 0.309 -15.752 1.00 95.19 419 PHE A CA 1
ATOM 3131 C C . PHE A 1 419 ? -6.938 1.116 -17.071 1.00 95.19 419 PHE A C 1
ATOM 3133 O O . PHE A 1 419 ? -8.011 1.268 -17.672 1.00 95.19 419 PHE A O 1
ATOM 3140 N N . PRO A 1 420 ? -5.793 1.660 -17.530 1.00 93.06 420 PRO A N 1
ATOM 3141 C CA . PRO A 1 420 ? -5.731 2.426 -18.774 1.00 93.06 420 PRO A CA 1
ATOM 3142 C C . PRO A 1 420 ? -6.135 1.600 -20.009 1.00 93.06 420 PRO A C 1
ATOM 3144 O O . PRO A 1 420 ? -6.037 0.378 -20.031 1.00 93.06 420 PRO A O 1
ATOM 3147 N N . ALA A 1 421 ? -6.613 2.272 -21.062 1.00 90.00 421 ALA A N 1
ATOM 3148 C CA . ALA A 1 421 ? -7.124 1.605 -22.270 1.00 90.00 421 ALA A CA 1
ATOM 3149 C C . ALA A 1 421 ? -6.025 1.019 -23.187 1.00 90.00 421 ALA A C 1
ATOM 3151 O O . ALA A 1 421 ? -6.333 0.337 -24.162 1.00 90.00 421 ALA A O 1
ATOM 3152 N N . GLN A 1 422 ? -4.759 1.306 -22.884 1.00 91.25 422 GLN A N 1
ATOM 3153 C CA . GLN A 1 422 ? -3.555 0.747 -23.497 1.00 91.25 422 GLN A CA 1
ATOM 3154 C C . GLN A 1 422 ? -2.614 0.341 -22.354 1.00 91.25 422 GLN A C 1
ATOM 3156 O O . GLN A 1 422 ? -2.681 0.944 -21.283 1.00 91.25 422 GLN A O 1
ATOM 3161 N N . GLU A 1 423 ? -1.753 -0.660 -22.554 1.00 94.19 423 GLU A N 1
ATOM 3162 C CA . GLU A 1 423 ? -0.789 -1.070 -21.522 1.00 94.19 423 GLU A CA 1
ATOM 3163 C C . GLU A 1 423 ? 0.184 0.089 -21.224 1.00 94.19 423 GLU A C 1
ATOM 3165 O O . GLU A 1 423 ? 0.851 0.562 -22.152 1.00 94.19 423 GLU A O 1
ATOM 3170 N N . PRO A 1 424 ? 0.297 0.562 -19.968 1.00 95.00 424 PRO A N 1
ATOM 3171 C CA . PRO A 1 424 ? 1.227 1.634 -19.641 1.00 95.00 424 PRO A CA 1
ATOM 3172 C C . PRO A 1 424 ? 2.666 1.160 -19.791 1.00 95.00 424 PRO A C 1
ATOM 3174 O O . PRO A 1 424 ? 3.054 0.130 -19.246 1.00 95.00 424 PRO A O 1
ATOM 3177 N N . GLN A 1 425 ? 3.456 1.933 -20.525 1.00 94.25 425 GLN A N 1
ATOM 3178 C CA . GLN A 1 425 ? 4.823 1.591 -20.899 1.00 94.25 425 GLN A CA 1
ATOM 3179 C C . GLN A 1 425 ? 5.731 2.823 -20.853 1.00 94.25 425 GLN A C 1
ATOM 3181 O O . GLN A 1 425 ? 5.269 3.966 -20.893 1.00 94.25 425 GLN A O 1
ATOM 3186 N N . TYR A 1 426 ? 7.032 2.571 -20.781 1.00 93.50 426 TYR A N 1
ATOM 3187 C CA . TYR A 1 426 ? 8.077 3.582 -20.819 1.00 93.50 426 TYR A CA 1
ATOM 3188 C C . TYR A 1 426 ? 8.175 4.259 -22.192 1.00 93.50 426 TYR A C 1
ATOM 3190 O O . TYR A 1 426 ? 8.044 3.615 -23.232 1.00 93.50 426 TYR A O 1
ATOM 3198 N N . SER A 1 427 ? 8.486 5.556 -22.189 1.00 89.12 427 SER A N 1
ATOM 3199 C CA . SER A 1 427 ? 8.836 6.332 -23.382 1.00 89.12 427 SER A CA 1
ATOM 3200 C C . SER A 1 427 ? 10.023 7.239 -23.048 1.00 89.12 427 SER A C 1
ATOM 3202 O O . SER A 1 427 ? 9.899 8.021 -22.107 1.00 89.12 427 SER A O 1
ATOM 3204 N N . PRO A 1 428 ? 11.157 7.201 -23.779 1.00 85.06 428 PRO A N 1
ATOM 3205 C CA . PRO A 1 428 ? 12.324 8.056 -23.520 1.00 85.06 428 PRO A CA 1
ATOM 3206 C C . PRO A 1 428 ? 12.029 9.564 -23.422 1.00 85.06 428 PRO A C 1
ATOM 3208 O O . PRO A 1 428 ? 12.700 10.265 -22.655 1.00 85.06 428 PRO A O 1
ATOM 3211 N N . ASP A 1 429 ? 10.996 10.028 -24.130 1.00 83.25 429 ASP A N 1
ATOM 3212 C CA . ASP A 1 429 ? 10.578 11.434 -24.212 1.00 83.25 429 ASP A CA 1
ATOM 3213 C C . ASP A 1 429 ? 9.332 11.764 -23.355 1.00 83.25 429 ASP A C 1
ATOM 3215 O O . ASP A 1 429 ? 8.938 12.925 -23.289 1.00 83.25 429 ASP A O 1
ATOM 3219 N N . TYR A 1 430 ? 8.770 10.768 -22.646 1.00 84.19 430 TYR A N 1
ATOM 3220 C CA . TYR A 1 430 ? 7.503 10.794 -21.887 1.00 84.19 430 TYR A CA 1
ATOM 3221 C C . TYR A 1 430 ? 6.223 10.982 -22.725 1.00 84.19 430 TYR A C 1
ATOM 3223 O O . TYR A 1 430 ? 6.135 11.851 -23.586 1.00 84.19 430 TYR A O 1
ATOM 3231 N N . ASP A 1 431 ? 5.179 10.202 -22.418 1.00 82.56 431 ASP A N 1
ATOM 3232 C CA . ASP A 1 431 ? 3.829 10.420 -22.955 1.00 82.56 431 ASP A CA 1
ATOM 3233 C C . ASP A 1 431 ? 2.752 10.141 -21.892 1.00 82.56 431 ASP A C 1
ATOM 3235 O O . ASP A 1 431 ? 2.448 8.991 -21.567 1.00 82.56 431 ASP A O 1
ATOM 3239 N N . ALA A 1 432 ? 2.135 11.214 -21.390 1.00 80.88 432 ALA A N 1
ATOM 3240 C CA . ALA A 1 432 ? 1.061 11.164 -20.398 1.00 80.88 432 ALA A CA 1
ATOM 3241 C C . ALA A 1 432 ? -0.228 10.474 -20.890 1.00 80.88 432 ALA A C 1
ATOM 3243 O O . ALA A 1 432 ? -1.063 10.114 -20.062 1.00 80.88 432 ALA A O 1
ATOM 3244 N N . ALA A 1 433 ? -0.412 10.295 -22.205 1.00 82.19 433 ALA A N 1
ATOM 3245 C CA . ALA A 1 433 ? -1.536 9.543 -22.767 1.00 82.19 433 ALA A CA 1
ATOM 3246 C C . ALA A 1 433 ? -1.321 8.019 -22.709 1.00 82.19 433 ALA A C 1
ATOM 3248 O O . ALA A 1 433 ? -2.289 7.264 -22.809 1.00 82.19 433 ALA A O 1
ATOM 3249 N N . ILE A 1 434 ? -0.072 7.574 -22.527 1.00 86.69 434 ILE A N 1
ATOM 3250 C CA . ILE A 1 434 ? 0.325 6.163 -22.428 1.00 86.69 434 ILE A CA 1
ATOM 3251 C C . ILE A 1 434 ? 0.636 5.794 -20.971 1.00 86.69 434 ILE A C 1
ATOM 3253 O O . ILE A 1 434 ? 0.195 4.752 -20.492 1.00 86.69 434 ILE A O 1
ATOM 3257 N N . CYS A 1 435 ? 1.355 6.649 -20.240 1.00 90.06 435 CYS A N 1
ATOM 3258 C CA . CYS A 1 435 ? 1.609 6.484 -18.811 1.00 90.06 435 CYS A CA 1
ATOM 3259 C C . CYS A 1 435 ? 1.735 7.854 -18.129 1.00 90.06 435 CYS A C 1
ATOM 3261 O O . CYS A 1 435 ? 2.622 8.640 -18.459 1.00 90.06 435 CYS A O 1
ATOM 3263 N N . SER A 1 436 ? 0.872 8.143 -17.149 1.00 88.75 436 SER A N 1
ATOM 3264 C CA . SER A 1 436 ? 0.943 9.395 -16.384 1.00 88.75 436 SER A CA 1
ATOM 3265 C C . SER A 1 436 ? 1.805 9.272 -15.128 1.00 88.75 436 SER A C 1
ATOM 3267 O O . SER A 1 436 ? 1.629 8.353 -14.326 1.00 88.75 436 SER A O 1
ATOM 3269 N N . ASN A 1 437 ? 2.657 10.273 -14.903 1.00 86.88 437 ASN A N 1
ATOM 3270 C CA . ASN A 1 437 ? 3.373 10.486 -13.646 1.00 86.88 437 ASN A CA 1
ATOM 3271 C C . ASN A 1 437 ? 2.601 11.324 -12.606 1.00 86.88 437 ASN A C 1
ATOM 3273 O O . ASN A 1 437 ? 3.174 11.656 -11.571 1.00 86.88 437 ASN A O 1
ATOM 3277 N N . ALA A 1 438 ? 1.305 11.580 -12.821 1.00 85.12 438 ALA A N 1
ATOM 3278 C CA . ALA A 1 438 ? 0.387 12.105 -11.806 1.00 85.12 438 ALA A CA 1
ATOM 3279 C C . ALA A 1 438 ? -0.985 11.405 -11.843 1.00 85.12 438 ALA A C 1
ATOM 3281 O O . ALA A 1 438 ? -1.573 11.211 -12.920 1.00 85.12 438 ALA A O 1
ATOM 3282 N N . THR A 1 439 ? -1.524 11.082 -10.666 1.00 89.06 439 THR A N 1
ATOM 3283 C CA . THR A 1 439 ? -2.890 10.569 -10.479 1.00 89.06 439 THR A CA 1
ATOM 3284 C C . THR A 1 439 ? -3.753 11.556 -9.693 1.00 89.06 439 THR A C 1
ATOM 3286 O O . THR A 1 439 ? -3.251 12.497 -9.078 1.00 89.06 439 THR A O 1
ATOM 3289 N N . ASP A 1 440 ? -5.069 11.360 -9.744 1.00 92.38 440 ASP A N 1
ATOM 3290 C CA . ASP A 1 440 ? -6.023 12.126 -8.940 1.00 92.38 440 ASP A CA 1
ATOM 3291 C C . ASP A 1 440 ? -6.373 11.386 -7.636 1.00 92.38 440 ASP A C 1
ATOM 3293 O O . ASP A 1 440 ? -6.340 10.152 -7.638 1.00 92.38 440 ASP A O 1
ATOM 3297 N N . PRO A 1 441 ? -6.700 12.092 -6.531 1.00 95.56 441 PRO A N 1
ATOM 3298 C CA . PRO A 1 441 ? -6.867 11.472 -5.216 1.00 95.56 441 PRO A CA 1
ATOM 3299 C C . PRO A 1 441 ? -8.044 10.495 -5.120 1.00 95.56 441 PRO A C 1
ATOM 3301 O O . PRO A 1 441 ? -9.046 10.631 -5.832 1.00 95.56 441 PRO A O 1
ATOM 3304 N N . LEU A 1 442 ? -7.953 9.574 -4.155 1.00 97.25 442 LEU A N 1
ATOM 3305 C CA . LEU A 1 442 ? -9.053 8.704 -3.731 1.00 97.25 442 LEU A CA 1
ATOM 3306 C C . LEU A 1 442 ? -9.464 8.996 -2.288 1.00 97.25 442 LEU A C 1
ATOM 3308 O O . LEU A 1 442 ? -8.640 9.008 -1.372 1.00 97.25 442 LEU A O 1
ATOM 3312 N N . LEU A 1 443 ? -10.767 9.159 -2.091 1.00 97.56 443 LEU A N 1
ATOM 3313 C CA . LEU A 1 443 ? -11.413 9.412 -0.814 1.00 97.56 443 LEU A CA 1
ATOM 3314 C C . LEU A 1 443 ? -12.124 8.148 -0.328 1.00 97.56 443 LEU A C 1
ATOM 3316 O O . LEU A 1 443 ? -13.085 7.693 -0.944 1.00 97.56 443 LEU A O 1
ATOM 3320 N N . VAL A 1 444 ? -11.662 7.572 0.783 1.00 96.06 444 VAL A N 1
ATOM 3321 C CA . VAL A 1 444 ? -12.217 6.333 1.357 1.00 96.06 444 VAL A CA 1
ATOM 3322 C C . VAL A 1 444 ? -12.830 6.630 2.721 1.00 96.06 444 VAL A C 1
ATOM 3324 O O . VAL A 1 444 ? -12.142 7.092 3.630 1.00 96.06 444 VAL A O 1
ATOM 3327 N N . ARG A 1 445 ? -14.122 6.339 2.891 1.00 94.00 445 ARG A N 1
ATOM 3328 C CA . ARG A 1 445 ? -14.873 6.616 4.124 1.00 94.00 445 ARG A CA 1
ATOM 3329 C C . ARG A 1 445 ? -15.109 5.322 4.913 1.00 94.00 445 ARG A C 1
ATOM 3331 O O . ARG A 1 445 ? -15.729 4.398 4.393 1.00 94.00 445 ARG A O 1
ATOM 3338 N N . LEU A 1 446 ? -14.618 5.258 6.155 1.00 93.00 446 LEU A N 1
ATOM 3339 C CA . LEU A 1 446 ? -14.631 4.058 7.006 1.00 93.00 446 LEU A CA 1
ATOM 3340 C C . LEU A 1 446 ? -15.122 4.391 8.430 1.00 93.00 446 LEU A C 1
ATOM 3342 O O . LEU A 1 446 ? -14.354 4.849 9.276 1.00 93.00 446 LEU A O 1
ATOM 3346 N N . GLY A 1 447 ? -16.411 4.182 8.705 1.00 90.62 447 GLY A N 1
ATOM 3347 C CA . GLY A 1 447 ? -17.034 4.476 10.003 1.00 90.62 447 GLY A CA 1
ATOM 3348 C C . GLY A 1 447 ? -17.040 5.976 10.322 1.00 90.62 447 GLY A C 1
ATOM 3349 O O . GLY A 1 447 ? -17.844 6.738 9.790 1.00 90.62 447 GLY A O 1
ATOM 3350 N N . ASP A 1 448 ? -16.105 6.439 11.148 1.00 91.88 448 ASP A N 1
ATOM 3351 C CA . ASP A 1 448 ? -15.859 7.853 11.486 1.00 91.88 448 ASP A CA 1
ATOM 3352 C C . ASP A 1 448 ? -14.575 8.431 10.845 1.00 91.88 448 ASP A C 1
ATOM 3354 O O . ASP A 1 448 ? -14.405 9.651 10.800 1.00 91.88 448 ASP A O 1
ATOM 3358 N N . LEU A 1 449 ? -13.713 7.562 10.303 1.00 95.44 449 LEU A N 1
ATOM 3359 C CA . LEU A 1 449 ? -12.450 7.888 9.638 1.00 95.44 449 LEU A CA 1
ATOM 3360 C C . LEU A 1 449 ? -12.650 8.175 8.136 1.00 95.44 449 LEU A C 1
ATOM 3362 O O . LEU A 1 449 ? -13.494 7.563 7.468 1.00 95.44 449 LEU A O 1
ATOM 3366 N N . GLN A 1 450 ? -11.832 9.075 7.598 1.00 97.00 450 GLN A N 1
ATOM 3367 C CA . GLN A 1 450 ? -11.574 9.255 6.168 1.00 97.00 450 GLN A CA 1
ATOM 3368 C C . GLN A 1 450 ? -10.102 8.931 5.883 1.00 97.00 450 GLN A C 1
ATOM 3370 O O . GLN A 1 450 ? -9.223 9.436 6.580 1.00 97.00 450 GLN A O 1
ATOM 3375 N N . LEU A 1 451 ? -9.820 8.150 4.843 1.00 98.00 451 LEU A N 1
ATOM 3376 C CA . LEU A 1 451 ? -8.499 8.111 4.214 1.00 98.00 451 LEU A CA 1
ATOM 3377 C C . LEU A 1 451 ? -8.534 8.980 2.957 1.00 98.00 451 LEU A C 1
ATOM 3379 O O . LEU A 1 451 ? -9.471 8.892 2.160 1.00 98.00 451 LEU A O 1
ATOM 3383 N N . ILE A 1 452 ? -7.494 9.781 2.773 1.00 98.38 452 ILE A N 1
ATOM 3384 C CA . ILE A 1 452 ? -7.227 10.550 1.560 1.00 98.38 452 ILE A CA 1
ATOM 3385 C C . ILE A 1 452 ? -5.952 9.954 0.971 1.00 98.38 452 ILE A C 1
ATOM 3387 O O . ILE A 1 452 ? -4.873 10.183 1.510 1.00 98.38 452 ILE A O 1
ATOM 3391 N N . LEU A 1 453 ? -6.059 9.159 -0.092 1.00 98.06 453 LEU A N 1
ATOM 3392 C CA . LEU A 1 453 ? -4.891 8.629 -0.791 1.00 98.06 453 LEU A CA 1
ATOM 3393 C C . LEU A 1 453 ? -4.496 9.636 -1.866 1.00 98.06 453 LEU A C 1
ATOM 3395 O O . LEU A 1 453 ? -5.271 9.886 -2.791 1.00 98.06 453 LEU A O 1
ATOM 3399 N N . MET A 1 454 ? -3.300 10.209 -1.746 1.00 95.69 454 MET A N 1
ATOM 3400 C CA . MET A 1 454 ? -2.803 11.226 -2.666 1.00 95.69 454 MET A CA 1
ATOM 3401 C C . MET A 1 454 ? -1.464 10.808 -3.277 1.00 95.69 454 MET A C 1
ATOM 3403 O O . MET A 1 454 ? -0.514 10.471 -2.567 1.00 95.69 454 MET A O 1
ATOM 3407 N N . ASP A 1 455 ? -1.381 10.844 -4.607 1.00 93.94 455 ASP A N 1
ATOM 3408 C CA . ASP A 1 455 ? -0.121 10.634 -5.314 1.00 93.94 455 ASP A CA 1
ATOM 3409 C C . ASP A 1 455 ? 0.710 11.919 -5.326 1.00 93.94 455 ASP A C 1
ATOM 3411 O O . ASP A 1 455 ? 0.338 12.936 -5.909 1.00 93.94 455 ASP A O 1
ATOM 3415 N N . VAL A 1 456 ? 1.862 11.833 -4.672 1.00 91.31 456 VAL A N 1
ATOM 3416 C CA . VAL A 1 456 ? 2.928 12.839 -4.675 1.00 91.31 456 VAL A CA 1
ATOM 3417 C C . VAL A 1 456 ? 4.276 12.210 -5.050 1.00 91.31 456 VAL A C 1
ATOM 3419 O O . VAL A 1 456 ? 5.317 12.843 -4.888 1.00 91.31 456 VAL A O 1
ATOM 3422 N N . GLY A 1 457 ? 4.287 10.966 -5.550 1.00 90.56 457 GLY A N 1
ATOM 3423 C CA . GLY A 1 457 ? 5.514 10.249 -5.912 1.00 90.56 457 GLY A CA 1
ATOM 3424 C C . GLY A 1 457 ? 6.301 10.956 -7.019 1.00 90.56 457 GLY A C 1
ATOM 3425 O O . GLY A 1 457 ? 7.529 10.937 -7.015 1.00 90.56 457 GLY A O 1
ATOM 3426 N N . GLY A 1 458 ? 5.604 11.649 -7.924 1.00 85.06 458 GLY A N 1
ATOM 3427 C CA . GLY A 1 458 ? 6.214 12.452 -8.988 1.00 85.06 458 GLY A CA 1
ATOM 3428 C C . GLY A 1 458 ? 6.790 13.808 -8.550 1.00 85.06 458 GLY A C 1
ATOM 3429 O O . GLY A 1 458 ? 7.458 14.450 -9.358 1.00 85.06 458 GLY A O 1
ATOM 3430 N N . LEU A 1 459 ? 6.550 14.268 -7.313 1.00 83.19 459 LEU A N 1
ATOM 3431 C CA . LEU A 1 459 ? 7.019 15.585 -6.863 1.00 83.19 459 LEU A CA 1
ATOM 3432 C C . LEU A 1 459 ? 8.533 15.601 -6.599 1.00 83.19 459 LEU A C 1
ATOM 3434 O O . LEU A 1 459 ? 9.117 14.613 -6.145 1.00 83.19 459 LEU A O 1
ATOM 3438 N N . ALA A 1 460 ? 9.160 16.745 -6.880 1.00 76.50 460 ALA A N 1
ATOM 3439 C CA . ALA A 1 460 ? 10.591 16.955 -6.701 1.00 76.50 460 ALA A CA 1
ATOM 3440 C C . ALA A 1 460 ? 10.984 17.196 -5.236 1.00 76.50 460 ALA A C 1
ATOM 3442 O O . ALA A 1 460 ? 10.389 18.010 -4.521 1.00 76.50 460 ALA A O 1
ATOM 3443 N N . ASP A 1 461 ? 12.055 16.509 -4.846 1.00 73.06 461 ASP A N 1
ATOM 3444 C CA . ASP A 1 461 ? 12.584 16.473 -3.483 1.00 73.06 461 ASP A CA 1
ATOM 3445 C C . ASP A 1 461 ? 13.342 17.750 -3.130 1.00 73.06 461 ASP A C 1
ATOM 3447 O O . ASP A 1 461 ? 13.136 18.333 -2.069 1.00 73.06 461 ASP A O 1
ATOM 3451 N N . ALA A 1 462 ? 14.170 18.218 -4.063 1.00 66.31 462 ALA A N 1
ATOM 3452 C CA . ALA A 1 462 ? 14.949 19.444 -3.959 1.00 66.31 462 ALA A CA 1
ATOM 3453 C C . ALA A 1 462 ? 14.430 20.522 -4.936 1.00 66.31 462 ALA A C 1
ATOM 3455 O O . ALA A 1 462 ? 13.811 20.180 -5.949 1.00 66.31 462 ALA A O 1
ATOM 3456 N N . PRO A 1 463 ? 14.716 21.815 -4.687 1.00 57.41 463 PRO A N 1
ATOM 3457 C CA . PRO A 1 463 ? 14.441 22.888 -5.640 1.00 57.41 463 PRO A CA 1
ATOM 3458 C C . PRO A 1 463 ? 15.162 22.696 -6.983 1.00 57.41 463 PRO A C 1
ATOM 3460 O O . PRO A 1 463 ? 16.298 22.222 -7.031 1.00 57.41 463 PRO A O 1
ATOM 3463 N N . GLY A 1 464 ? 14.534 23.150 -8.071 1.00 50.16 464 GLY A N 1
ATOM 3464 C CA . GLY A 1 464 ? 15.099 23.118 -9.425 1.00 50.16 464 GLY A CA 1
ATOM 3465 C C . GLY A 1 464 ? 14.468 22.053 -10.324 1.00 50.16 464 GLY A C 1
ATOM 3466 O O . GLY A 1 464 ? 13.369 21.572 -10.060 1.00 50.16 464 GLY A O 1
ATOM 3467 N N . ARG A 1 465 ? 15.144 21.709 -11.430 1.00 47.50 465 ARG A N 1
ATOM 3468 C CA . ARG A 1 465 ? 14.611 20.751 -12.414 1.00 47.50 465 ARG A CA 1
ATOM 3469 C C . ARG A 1 465 ? 14.646 19.319 -11.877 1.00 47.50 465 ARG A C 1
ATOM 3471 O O . ARG A 1 465 ? 15.721 18.801 -11.571 1.00 47.50 465 ARG A O 1
ATOM 3478 N N . GLY A 1 466 ? 13.482 18.670 -11.839 1.00 47.84 466 GLY A N 1
ATOM 3479 C CA . GLY A 1 466 ? 13.369 17.237 -11.576 1.00 47.84 466 GLY A CA 1
ATOM 3480 C C . GLY A 1 466 ? 14.178 16.406 -12.581 1.00 47.84 466 GLY A C 1
ATOM 3481 O O . GLY A 1 466 ? 14.356 16.795 -13.735 1.00 47.84 466 GLY A O 1
ATOM 3482 N N . ARG A 1 467 ? 14.694 15.253 -12.136 1.00 49.84 467 ARG A N 1
ATOM 3483 C CA . ARG A 1 467 ? 15.492 14.336 -12.978 1.00 49.84 467 ARG A CA 1
ATOM 3484 C C . ARG A 1 467 ? 14.640 13.343 -13.778 1.00 49.84 467 ARG A C 1
ATOM 3486 O O . ARG A 1 467 ? 15.164 12.696 -14.684 1.00 49.84 467 ARG A O 1
ATOM 3493 N N . ASN A 1 468 ? 13.361 13.245 -13.430 1.00 57.06 468 ASN A N 1
ATOM 3494 C CA . ASN A 1 468 ? 12.434 12.219 -13.888 1.00 57.06 468 ASN A CA 1
ATOM 3495 C C . ASN A 1 468 ? 11.573 12.733 -15.048 1.00 57.06 468 ASN A C 1
ATOM 3497 O O . ASN A 1 468 ? 11.418 13.938 -15.263 1.00 57.06 468 ASN A O 1
ATOM 3501 N N . GLN A 1 469 ? 11.006 11.807 -15.807 1.00 58.50 469 GLN A N 1
ATOM 3502 C CA . GLN A 1 469 ? 10.186 12.098 -16.978 1.00 58.50 469 GLN A CA 1
ATOM 3503 C C . GLN A 1 469 ? 8.823 12.715 -16.637 1.00 58.50 469 GLN A C 1
ATOM 3505 O O . GLN A 1 469 ? 8.169 12.331 -15.667 1.00 58.50 469 GLN A O 1
ATOM 3510 N N . GLY A 1 470 ? 8.368 13.654 -17.473 1.00 52.97 470 GLY A N 1
ATOM 3511 C CA . GLY A 1 470 ? 7.027 14.246 -17.383 1.00 52.97 470 GLY A CA 1
ATOM 3512 C C . GLY A 1 470 ? 6.791 15.231 -16.236 1.00 52.97 470 GLY A C 1
ATOM 3513 O O . GLY A 1 470 ? 5.697 15.782 -16.133 1.00 52.97 470 GLY A O 1
ATOM 3514 N N . TRP A 1 471 ? 7.802 15.454 -15.397 1.00 62.25 471 TRP A N 1
ATOM 3515 C CA . TRP A 1 471 ? 7.791 16.421 -14.303 1.00 62.25 471 TRP A CA 1
ATOM 3516 C C . TRP A 1 471 ? 7.730 17.874 -14.805 1.00 62.25 471 TRP A C 1
ATOM 3518 O O . TRP A 1 471 ? 8.319 18.217 -15.834 1.00 62.25 471 TRP A O 1
ATOM 3528 N N . THR A 1 472 ? 7.082 18.754 -14.038 1.00 59.25 472 THR A N 1
ATOM 3529 C CA . THR A 1 472 ? 7.072 20.206 -14.259 1.00 59.25 472 THR A CA 1
ATOM 3530 C C . THR A 1 472 ? 7.309 20.989 -12.963 1.00 59.25 472 THR A C 1
ATOM 3532 O O . THR A 1 472 ? 6.894 20.577 -11.878 1.00 59.25 472 THR A O 1
ATOM 3535 N N . ASN A 1 473 ? 7.882 22.198 -13.062 1.00 59.12 473 ASN A N 1
ATOM 3536 C CA . ASN A 1 473 ? 7.945 23.130 -11.921 1.00 59.12 473 ASN A CA 1
ATOM 3537 C C . ASN A 1 473 ? 6.555 23.404 -11.310 1.00 59.12 473 ASN A C 1
ATOM 3539 O O . ASN A 1 473 ? 6.438 23.607 -10.097 1.00 59.12 473 ASN A O 1
ATOM 3543 N N . GLY A 1 474 ? 5.509 23.372 -12.143 1.00 66.25 474 GLY A N 1
ATOM 3544 C CA . GLY A 1 474 ? 4.123 23.648 -11.782 1.00 66.25 474 GLY A CA 1
ATOM 3545 C C . GLY A 1 474 ? 3.399 22.527 -11.035 1.00 66.25 474 GLY A C 1
ATOM 3546 O O . GLY A 1 474 ? 2.284 22.763 -10.589 1.00 66.25 474 GLY A O 1
ATOM 3547 N N . ASP A 1 475 ? 3.981 21.337 -10.843 1.00 77.44 475 ASP A N 1
ATOM 3548 C CA . ASP A 1 475 ? 3.235 20.195 -10.278 1.00 77.44 475 ASP A CA 1
ATOM 3549 C C . ASP A 1 475 ? 2.702 20.439 -8.856 1.00 77.44 475 ASP A C 1
ATOM 3551 O O . ASP A 1 475 ? 1.631 19.948 -8.503 1.00 77.44 475 ASP A O 1
ATOM 3555 N N . HIS A 1 476 ? 3.359 21.310 -8.088 1.00 76.50 476 HIS A N 1
ATOM 3556 C CA . HIS A 1 476 ? 2.855 21.798 -6.804 1.00 76.50 476 HIS A CA 1
ATOM 3557 C C . HIS A 1 476 ? 1.497 22.538 -6.909 1.00 76.50 476 HIS A C 1
ATOM 3559 O O . HIS A 1 476 ? 0.713 22.473 -5.968 1.00 76.50 476 HIS A O 1
ATOM 3565 N N . LEU A 1 477 ? 1.163 23.183 -8.041 1.00 75.56 477 LEU A N 1
ATOM 3566 C CA . LEU A 1 477 ? -0.160 23.787 -8.290 1.00 75.56 477 LEU A CA 1
ATOM 3567 C C . LEU A 1 477 ? -1.246 22.717 -8.446 1.00 75.56 477 LEU A C 1
ATOM 3569 O O . LEU A 1 477 ? -2.368 22.892 -7.970 1.00 75.56 477 LEU A O 1
ATOM 3573 N N . ARG A 1 478 ? -0.913 21.591 -9.092 1.00 80.19 478 ARG A N 1
ATOM 3574 C CA . ARG A 1 478 ? -1.803 20.427 -9.221 1.00 80.19 478 ARG A CA 1
ATOM 3575 C C . ARG A 1 478 ? -2.129 19.882 -7.831 1.00 80.19 478 ARG A C 1
ATOM 3577 O O . ARG A 1 478 ? -3.298 19.758 -7.476 1.00 80.19 478 ARG A O 1
ATOM 3584 N N . THR A 1 479 ? -1.088 19.669 -7.026 1.00 86.12 479 THR A N 1
ATOM 3585 C CA . THR A 1 479 ? -1.174 19.245 -5.624 1.00 86.12 479 THR A CA 1
ATOM 3586 C C . THR A 1 479 ? -1.981 20.236 -4.777 1.00 86.12 479 THR A C 1
ATOM 3588 O O . THR A 1 479 ? -2.873 19.817 -4.046 1.00 86.12 479 THR A O 1
ATOM 3591 N N . ALA A 1 480 ? -1.747 21.545 -4.918 1.00 81.88 480 ALA A N 1
ATOM 3592 C CA . ALA A 1 480 ? -2.488 22.585 -4.205 1.00 81.88 480 ALA A CA 1
ATOM 3593 C C . ALA A 1 480 ? -3.992 22.546 -4.523 1.00 81.88 480 ALA A C 1
ATOM 3595 O O . ALA A 1 480 ? -4.820 22.546 -3.611 1.00 81.88 480 ALA A O 1
ATOM 3596 N N . ARG A 1 481 ? -4.365 22.443 -5.808 1.00 82.94 481 ARG A N 1
ATOM 3597 C CA . ARG A 1 481 ? -5.776 22.334 -6.222 1.00 82.94 481 ARG A CA 1
ATOM 3598 C C . ARG A 1 481 ? -6.420 21.027 -5.770 1.00 82.94 481 ARG A C 1
ATOM 3600 O O . ARG A 1 481 ? -7.569 21.060 -5.343 1.00 82.94 481 ARG A O 1
ATOM 3607 N N . GLN A 1 482 ? -5.697 19.908 -5.813 1.00 89.56 482 GLN A N 1
ATOM 3608 C CA . GLN A 1 482 ? -6.170 18.621 -5.290 1.00 89.56 482 GLN A CA 1
ATOM 3609 C C . GLN A 1 482 ? -6.436 18.689 -3.777 1.00 89.56 482 GLN A C 1
ATOM 3611 O O . GLN A 1 482 ? -7.516 18.297 -3.342 1.00 89.56 482 GLN A O 1
ATOM 3616 N N . LEU A 1 483 ? -5.522 19.257 -2.980 1.00 90.06 483 LEU A N 1
ATOM 3617 C CA . LEU A 1 483 ? -5.720 19.449 -1.535 1.00 90.06 483 LEU A CA 1
ATOM 3618 C C . LEU A 1 483 ? -6.934 20.345 -1.247 1.00 90.06 483 LEU A C 1
ATOM 3620 O O . LEU A 1 483 ? -7.817 19.956 -0.484 1.00 90.06 483 LEU A O 1
ATOM 3624 N N . THR A 1 484 ? -7.046 21.481 -1.942 1.00 87.62 484 THR A N 1
ATOM 3625 C CA . THR A 1 484 ? -8.189 22.399 -1.817 1.00 87.62 484 THR A CA 1
ATOM 3626 C C . THR A 1 484 ? -9.520 21.775 -2.247 1.00 87.62 484 THR A C 1
ATOM 3628 O O . THR A 1 484 ? -10.547 22.055 -1.630 1.00 87.62 484 THR A O 1
ATOM 3631 N N . ALA A 1 485 ? -9.530 20.907 -3.261 1.00 89.81 485 ALA A N 1
ATOM 3632 C CA . ALA A 1 485 ? -10.719 20.148 -3.640 1.00 89.81 485 ALA A CA 1
ATOM 3633 C C . ALA A 1 485 ? -11.122 19.156 -2.534 1.00 89.81 485 ALA A C 1
ATOM 3635 O O . ALA A 1 485 ? -12.287 19.115 -2.147 1.00 89.81 485 ALA A O 1
ATOM 3636 N N . VAL A 1 486 ? -10.162 18.424 -1.957 1.00 94.62 486 VAL A N 1
ATOM 3637 C CA . VAL A 1 486 ? -10.413 17.479 -0.854 1.00 94.62 486 VAL A CA 1
ATOM 3638 C C . VAL A 1 486 ? -10.882 18.187 0.423 1.00 94.62 486 VAL A C 1
ATOM 3640 O O . VAL A 1 486 ? -11.831 17.735 1.055 1.00 94.62 486 VAL A O 1
ATOM 3643 N N . ALA A 1 487 ? -10.301 19.332 0.793 1.00 92.25 487 ALA A N 1
ATOM 3644 C CA . ALA A 1 487 ? -10.758 20.122 1.945 1.00 92.25 487 ALA A CA 1
ATOM 3645 C C . ALA A 1 487 ? -12.201 20.654 1.797 1.00 92.25 487 ALA A C 1
ATOM 3647 O O . ALA A 1 487 ? -12.850 20.992 2.793 1.00 92.25 487 ALA A O 1
ATOM 3648 N N . ARG A 1 488 ? -12.711 20.709 0.560 1.00 91.56 488 ARG A N 1
ATOM 3649 C CA . ARG A 1 488 ? -14.056 21.187 0.203 1.00 91.56 488 ARG A CA 1
ATOM 3650 C C . ARG A 1 488 ? -15.046 20.068 -0.125 1.00 91.56 488 ARG A C 1
ATOM 3652 O O . ARG A 1 488 ? -16.227 20.355 -0.299 1.00 91.56 488 ARG A O 1
ATOM 3659 N N . ASP A 1 489 ? -14.597 18.816 -0.175 1.00 94.62 489 ASP A N 1
ATOM 3660 C CA . ASP A 1 489 ? -15.465 17.660 -0.377 1.00 94.62 489 ASP A CA 1
ATOM 3661 C C . ASP A 1 489 ? -16.371 17.404 0.843 1.00 94.62 489 ASP A C 1
ATOM 3663 O O . ASP A 1 489 ? -15.929 17.385 1.994 1.00 94.62 489 ASP A O 1
ATOM 3667 N N . GLY A 1 490 ? -17.651 17.133 0.579 1.00 93.19 490 GLY A N 1
ATOM 3668 C CA . GLY A 1 490 ? -18.655 16.872 1.608 1.00 93.19 490 GLY A CA 1
ATOM 3669 C C . GLY A 1 490 ? -18.441 15.565 2.379 1.00 93.19 490 GLY A C 1
ATOM 3670 O O . GLY A 1 490 ? -18.847 15.478 3.541 1.00 93.19 490 GLY A O 1
ATOM 3671 N N . THR A 1 491 ? -17.779 14.552 1.800 1.00 92.38 491 THR A N 1
ATOM 3672 C CA . THR A 1 491 ? -17.453 13.322 2.553 1.00 92.38 491 THR A CA 1
ATOM 3673 C C . THR A 1 491 ? -16.355 13.602 3.576 1.00 92.38 491 THR A C 1
ATOM 3675 O O . THR A 1 491 ? -16.507 13.286 4.756 1.00 92.38 491 THR A O 1
ATOM 3678 N N . THR A 1 492 ? -15.331 14.341 3.152 1.00 94.12 492 THR A N 1
ATOM 3679 C CA . THR A 1 492 ? -14.200 14.777 3.967 1.00 94.12 492 THR A CA 1
ATOM 3680 C C . THR A 1 492 ? -14.661 15.724 5.070 1.00 94.12 492 THR A C 1
ATOM 3682 O O . THR A 1 492 ? -14.319 15.507 6.228 1.00 94.12 492 THR A O 1
ATOM 3685 N N . GLN A 1 493 ? -15.507 16.716 4.770 1.00 93.19 493 GLN A N 1
ATOM 3686 C CA . GLN A 1 493 ? -16.054 17.637 5.778 1.00 93.19 493 GLN A CA 1
ATOM 3687 C C . GLN A 1 493 ? -16.997 16.968 6.798 1.00 93.19 493 GLN A C 1
ATOM 3689 O O . GLN A 1 493 ? -17.139 17.475 7.910 1.00 93.19 493 GLN A O 1
ATOM 3694 N N . SER A 1 494 ? -17.618 15.831 6.458 1.00 92.19 494 SER A N 1
ATOM 3695 C CA . SER A 1 494 ? -18.494 15.060 7.363 1.00 92.19 494 SER A CA 1
ATOM 3696 C C . SER A 1 494 ? -17.798 13.901 8.095 1.00 92.19 494 SER A C 1
ATOM 3698 O O . SER A 1 494 ? -18.430 13.197 8.890 1.00 92.19 494 SER A O 1
ATOM 3700 N N . ALA A 1 495 ? -16.502 13.680 7.867 1.00 93.12 495 ALA A N 1
ATOM 3701 C CA . ALA A 1 495 ? -15.702 12.742 8.649 1.00 93.12 495 ALA A CA 1
ATOM 3702 C C . ALA A 1 495 ? -15.294 13.330 10.010 1.00 93.12 495 ALA A C 1
ATOM 3704 O O . ALA A 1 495 ? -15.057 14.531 10.146 1.00 93.12 495 ALA A O 1
ATOM 3705 N N . SER A 1 496 ? -15.174 12.482 11.035 1.00 94.19 496 SER A N 1
ATOM 3706 C CA . SER A 1 496 ? -14.752 12.924 12.373 1.00 94.19 496 SER A CA 1
ATOM 3707 C C . SER A 1 496 ? -13.245 13.173 12.442 1.00 94.19 496 SER A C 1
ATOM 3709 O O . SER A 1 496 ? -12.809 14.102 13.120 1.00 94.19 496 SER A O 1
ATOM 3711 N N . VAL A 1 497 ? -12.460 12.375 11.713 1.00 95.94 497 VAL A N 1
ATOM 3712 C CA . VAL A 1 497 ? -11.028 12.590 11.459 1.00 95.94 497 VAL A CA 1
ATOM 3713 C C . VAL A 1 497 ? -10.675 12.145 10.043 1.00 95.94 497 VAL A C 1
ATOM 3715 O O . VAL A 1 497 ? -11.189 11.134 9.561 1.00 95.94 497 VAL A O 1
ATOM 3718 N N . SER A 1 498 ? -9.759 12.871 9.407 1.00 97.81 498 SER A N 1
ATOM 3719 C CA . SER A 1 498 ? -9.159 12.488 8.125 1.00 97.81 498 SER A CA 1
ATOM 3720 C C . SER A 1 498 ? -7.685 12.138 8.308 1.00 97.81 498 SER A C 1
ATOM 3722 O O . SER A 1 498 ? -6.984 12.807 9.069 1.00 97.81 498 SER A O 1
ATOM 3724 N N . TRP A 1 499 ? -7.199 11.122 7.599 1.00 98.31 499 TRP A N 1
ATOM 3725 C CA . TRP A 1 499 ? -5.782 10.777 7.469 1.00 98.31 499 TRP A CA 1
ATOM 3726 C C . TRP A 1 499 ? -5.356 10.974 6.012 1.00 98.31 499 TRP A C 1
ATOM 3728 O O . TRP A 1 499 ? -5.965 10.403 5.106 1.00 98.31 499 TRP A O 1
ATOM 3738 N N . LEU A 1 500 ? -4.314 11.770 5.782 1.00 98.44 500 LEU A N 1
ATOM 3739 C CA . LEU A 1 500 ? -3.691 11.923 4.469 1.00 98.44 500 LEU A CA 1
ATOM 3740 C C . LEU A 1 500 ? -2.612 10.854 4.326 1.00 98.44 500 LEU A C 1
ATOM 3742 O O . LEU A 1 500 ? -1.651 10.844 5.088 1.00 98.44 500 LEU A O 1
ATOM 3746 N N . VAL A 1 501 ? -2.767 9.960 3.359 1.00 98.31 501 VAL A N 1
ATOM 3747 C CA . VAL A 1 501 ? -1.729 9.010 2.968 1.00 98.31 501 VAL A CA 1
ATOM 3748 C C . VAL A 1 501 ? -1.046 9.571 1.731 1.00 98.31 501 VAL A C 1
ATOM 3750 O O . VAL A 1 501 ? -1.699 9.851 0.723 1.00 98.31 501 VAL A O 1
ATOM 3753 N N . THR A 1 502 ? 0.272 9.704 1.802 1.00 96.88 502 THR A N 1
ATOM 3754 C CA . THR A 1 502 ? 1.155 10.001 0.676 1.00 96.88 502 THR A CA 1
ATOM 3755 C C . THR A 1 502 ? 2.257 8.949 0.591 1.00 96.88 502 THR A C 1
ATOM 3757 O O . THR A 1 502 ? 2.341 8.042 1.417 1.00 96.88 502 THR A O 1
ATOM 3760 N N . HIS A 1 503 ? 3.094 9.030 -0.441 1.00 96.38 503 HIS A N 1
ATOM 3761 C CA . HIS A 1 503 ? 4.428 8.439 -0.371 1.00 96.38 503 HIS A CA 1
ATOM 3762 C C . HIS A 1 503 ? 5.403 9.453 0.228 1.00 96.38 503 HIS A C 1
ATOM 3764 O O . HIS A 1 503 ? 5.897 9.266 1.335 1.00 96.38 503 HIS A O 1
ATOM 3770 N N . LYS A 1 504 ? 5.604 10.590 -0.442 1.00 91.31 504 LYS A N 1
ATOM 3771 C CA . LYS A 1 504 ? 6.543 11.612 0.025 1.00 91.31 504 LYS A CA 1
ATOM 3772 C C . LYS A 1 504 ? 6.023 12.342 1.280 1.00 91.31 504 LYS A C 1
ATOM 3774 O O . LYS A 1 504 ? 4.844 12.712 1.314 1.00 91.31 504 LYS A O 1
ATOM 3779 N N . PRO A 1 505 ? 6.860 12.549 2.316 1.00 88.44 505 PRO A N 1
ATOM 3780 C CA . PRO A 1 505 ? 6.482 13.252 3.542 1.00 88.44 505 PRO A CA 1
ATOM 3781 C C . PRO A 1 505 ? 6.260 14.751 3.324 1.00 88.44 505 PRO A C 1
ATOM 3783 O O . PRO A 1 505 ? 6.939 15.388 2.528 1.00 88.44 505 PRO A O 1
ATOM 3786 N N . LEU A 1 506 ? 5.361 15.357 4.093 1.00 83.56 506 LEU A N 1
ATOM 3787 C CA . LEU A 1 506 ? 5.131 16.800 4.058 1.00 83.56 506 LEU A CA 1
ATOM 3788 C C . LEU A 1 506 ? 6.081 17.568 4.995 1.00 83.56 506 LEU A C 1
ATOM 3790 O O . LEU A 1 506 ? 6.621 18.601 4.612 1.00 83.56 506 LEU A O 1
ATOM 3794 N N . PHE A 1 507 ? 6.316 17.064 6.210 1.00 78.75 507 PHE A N 1
ATOM 3795 C CA . PHE A 1 507 ? 7.054 17.772 7.270 1.00 78.75 507 PHE A CA 1
ATOM 3796 C C . PHE A 1 507 ? 8.407 17.147 7.648 1.00 78.75 507 PHE A C 1
ATOM 3798 O O . PHE A 1 507 ? 9.072 17.660 8.546 1.00 78.75 507 PHE A O 1
ATOM 3805 N N . ALA A 1 508 ? 8.813 16.036 7.021 1.00 73.25 508 ALA A N 1
ATOM 3806 C CA . ALA A 1 508 ? 10.081 15.377 7.354 1.00 73.25 508 ALA A CA 1
ATOM 3807 C C . ALA A 1 508 ? 11.279 16.037 6.661 1.00 73.25 508 ALA A C 1
ATOM 3809 O O . ALA A 1 508 ? 11.156 16.651 5.602 1.00 73.25 508 ALA A O 1
ATOM 3810 N N . PHE A 1 509 ? 12.449 15.848 7.265 1.00 65.06 509 PHE A N 1
ATOM 3811 C CA . PHE A 1 509 ? 13.738 16.307 6.763 1.00 65.06 509 PHE A CA 1
ATOM 3812 C C . PHE A 1 509 ? 14.733 15.146 6.825 1.00 65.06 509 PHE A C 1
ATOM 3814 O O . PHE A 1 509 ? 14.702 14.353 7.768 1.00 65.06 509 PHE A O 1
ATOM 3821 N N . TYR A 1 510 ? 15.627 15.070 5.841 1.00 58.50 510 TYR A N 1
ATOM 3822 C CA . TYR A 1 510 ? 16.654 14.034 5.736 1.00 58.50 510 TYR A CA 1
ATOM 3823 C C . TYR A 1 510 ? 18.022 14.651 5.409 1.00 58.50 510 TYR A C 1
ATOM 3825 O O . TYR A 1 510 ? 18.127 15.805 4.987 1.00 58.50 510 TYR A O 1
ATOM 3833 N N . SER A 1 511 ? 19.094 13.900 5.663 1.00 46.88 511 SER A N 1
ATOM 3834 C CA . SER A 1 511 ? 20.472 14.383 5.620 1.00 46.88 511 SER A CA 1
ATOM 3835 C C . SER A 1 511 ? 21.435 13.286 5.159 1.00 46.88 511 SER A C 1
ATOM 3837 O O . SER A 1 511 ? 22.274 12.827 5.932 1.00 46.88 511 SER A O 1
ATOM 3839 N N . GLY A 1 512 ? 21.356 12.893 3.883 1.00 39.84 512 GLY A N 1
ATOM 3840 C CA . GLY A 1 512 ? 22.283 11.953 3.220 1.00 39.84 512 GLY A CA 1
ATOM 3841 C C . GLY A 1 512 ? 23.698 12.509 2.992 1.00 39.84 512 GLY A C 1
ATOM 3842 O O . GLY A 1 512 ? 24.260 12.408 1.899 1.00 39.84 512 GLY A O 1
ATOM 3843 N N . GLY A 1 513 ? 24.249 13.177 4.004 1.00 42.12 513 GLY A N 1
ATOM 3844 C CA . GLY A 1 513 ? 25.485 13.949 3.985 1.00 42.12 513 GLY A CA 1
ATOM 3845 C C . GLY A 1 513 ? 25.571 14.901 5.190 1.00 42.12 513 GLY A C 1
ATOM 3846 O O . GLY A 1 513 ? 24.676 14.921 6.034 1.00 42.12 513 GLY A O 1
ATOM 3847 N N . PRO A 1 514 ? 26.616 15.744 5.280 1.00 34.94 514 PRO A N 1
ATOM 3848 C CA . PRO A 1 514 ? 26.875 16.621 6.432 1.00 34.94 514 PRO A CA 1
ATOM 3849 C C . PRO A 1 514 ? 25.952 17.856 6.520 1.00 34.94 514 PRO A C 1
ATOM 3851 O O . PRO A 1 514 ? 26.268 18.816 7.223 1.00 34.94 514 PRO A O 1
ATOM 3854 N N . LYS A 1 515 ? 24.845 17.875 5.769 1.00 44.12 515 LYS A N 1
ATOM 3855 C CA . LYS A 1 515 ? 23.854 18.953 5.731 1.00 44.12 515 LYS A CA 1
ATOM 3856 C C . LYS A 1 515 ? 22.465 18.363 5.525 1.00 44.12 515 LYS A C 1
ATOM 3858 O O . LYS A 1 515 ? 22.272 17.555 4.619 1.00 44.12 515 LYS A O 1
ATOM 3863 N N . VAL A 1 516 ? 21.519 18.855 6.313 1.00 46.88 516 VAL A N 1
ATOM 3864 C CA . VAL A 1 516 ? 20.105 18.496 6.225 1.00 46.88 516 VAL A CA 1
ATOM 3865 C C . VAL A 1 516 ? 19.447 19.282 5.096 1.00 46.88 516 VAL A C 1
ATOM 3867 O O . VAL A 1 516 ? 19.750 20.460 4.900 1.00 46.88 516 VAL A O 1
ATOM 3870 N N . THR A 1 517 ? 18.528 18.643 4.384 1.00 48.81 517 THR A N 1
ATOM 3871 C CA . THR A 1 517 ? 17.703 19.257 3.340 1.00 48.81 517 THR A CA 1
ATOM 3872 C C . THR A 1 517 ? 16.244 18.868 3.535 1.00 48.81 517 THR A C 1
ATOM 3874 O O . THR A 1 517 ? 15.947 17.720 3.869 1.00 48.81 517 THR A O 1
ATOM 3877 N N . SER A 1 518 ? 15.325 19.799 3.276 1.00 51.16 518 SER A N 1
ATOM 3878 C CA . SER A 1 518 ? 13.949 19.450 2.925 1.00 51.16 518 SER A CA 1
ATOM 3879 C C . SER A 1 518 ? 14.009 18.594 1.655 1.00 51.16 518 SER A C 1
ATOM 3881 O O . SER A 1 518 ? 14.488 19.046 0.619 1.00 51.16 518 SER A O 1
ATOM 3883 N N . SER A 1 519 ? 13.602 17.327 1.762 1.00 56.44 519 SER A N 1
ATOM 3884 C CA . SER A 1 519 ? 13.660 16.342 0.674 1.00 56.44 519 SER A CA 1
ATOM 3885 C C . SER A 1 519 ? 12.301 16.129 0.006 1.00 56.44 519 SER A C 1
ATOM 3887 O O . SER A 1 519 ? 12.077 15.090 -0.591 1.00 56.44 519 SER A O 1
ATOM 3889 N N . THR A 1 520 ? 11.384 17.095 0.121 1.00 70.88 520 THR A N 1
ATOM 3890 C CA . THR A 1 520 ? 10.040 17.074 -0.488 1.00 70.88 520 THR A CA 1
ATOM 3891 C C . THR A 1 520 ? 9.562 18.478 -0.883 1.00 70.88 520 THR A C 1
ATOM 3893 O O . THR A 1 520 ? 8.383 18.825 -0.754 1.00 70.88 520 THR A O 1
ATOM 3896 N N . TRP A 1 521 ? 10.488 19.317 -1.362 1.00 71.50 521 TRP A N 1
ATOM 3897 C CA . TRP A 1 521 ? 10.287 20.752 -1.598 1.00 71.50 521 TRP A CA 1
ATOM 3898 C C . TRP A 1 521 ? 9.002 21.099 -2.367 1.00 71.50 521 TRP A C 1
ATOM 3900 O O . TRP A 1 521 ? 8.269 21.996 -1.945 1.00 71.50 521 TRP A O 1
ATOM 3910 N N . GLN A 1 522 ? 8.667 20.387 -3.452 1.00 75.44 522 GLN A N 1
ATOM 3911 C CA . GLN A 1 522 ? 7.435 20.678 -4.202 1.00 75.44 522 GLN A CA 1
ATOM 3912 C C . GLN A 1 522 ? 6.151 20.379 -3.415 1.00 75.44 522 GLN A C 1
ATOM 3914 O O . GLN A 1 522 ? 5.164 21.096 -3.587 1.00 75.44 522 GLN A O 1
ATOM 3919 N N . PHE A 1 523 ? 6.145 19.368 -2.540 1.00 83.62 523 PHE A N 1
ATOM 3920 C CA . PHE A 1 523 ? 4.969 19.061 -1.720 1.00 83.62 523 PHE A CA 1
ATOM 3921 C C . PHE A 1 523 ? 4.757 20.140 -0.654 1.00 83.62 523 PHE A C 1
ATOM 3923 O O . PHE A 1 523 ? 3.641 20.616 -0.462 1.00 83.62 523 PHE A O 1
ATOM 3930 N N . GLN A 1 524 ? 5.843 20.611 -0.035 1.00 76.06 524 GLN A N 1
ATOM 3931 C CA . GLN A 1 524 ? 5.797 21.757 0.872 1.00 76.06 524 GLN A CA 1
ATOM 3932 C C . GLN A 1 524 ? 5.327 23.024 0.141 1.00 76.06 524 GLN A C 1
ATOM 3934 O O . GLN A 1 524 ? 4.415 23.700 0.621 1.00 76.06 524 GLN A O 1
ATOM 3939 N N . LYS A 1 525 ? 5.877 23.320 -1.047 1.00 74.62 525 LYS A N 1
ATOM 3940 C CA . LYS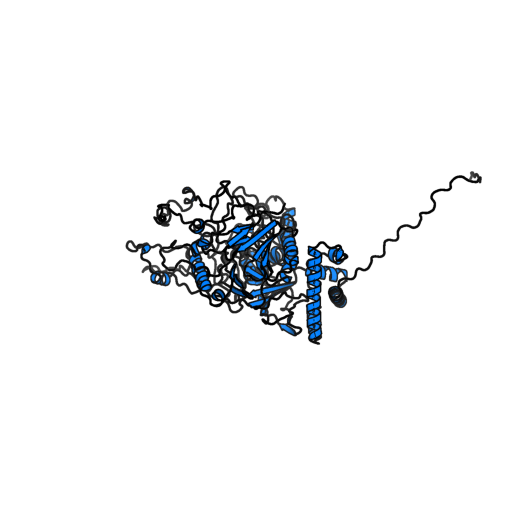 A 1 525 ? 5.489 24.478 -1.872 1.00 74.62 525 LYS A CA 1
ATOM 3941 C C . LYS A 1 525 ? 3.986 24.509 -2.182 1.00 74.62 525 LYS A C 1
ATOM 3943 O O . LYS A 1 525 ? 3.413 25.591 -2.190 1.00 74.62 525 LYS A O 1
ATOM 3948 N N . ALA A 1 526 ? 3.336 23.355 -2.353 1.00 78.81 526 ALA A N 1
ATOM 3949 C CA . ALA A 1 526 ? 1.892 23.260 -2.598 1.00 78.81 526 ALA A CA 1
ATOM 3950 C C . ALA A 1 526 ? 1.006 23.810 -1.456 1.00 78.81 526 ALA A C 1
ATOM 3952 O O . ALA A 1 526 ? -0.190 24.009 -1.657 1.00 78.81 526 ALA A O 1
ATOM 3953 N N . LEU A 1 527 ? 1.564 24.058 -0.265 1.00 74.12 527 LEU A N 1
ATOM 3954 C CA . LEU A 1 527 ? 0.854 24.616 0.894 1.00 74.12 527 LEU A CA 1
ATOM 3955 C C . LEU A 1 527 ? 1.442 25.935 1.421 1.00 74.12 527 LEU A C 1
ATOM 3957 O O . LEU A 1 527 ? 0.797 26.594 2.236 1.00 74.12 527 LEU A O 1
ATOM 3961 N N . GLN A 1 528 ? 2.660 26.317 1.025 1.00 64.12 528 GLN A N 1
ATOM 3962 C CA . GLN A 1 528 ? 3.327 27.489 1.599 1.00 64.12 528 GLN A CA 1
ATOM 3963 C C . GLN A 1 528 ? 2.663 28.808 1.146 1.00 64.12 528 GLN A C 1
ATOM 3965 O O . GLN A 1 528 ? 2.625 29.084 -0.056 1.00 64.12 528 GLN A O 1
ATOM 3970 N N . PRO A 1 529 ? 2.204 29.677 2.072 1.00 50.00 529 PRO A N 1
ATOM 3971 C CA . PRO A 1 529 ? 1.543 30.923 1.701 1.00 50.00 529 PRO A CA 1
ATOM 3972 C C . PRO A 1 529 ? 2.441 31.894 0.923 1.00 50.00 529 PRO A C 1
ATOM 3974 O O . PRO A 1 529 ? 3.423 32.404 1.457 1.00 50.00 529 PRO A O 1
ATOM 3977 N N . GLY A 1 530 ? 2.054 32.216 -0.315 1.00 45.88 530 GLY A N 1
ATOM 3978 C CA . GLY A 1 530 ? 2.627 33.343 -1.067 1.00 45.88 530 GLY A CA 1
ATOM 3979 C C . GLY A 1 530 ? 4.029 33.127 -1.654 1.00 45.88 530 GLY A C 1
ATOM 3980 O O . GLY A 1 530 ? 4.694 34.107 -1.986 1.00 45.88 530 GLY A O 1
ATOM 3981 N N . VAL A 1 531 ? 4.477 31.875 -1.813 1.00 44.28 531 VAL A N 1
ATOM 3982 C CA . VAL A 1 531 ? 5.748 31.541 -2.503 1.00 44.28 531 VAL A CA 1
ATOM 3983 C C . VAL A 1 531 ? 5.708 31.889 -3.997 1.00 44.28 531 VAL A C 1
ATOM 3985 O O . VAL A 1 531 ? 6.744 32.068 -4.633 1.00 44.28 531 VAL A O 1
ATOM 3988 N N . GLU A 1 532 ? 4.511 32.049 -4.555 1.00 41.19 532 GLU A N 1
ATOM 3989 C CA . GLU A 1 532 ? 4.291 32.603 -5.887 1.00 41.19 532 GLU A CA 1
ATOM 3990 C C . GLU A 1 532 ? 3.418 33.858 -5.779 1.00 41.19 532 GLU A C 1
ATOM 3992 O O . GLU A 1 532 ? 2.592 33.979 -4.873 1.00 41.19 532 GLU A O 1
ATOM 3997 N N . SER A 1 533 ? 3.563 34.803 -6.716 1.00 36.19 533 SER A N 1
ATOM 3998 C CA . SER A 1 533 ? 2.798 36.069 -6.743 1.00 36.19 533 SER A CA 1
ATOM 3999 C C . SER A 1 533 ? 1.329 35.883 -7.166 1.00 36.19 533 SER A C 1
ATOM 4001 O O . SER A 1 533 ? 0.740 36.747 -7.809 1.00 36.19 533 SER A O 1
ATOM 4003 N N . PHE A 1 534 ? 0.751 34.723 -6.858 1.00 45.38 534 PHE A N 1
ATOM 4004 C CA . PHE A 1 534 ? -0.501 34.213 -7.395 1.00 45.38 534 PHE A CA 1
ATOM 4005 C C . PHE A 1 534 ? -1.502 34.045 -6.247 1.00 45.38 534 PHE A C 1
ATOM 4007 O O . PHE A 1 534 ? -1.378 33.132 -5.430 1.00 45.38 534 PHE A O 1
ATOM 4014 N N . GLY A 1 535 ? -2.533 34.894 -6.197 1.00 37.41 535 GLY A N 1
ATOM 4015 C CA . GLY A 1 535 ? -3.548 34.926 -5.126 1.00 37.41 535 GLY A CA 1
ATOM 4016 C C . GLY A 1 535 ? -4.483 33.705 -5.027 1.00 37.41 535 GLY A C 1
ATOM 4017 O O . GLY A 1 535 ? -5.593 33.838 -4.522 1.00 37.41 535 GLY A O 1
ATOM 4018 N N . ALA A 1 536 ? -4.069 32.547 -5.545 1.00 39.12 536 ALA A N 1
ATOM 4019 C CA . ALA A 1 536 ? -4.817 31.290 -5.582 1.00 39.12 536 ALA A CA 1
ATOM 4020 C C . ALA A 1 536 ? -3.924 30.028 -5.459 1.00 39.12 536 ALA A C 1
ATOM 4022 O O . ALA A 1 536 ? -4.427 28.921 -5.622 1.00 39.12 536 ALA A O 1
ATOM 4023 N N . GLY A 1 537 ? -2.611 30.173 -5.214 1.00 46.38 537 GLY A N 1
ATOM 4024 C CA . GLY A 1 537 ? -1.644 29.060 -5.271 1.00 46.38 537 GLY A CA 1
ATOM 4025 C C . GLY A 1 537 ? -1.545 28.171 -4.023 1.00 46.38 537 GLY A C 1
ATOM 4026 O O . GLY A 1 537 ? -0.940 27.105 -4.090 1.00 46.38 537 GLY A O 1
ATOM 4027 N N . ASN A 1 538 ? -2.126 28.579 -2.891 1.00 66.94 538 ASN A N 1
ATOM 4028 C CA . ASN A 1 538 ? -2.010 27.845 -1.628 1.00 66.94 538 ASN A CA 1
ATOM 4029 C C . ASN A 1 538 ? -3.047 26.708 -1.571 1.00 66.94 538 ASN A C 1
ATOM 4031 O O . ASN A 1 538 ? -4.250 26.970 -1.650 1.00 66.94 538 ASN A O 1
ATOM 4035 N N . GLY A 1 539 ? -2.604 25.467 -1.373 1.00 75.44 539 GLY A N 1
ATOM 4036 C CA . GLY A 1 539 ? -3.488 24.350 -1.056 1.00 75.44 539 GLY A CA 1
ATOM 4037 C C . GLY A 1 539 ? -4.098 24.475 0.344 1.00 75.44 539 GLY A C 1
ATOM 4038 O O . GLY A 1 539 ? -3.463 24.962 1.279 1.00 75.44 539 GLY A O 1
ATOM 4039 N N . GLU A 1 540 ? -5.336 24.019 0.498 1.00 83.50 540 GLU A N 1
ATOM 4040 C CA . GLU A 1 540 ? -6.052 23.985 1.774 1.00 83.50 540 GLU A CA 1
ATOM 4041 C C . GLU A 1 540 ? -5.947 22.573 2.377 1.00 83.50 540 GLU A C 1
ATOM 4043 O O . GLU A 1 540 ? -6.357 21.596 1.753 1.00 83.50 540 GLU A O 1
ATOM 4048 N N . LEU A 1 541 ? -5.386 22.431 3.585 1.00 89.00 541 LEU A N 1
ATOM 4049 C CA . LEU A 1 541 ? -5.450 21.159 4.318 1.00 89.00 541 LEU A CA 1
ATOM 4050 C C . LEU A 1 541 ? -6.844 21.001 4.953 1.00 89.00 541 LEU A C 1
ATOM 4052 O O . LEU A 1 541 ? -7.304 21.947 5.598 1.00 89.00 541 LEU A O 1
ATOM 4056 N N . PRO A 1 542 ? -7.498 19.824 4.868 1.00 92.75 542 PRO A N 1
ATOM 4057 C CA . PRO A 1 542 ? -8.799 19.608 5.496 1.00 92.75 542 PRO A CA 1
ATOM 4058 C C . PRO A 1 542 ? -8.789 19.944 6.992 1.00 92.75 542 PRO A C 1
ATOM 4060 O O . PRO A 1 542 ? -7.886 19.547 7.735 1.00 92.75 542 PRO A O 1
ATOM 4063 N N . ALA A 1 543 ? -9.821 20.645 7.466 1.00 91.12 543 ALA A N 1
ATOM 4064 C CA . ALA A 1 543 ? -9.890 21.104 8.855 1.00 91.12 543 ALA A CA 1
ATOM 4065 C C . ALA A 1 543 ? -9.771 19.948 9.871 1.00 91.12 543 ALA A C 1
ATOM 4067 O O . ALA A 1 543 ? -9.072 20.079 10.878 1.00 91.12 543 ALA A O 1
ATOM 4068 N N . ASN A 1 544 ? -10.364 18.792 9.557 1.00 94.56 544 ASN A N 1
ATOM 4069 C CA . ASN A 1 544 ? -10.321 17.558 10.348 1.00 94.56 544 ASN A CA 1
ATOM 4070 C C . ASN A 1 544 ? -9.123 16.631 10.041 1.00 94.56 544 ASN A C 1
ATOM 4072 O O . ASN A 1 544 ? -9.075 15.518 10.570 1.00 94.56 544 ASN A O 1
ATOM 4076 N N . LEU A 1 545 ? -8.162 17.056 9.209 1.00 96.31 545 LEU A N 1
ATOM 4077 C CA . LEU A 1 545 ? -6.940 16.294 8.951 1.00 96.31 545 LEU A CA 1
ATOM 4078 C C . LEU A 1 545 ? -6.157 16.133 10.257 1.00 96.31 545 LEU A C 1
ATOM 4080 O O . LEU A 1 545 ? -5.684 17.116 10.833 1.00 96.31 545 LEU A O 1
ATOM 4084 N N . GLN A 1 546 ? -6.068 14.889 10.720 1.00 96.50 546 GLN A N 1
ATOM 4085 C CA . GLN A 1 546 ? -5.462 14.490 11.983 1.00 96.50 546 GLN A CA 1
ATOM 4086 C C . GLN A 1 546 ? -3.994 14.115 11.800 1.00 96.50 546 GLN A C 1
ATOM 4088 O O . GLN A 1 546 ? -3.149 14.590 12.557 1.00 96.50 546 GLN A O 1
ATOM 4093 N N . MET A 1 547 ? -3.714 13.271 10.800 1.00 95.44 547 MET A N 1
ATOM 4094 C CA . MET A 1 547 ? -2.407 12.658 10.565 1.00 95.44 547 MET A CA 1
ATOM 4095 C C . MET A 1 547 ? -2.033 12.679 9.081 1.00 95.44 547 MET A C 1
ATOM 4097 O O . MET A 1 547 ? -2.905 12.567 8.217 1.00 95.44 547 MET A O 1
ATOM 4101 N N . VAL A 1 548 ? -0.734 12.762 8.803 1.00 95.81 548 VAL A N 1
ATOM 4102 C CA . VAL A 1 548 ? -0.124 12.465 7.501 1.00 95.81 548 VAL A CA 1
ATOM 4103 C C . VAL A 1 548 ? 0.702 11.181 7.634 1.00 95.81 548 VAL A C 1
ATOM 4105 O O . VAL A 1 548 ? 1.479 11.051 8.579 1.00 95.81 548 VAL A O 1
ATOM 4108 N N . HIS A 1 549 ? 0.551 10.237 6.709 1.00 97.38 549 HIS A N 1
ATOM 4109 C CA . HIS A 1 549 ? 1.331 8.997 6.630 1.00 97.38 549 HIS A CA 1
ATOM 4110 C C . HIS A 1 549 ? 2.186 9.023 5.364 1.00 97.38 549 HIS A C 1
ATOM 4112 O O . HIS A 1 549 ? 1.698 9.406 4.303 1.00 97.38 549 HIS A O 1
ATOM 4118 N N . SER A 1 550 ? 3.456 8.647 5.492 1.00 95.81 550 SER A N 1
ATOM 4119 C CA . SER A 1 550 ? 4.468 8.806 4.441 1.00 95.81 550 SER A CA 1
ATOM 4120 C C . SER A 1 550 ? 5.588 7.774 4.559 1.00 95.81 550 SER A C 1
ATOM 4122 O O . SER A 1 550 ? 5.857 7.282 5.653 1.00 95.81 550 SER A O 1
ATOM 4124 N N . GLY A 1 551 ? 6.229 7.471 3.437 1.00 93.56 551 GLY A N 1
ATOM 4125 C CA . GLY A 1 551 ? 7.427 6.648 3.283 1.00 93.56 551 GLY A CA 1
ATOM 4126 C C . GLY A 1 551 ? 8.577 7.501 2.738 1.00 93.56 551 GLY A C 1
ATOM 4127 O O . GLY A 1 551 ? 8.792 8.608 3.235 1.00 93.56 551 GLY A O 1
ATOM 4128 N N . HIS A 1 552 ? 9.248 7.053 1.674 1.00 90.94 552 HIS A N 1
ATOM 4129 C CA . HIS A 1 552 ? 10.272 7.767 0.884 1.00 90.94 552 HIS A CA 1
ATOM 4130 C C . HIS A 1 552 ? 11.633 7.975 1.563 1.00 90.94 552 HIS A C 1
ATOM 4132 O O . HIS A 1 552 ? 12.662 7.854 0.907 1.00 90.94 552 HIS A O 1
ATOM 4138 N N . ILE A 1 553 ? 11.651 8.316 2.852 1.00 84.81 553 ILE A N 1
ATOM 4139 C CA . ILE A 1 553 ? 12.875 8.402 3.659 1.00 84.81 553 ILE A CA 1
ATOM 4140 C C . ILE A 1 553 ? 12.943 7.114 4.481 1.00 84.81 553 ILE A C 1
ATOM 4142 O O . ILE A 1 553 ? 12.008 6.837 5.241 1.00 84.81 553 ILE A O 1
ATOM 4146 N N . HIS A 1 554 ? 14.003 6.317 4.330 1.00 88.31 554 HIS A N 1
ATOM 4147 C CA . HIS A 1 554 ? 13.984 4.919 4.785 1.00 88.31 554 HIS A CA 1
ATOM 4148 C C . HIS A 1 554 ? 14.237 4.763 6.298 1.00 88.31 554 HIS A C 1
ATOM 4150 O O . HIS A 1 554 ? 15.294 4.314 6.744 1.00 88.31 554 HIS A O 1
ATOM 4156 N N . GLY A 1 555 ? 13.254 5.151 7.107 1.00 86.50 555 GLY A N 1
ATOM 4157 C CA . GLY A 1 555 ? 13.298 5.105 8.566 1.00 86.50 555 GLY A CA 1
ATOM 4158 C C . GLY A 1 555 ? 11.919 5.336 9.189 1.00 86.50 555 GLY A C 1
ATOM 4159 O O . GLY A 1 555 ? 10.915 5.475 8.484 1.00 86.50 555 GLY A O 1
ATOM 4160 N N . TRP A 1 556 ? 11.861 5.393 10.521 1.00 90.75 556 TRP A N 1
ATOM 4161 C CA . TRP A 1 556 ? 10.659 5.806 11.252 1.00 90.75 556 TRP A CA 1
ATOM 4162 C C . TRP A 1 556 ? 10.853 7.181 11.896 1.00 90.75 556 TRP A C 1
ATOM 4164 O O . TRP A 1 556 ? 11.879 7.422 12.533 1.00 90.75 556 TRP A O 1
ATOM 4174 N N . MET A 1 557 ? 9.860 8.069 11.780 1.00 86.56 557 MET A N 1
ATOM 4175 C CA . MET A 1 557 ? 9.822 9.351 12.499 1.00 86.56 557 MET A CA 1
ATOM 4176 C C . MET A 1 557 ? 8.383 9.776 12.818 1.00 86.56 557 MET A C 1
ATOM 4178 O O . MET A 1 557 ? 7.494 9.688 11.974 1.00 86.56 557 MET A O 1
ATOM 4182 N N . MET A 1 558 ? 8.168 10.312 14.016 1.00 88.75 558 MET A N 1
ATOM 4183 C CA . MET A 1 558 ? 6.952 11.005 14.432 1.00 88.75 558 MET A CA 1
ATOM 4184 C C . MET A 1 558 ? 7.226 12.511 14.511 1.00 88.75 558 MET A C 1
ATOM 4186 O O . MET A 1 558 ? 8.172 12.952 15.164 1.00 88.75 558 MET A O 1
ATOM 4190 N N . ILE A 1 559 ? 6.374 13.307 13.865 1.00 83.75 559 ILE A N 1
ATOM 4191 C CA . ILE A 1 559 ? 6.446 14.770 13.837 1.00 83.75 559 ILE A CA 1
ATOM 4192 C C . ILE A 1 559 ? 5.155 15.343 14.425 1.00 83.75 559 ILE A C 1
ATOM 4194 O O . ILE A 1 559 ? 4.052 14.994 13.997 1.00 83.75 559 ILE A O 1
ATOM 4198 N N . SER A 1 560 ? 5.287 16.230 15.408 1.00 82.31 560 SER A N 1
ATOM 4199 C CA . SER A 1 560 ? 4.178 16.875 16.119 1.00 82.31 560 SER A CA 1
ATOM 4200 C C . SER A 1 560 ? 4.392 18.390 16.140 1.00 82.31 560 SER A C 1
ATOM 4202 O O . SER A 1 560 ? 5.530 18.861 16.159 1.00 82.31 560 SER A O 1
ATOM 4204 N N . HIS A 1 561 ? 3.309 19.166 16.152 1.00 77.19 561 HIS A N 1
ATOM 4205 C CA . HIS A 1 561 ? 3.354 20.631 16.138 1.00 77.19 561 HIS A CA 1
ATOM 4206 C C . HIS A 1 561 ? 2.618 21.230 17.353 1.00 77.19 561 HIS A C 1
ATOM 4208 O O . HIS A 1 561 ? 1.710 20.600 17.905 1.00 77.19 561 HIS A O 1
ATOM 4214 N N . PRO A 1 562 ? 2.960 22.459 17.791 1.00 76.06 562 PRO A N 1
ATOM 4215 C CA . PRO A 1 562 ? 2.203 23.181 18.806 1.00 76.06 562 PRO A CA 1
ATOM 4216 C C . PRO A 1 562 ? 0.730 23.340 18.416 1.00 76.06 562 PRO A C 1
ATOM 4218 O O . PRO A 1 562 ? 0.415 23.582 17.249 1.00 76.06 562 PRO A O 1
ATOM 4221 N N . ALA A 1 563 ? -0.173 23.268 19.398 1.00 73.94 563 ALA A N 1
ATOM 4222 C CA . ALA A 1 563 ? -1.621 23.284 19.166 1.00 73.94 563 ALA A CA 1
ATOM 4223 C C . ALA A 1 563 ? -2.096 24.503 18.350 1.00 73.94 563 ALA A C 1
ATOM 4225 O O . ALA A 1 563 ? -2.978 24.370 17.506 1.00 73.94 563 ALA A O 1
ATOM 4226 N N . GLN A 1 564 ? -1.472 25.667 18.551 1.00 73.44 564 GLN A N 1
ATOM 4227 C CA . GLN A 1 564 ? -1.798 26.914 17.856 1.00 73.44 564 GLN A CA 1
ATOM 4228 C C . GLN A 1 564 ? -1.450 26.933 16.356 1.00 73.44 564 GLN A C 1
ATOM 4230 O O . GLN A 1 564 ? -1.814 27.883 15.674 1.00 73.44 564 GLN A O 1
ATOM 4235 N N . THR A 1 565 ? -0.751 25.919 15.832 1.00 73.19 565 THR A N 1
ATOM 4236 C CA . THR A 1 565 ? -0.469 25.803 14.387 1.00 73.19 565 THR A CA 1
ATOM 4237 C C . THR A 1 565 ? -1.645 25.232 13.591 1.00 73.19 565 THR A C 1
ATOM 4239 O O . THR A 1 565 ? -1.734 25.465 12.391 1.00 73.19 565 THR A O 1
ATOM 4242 N N . GLY A 1 566 ? -2.532 24.451 14.224 1.00 75.88 566 GLY A N 1
ATOM 4243 C CA . GLY A 1 566 ? -3.612 23.725 13.539 1.00 75.88 566 GLY A CA 1
ATOM 4244 C C . GLY A 1 566 ? -3.160 22.614 12.572 1.00 75.88 566 GLY A C 1
ATOM 4245 O O . GLY A 1 566 ? -4.016 21.981 11.940 1.00 75.88 566 GLY A O 1
ATOM 4246 N N . LEU A 1 567 ? -1.850 22.358 12.462 1.00 83.19 567 LEU A N 1
ATOM 4247 C CA . LEU A 1 567 ? -1.263 21.350 11.576 1.00 83.19 567 LEU A CA 1
ATOM 4248 C C . LEU A 1 567 ? -1.482 19.921 12.113 1.00 83.19 567 LEU A C 1
ATOM 4250 O O . LEU A 1 567 ? -1.527 19.732 13.331 1.00 83.19 567 LEU A O 1
ATOM 4254 N N . PRO A 1 568 ? -1.625 18.915 11.228 1.00 90.69 568 PRO A N 1
ATOM 4255 C CA . PRO A 1 568 ? -1.656 17.505 11.613 1.00 90.69 568 PRO A CA 1
ATOM 4256 C C . PRO A 1 568 ? -0.283 17.011 12.087 1.00 90.69 568 PRO A C 1
ATOM 4258 O O . PRO A 1 568 ? 0.751 17.557 11.713 1.00 90.69 568 PRO A O 1
ATOM 4261 N N . THR A 1 569 ? -0.268 15.926 12.857 1.00 91.06 569 THR A N 1
ATOM 4262 C CA . THR A 1 569 ? 0.950 15.136 13.097 1.00 91.06 569 THR A CA 1
ATOM 4263 C C . THR A 1 569 ? 1.350 14.412 11.807 1.00 91.06 569 THR A C 1
ATOM 4265 O O . THR A 1 569 ? 0.497 14.143 10.960 1.00 91.06 569 THR A O 1
ATOM 4268 N N . GLN A 1 570 ? 2.621 14.049 11.646 1.00 91.06 570 GLN A N 1
ATOM 4269 C CA . GLN A 1 570 ? 3.048 13.147 10.576 1.00 91.06 570 GLN A CA 1
ATOM 4270 C C . GLN A 1 570 ? 3.766 11.930 11.148 1.00 91.06 570 GLN A C 1
ATOM 4272 O O . GLN A 1 570 ? 4.615 12.062 12.028 1.00 91.06 570 GLN A O 1
ATOM 4277 N N . TYR A 1 571 ? 3.473 10.766 10.576 1.00 93.94 571 TYR A N 1
ATOM 4278 C CA . TYR A 1 571 ? 4.269 9.558 10.719 1.00 93.94 571 TYR A CA 1
ATOM 4279 C C . TYR A 1 571 ? 4.988 9.252 9.399 1.00 93.94 571 TYR A C 1
ATOM 4281 O O . TYR A 1 571 ? 4.371 8.977 8.367 1.00 93.94 571 TYR A O 1
ATOM 4289 N N . LEU A 1 572 ? 6.313 9.302 9.454 1.00 92.44 572 LEU A N 1
ATOM 4290 C CA . LEU A 1 572 ? 7.209 8.695 8.480 1.00 92.44 572 LEU A CA 1
ATOM 4291 C C . LEU A 1 572 ? 7.402 7.223 8.865 1.00 92.44 572 LEU A C 1
ATOM 4293 O O . LEU A 1 572 ? 7.730 6.921 10.013 1.00 92.44 572 LEU A O 1
ATOM 4297 N N . ILE A 1 573 ? 7.143 6.327 7.919 1.00 96.06 573 ILE A N 1
ATOM 4298 C CA . ILE A 1 573 ? 7.167 4.871 8.062 1.00 96.06 573 ILE A CA 1
ATOM 4299 C C . ILE A 1 573 ? 7.661 4.311 6.719 1.00 96.06 573 ILE A C 1
ATOM 4301 O O . ILE A 1 573 ? 6.867 3.809 5.924 1.00 96.06 573 ILE A O 1
ATOM 4305 N N . GLY A 1 574 ? 8.957 4.485 6.449 1.00 94.56 574 GLY A N 1
ATOM 4306 C CA . GLY A 1 574 ? 9.648 3.980 5.253 1.00 94.56 574 GLY A CA 1
ATOM 4307 C C . GLY A 1 574 ? 10.653 2.870 5.570 1.00 94.56 574 GLY A C 1
ATOM 4308 O O . GLY A 1 574 ? 11.666 2.714 4.902 1.00 94.56 574 GLY A O 1
ATOM 4309 N N . ASN A 1 575 ? 10.434 2.141 6.663 1.00 93.31 575 ASN A N 1
ATOM 4310 C CA . ASN A 1 575 ? 11.391 1.195 7.232 1.00 93.31 575 ASN A CA 1
ATOM 4311 C C . ASN A 1 575 ? 10.944 -0.272 7.126 1.00 93.31 575 ASN A C 1
ATOM 4313 O O . ASN A 1 575 ? 11.410 -1.103 7.905 1.00 93.31 575 ASN A O 1
ATOM 4317 N N . SER A 1 576 ? 10.031 -0.615 6.210 1.00 96.94 576 SER A N 1
ATOM 4318 C CA . SER A 1 576 ? 9.431 -1.958 6.167 1.00 96.94 576 SER A CA 1
ATOM 4319 C C . SER A 1 576 ? 10.141 -2.969 5.257 1.00 96.94 576 SER A C 1
ATOM 4321 O O . SER A 1 576 ? 9.750 -4.137 5.242 1.00 96.94 576 SER A O 1
ATOM 4323 N N . GLY A 1 577 ? 11.216 -2.582 4.565 1.00 93.25 577 GLY A N 1
ATOM 4324 C CA . GLY A 1 577 ? 12.114 -3.535 3.902 1.00 93.25 577 GLY A CA 1
ATOM 4325 C C . GLY A 1 577 ? 13.346 -2.919 3.241 1.00 93.25 577 GLY A C 1
ATOM 4326 O O . GLY A 1 577 ? 14.427 -3.497 3.322 1.00 93.25 577 GLY A O 1
ATOM 4327 N N . GLN A 1 578 ? 13.206 -1.749 2.629 1.00 88.81 578 GLN A N 1
ATOM 4328 C CA . GLN A 1 578 ? 14.262 -1.080 1.876 1.00 88.81 578 GLN A CA 1
ATOM 4329 C C . GLN A 1 578 ? 15.437 -0.620 2.753 1.00 88.81 578 GLN A C 1
ATOM 4331 O O . GLN A 1 578 ? 15.254 -0.183 3.887 1.00 88.81 578 GLN A O 1
ATOM 4336 N N . ALA A 1 579 ? 16.647 -0.682 2.190 1.00 82.31 579 ALA A N 1
ATOM 4337 C CA . ALA A 1 579 ? 17.905 -0.322 2.841 1.00 82.31 579 ALA A CA 1
ATOM 4338 C C . ALA A 1 579 ? 17.848 1.047 3.557 1.00 82.31 579 ALA A C 1
ATOM 4340 O O . ALA A 1 579 ? 17.716 2.094 2.915 1.00 82.31 579 ALA A O 1
ATOM 4341 N N . LEU A 1 580 ? 17.975 0.997 4.887 1.00 80.62 580 LEU A N 1
ATOM 4342 C CA . LEU A 1 580 ? 17.717 2.100 5.816 1.00 80.62 580 LEU A CA 1
ATOM 4343 C C . LEU A 1 580 ? 18.616 3.326 5.596 1.00 80.62 580 LEU A C 1
ATOM 4345 O O . LEU A 1 580 ? 19.761 3.230 5.145 1.00 80.62 580 LEU A O 1
ATOM 4349 N N . GLU A 1 581 ? 18.096 4.487 5.984 1.00 68.94 581 GLU A N 1
ATOM 4350 C CA . GLU A 1 581 ? 18.747 5.787 5.863 1.00 68.94 581 GLU A CA 1
ATOM 4351 C C . GLU A 1 581 ? 19.047 6.405 7.235 1.00 68.94 581 GLU A C 1
ATOM 4353 O O . GLU A 1 581 ? 18.166 6.544 8.079 1.00 68.94 581 GLU A O 1
ATOM 4358 N N . GLY A 1 582 ? 20.298 6.832 7.443 1.00 59.94 582 GLY A N 1
ATOM 4359 C CA . GLY A 1 582 ? 20.712 7.482 8.689 1.00 59.94 582 GLY A CA 1
ATOM 4360 C C . GLY A 1 582 ? 20.175 8.912 8.817 1.00 59.94 582 GLY A C 1
ATOM 4361 O O . GLY A 1 582 ? 20.487 9.777 7.992 1.00 59.94 582 GLY A O 1
ATOM 4362 N N . PHE A 1 583 ? 19.420 9.200 9.876 1.00 59.44 583 PHE A N 1
ATOM 4363 C CA . PHE A 1 583 ? 18.890 10.525 10.175 1.00 59.44 583 PHE A CA 1
ATOM 4364 C C . PHE A 1 583 ? 19.928 11.367 10.936 1.00 59.44 583 PHE A C 1
ATOM 4366 O O . PHE A 1 583 ? 20.002 11.358 12.166 1.00 59.44 583 PHE A O 1
ATOM 4373 N N . HIS A 1 584 ? 20.724 12.180 10.235 1.00 46.91 584 HIS A N 1
ATOM 4374 C CA . HIS A 1 584 ? 21.616 13.123 10.926 1.00 46.91 584 HIS A CA 1
ATOM 4375 C C . HIS A 1 584 ? 20.848 14.304 11.548 1.00 46.91 584 HIS A C 1
ATOM 4377 O O . HIS A 1 584 ? 20.713 15.375 10.954 1.00 46.91 584 HIS A O 1
ATOM 4383 N N . PHE A 1 585 ? 20.413 14.145 12.798 1.00 50.19 585 PHE A N 1
ATOM 4384 C CA . PHE A 1 585 ? 20.042 15.267 13.658 1.00 50.19 585 PHE A CA 1
ATOM 4385 C C . PHE A 1 585 ? 21.310 15.891 14.252 1.00 50.19 585 PHE A C 1
ATOM 4387 O O . PHE A 1 585 ? 22.068 15.241 14.972 1.00 50.19 585 PHE A O 1
ATOM 4394 N N . GLY A 1 586 ? 21.569 17.165 13.947 1.00 40.47 586 GLY A N 1
ATOM 4395 C CA . GLY A 1 586 ? 22.741 17.867 14.472 1.00 40.47 586 GLY A CA 1
ATOM 4396 C C . GLY A 1 586 ? 22.724 17.943 16.004 1.00 40.47 586 GLY A C 1
ATOM 4397 O O . GLY A 1 586 ? 21.688 18.231 16.596 1.00 40.47 586 GLY A O 1
ATOM 4398 N N . ALA A 1 587 ? 23.881 17.749 16.648 1.00 33.94 587 ALA A N 1
ATOM 4399 C CA . ALA A 1 587 ? 24.039 17.635 18.108 1.00 33.94 587 ALA A CA 1
ATOM 4400 C C . ALA A 1 587 ? 23.825 18.946 18.914 1.00 33.94 587 ALA A C 1
ATOM 4402 O O . ALA A 1 587 ? 24.512 19.207 19.901 1.00 33.94 587 ALA A O 1
ATOM 4403 N N . ARG A 1 588 ? 22.891 19.806 18.492 1.00 37.38 588 ARG A N 1
ATOM 4404 C CA . ARG A 1 588 ? 22.459 21.023 19.191 1.00 37.38 588 ARG A CA 1
ATOM 4405 C C . ARG A 1 588 ? 21.034 20.805 19.697 1.00 37.38 588 ARG A C 1
ATOM 4407 O O . ARG A 1 588 ? 20.083 20.998 18.948 1.00 37.38 588 ARG A O 1
ATOM 4414 N N . GLY A 1 589 ? 20.916 20.375 20.952 1.00 34.06 589 GLY A N 1
ATOM 4415 C CA . GLY A 1 589 ? 19.632 20.047 21.573 1.00 34.06 589 GLY A CA 1
ATOM 4416 C C . GLY A 1 589 ? 18.648 21.219 21.671 1.00 34.06 589 GLY A C 1
ATOM 4417 O O . GLY A 1 589 ? 19.016 22.390 21.547 1.00 34.06 589 GLY A O 1
ATOM 4418 N N . ASP A 1 590 ? 17.394 20.856 21.931 1.00 31.72 590 ASP A N 1
ATOM 4419 C CA . ASP A 1 590 ? 16.304 21.688 22.461 1.00 31.72 590 ASP A CA 1
ATOM 4420 C C . ASP A 1 590 ? 15.925 22.955 21.671 1.00 31.72 590 ASP A C 1
ATOM 4422 O O . ASP A 1 590 ? 15.183 23.806 22.167 1.00 31.72 590 ASP A O 1
ATOM 4426 N N . LYS A 1 591 ? 16.375 23.083 20.417 1.00 32.41 591 LYS A N 1
ATOM 4427 C CA . LYS A 1 591 ? 15.924 24.134 19.495 1.00 32.41 591 LYS A CA 1
ATOM 4428 C C . LYS A 1 591 ? 15.085 23.541 18.359 1.00 32.41 591 LYS A C 1
ATOM 4430 O O . LYS A 1 591 ? 15.494 22.531 17.787 1.00 32.41 591 LYS A O 1
ATOM 4435 N N . PRO A 1 592 ? 13.941 24.160 17.999 1.00 34.31 592 PRO A N 1
ATOM 4436 C CA . PRO A 1 592 ? 13.184 23.751 16.823 1.00 34.31 592 PRO A CA 1
ATOM 4437 C C . PRO A 1 592 ? 14.043 23.917 15.567 1.00 34.31 592 PRO A C 1
ATOM 4439 O O . PRO A 1 592 ? 14.947 24.756 15.522 1.00 34.31 592 PRO A O 1
ATOM 4442 N N . TYR A 1 593 ? 13.755 23.097 14.559 1.00 37.19 593 TYR A N 1
ATOM 4443 C CA . TYR A 1 593 ? 14.594 22.914 13.379 1.00 37.19 593 TYR A CA 1
ATOM 4444 C C . TYR A 1 593 ? 14.679 24.182 12.516 1.00 37.19 593 TYR A C 1
ATOM 4446 O O . TYR A 1 593 ? 13.904 24.368 11.590 1.00 37.19 593 TYR A O 1
ATOM 4454 N N . GLN A 1 594 ? 15.638 25.065 12.792 1.00 33.97 594 GLN A N 1
ATOM 4455 C CA . GLN A 1 594 ? 15.994 26.135 11.862 1.00 33.97 594 GLN A CA 1
ATOM 4456 C C . GLN A 1 594 ? 16.896 25.546 10.779 1.00 33.97 594 GLN A C 1
ATOM 4458 O O . GLN A 1 594 ? 18.078 25.288 11.021 1.00 33.97 594 GLN A O 1
ATOM 4463 N N . ALA A 1 595 ? 16.329 25.320 9.592 1.00 34.56 595 ALA A N 1
ATOM 4464 C CA . ALA A 1 595 ? 17.066 24.881 8.415 1.00 34.56 595 ALA A CA 1
ATOM 4465 C C . ALA A 1 595 ? 18.080 25.965 8.008 1.00 34.56 595 ALA A C 1
ATOM 4467 O O . ALA A 1 595 ? 17.760 26.950 7.347 1.00 34.56 595 ALA A O 1
ATOM 4468 N N . ALA A 1 596 ? 19.327 25.808 8.454 1.00 30.47 596 ALA A N 1
ATOM 4469 C CA . ALA A 1 596 ? 20.417 26.726 8.148 1.00 30.47 596 ALA A CA 1
ATOM 4470 C C . ALA A 1 596 ? 20.974 26.447 6.742 1.00 30.47 596 ALA A C 1
ATOM 4472 O O . ALA A 1 596 ? 22.101 25.968 6.600 1.00 30.47 596 ALA A O 1
ATOM 4473 N N . ALA A 1 597 ? 20.169 26.724 5.712 1.00 31.12 597 ALA A N 1
ATOM 4474 C CA . ALA A 1 597 ? 20.570 26.660 4.311 1.00 31.12 597 ALA A CA 1
ATOM 4475 C C . ALA A 1 597 ? 21.763 27.610 4.057 1.00 31.12 597 ALA A C 1
ATOM 4477 O O . ALA A 1 597 ? 21.607 28.826 4.187 1.00 31.12 597 ALA A O 1
ATOM 4478 N N . PRO A 1 598 ? 22.970 27.109 3.722 1.00 30.78 598 PRO A N 1
ATOM 4479 C CA . PRO A 1 598 ? 24.119 27.978 3.493 1.00 30.78 598 PRO A CA 1
ATOM 4480 C C . PRO A 1 598 ? 24.063 28.559 2.078 1.00 30.78 598 PRO A C 1
ATOM 4482 O O . PRO A 1 598 ? 23.944 27.798 1.119 1.00 30.78 598 PRO A O 1
ATOM 4485 N N . GLU A 1 599 ? 24.244 29.876 1.945 1.00 34.34 599 GLU A N 1
ATOM 4486 C CA . GLU A 1 599 ? 24.198 30.641 0.679 1.00 34.34 599 GLU A CA 1
ATOM 4487 C C . GLU A 1 599 ? 24.968 29.958 -0.470 1.00 34.34 599 GLU A C 1
ATOM 4489 O O . GLU A 1 599 ? 24.513 29.901 -1.611 1.00 34.34 599 GLU A O 1
ATOM 4494 N N . ALA A 1 600 ? 26.107 29.338 -0.145 1.00 32.75 600 ALA A N 1
ATOM 4495 C CA . ALA A 1 600 ? 26.966 28.613 -1.077 1.00 32.75 600 ALA A CA 1
ATOM 4496 C C . ALA A 1 600 ? 26.299 27.436 -1.831 1.00 32.75 600 ALA A C 1
ATOM 4498 O O . ALA A 1 600 ? 26.906 26.916 -2.767 1.00 32.75 600 ALA A O 1
ATOM 4499 N N . GLN A 1 601 ? 25.095 26.992 -1.449 1.00 33.50 601 GLN A N 1
ATOM 4500 C CA . GLN A 1 601 ? 24.380 25.890 -2.109 1.00 33.50 601 GLN A CA 1
ATOM 4501 C C . GLN A 1 601 ? 23.398 26.324 -3.210 1.00 33.50 601 GLN A C 1
ATOM 4503 O O . GLN A 1 601 ? 22.841 25.462 -3.882 1.00 33.50 601 GLN A O 1
ATOM 4508 N N . ALA A 1 602 ? 23.251 27.626 -3.476 1.00 31.73 602 ALA A N 1
ATOM 4509 C CA . ALA A 1 602 ? 22.464 28.145 -4.601 1.00 31.73 602 ALA A CA 1
ATOM 4510 C C . ALA A 1 602 ? 23.173 28.028 -5.980 1.00 31.73 602 ALA A C 1
ATOM 4512 O O . ALA A 1 602 ? 22.663 28.504 -6.995 1.00 31.73 602 ALA A O 1
ATOM 4513 N N . ASN A 1 603 ? 24.365 27.422 -6.029 1.00 28.09 603 ASN A N 1
ATOM 4514 C CA . ASN A 1 603 ? 25.358 27.608 -7.098 1.00 28.09 603 ASN A CA 1
ATOM 4515 C C . ASN A 1 603 ? 25.375 26.542 -8.215 1.00 28.09 603 ASN A C 1
ATOM 4517 O O . ASN A 1 603 ? 26.352 26.478 -8.953 1.00 28.09 603 ASN A O 1
ATOM 4521 N N . ASP A 1 604 ? 24.317 25.736 -8.366 1.00 25.91 604 ASP A N 1
ATOM 4522 C CA . ASP A 1 604 ? 24.166 24.787 -9.494 1.00 25.91 604 ASP A CA 1
ATOM 4523 C C . ASP A 1 604 ? 23.102 25.243 -10.524 1.00 25.91 604 ASP A C 1
ATOM 4525 O O . ASP A 1 604 ? 22.614 24.475 -11.352 1.00 25.91 604 ASP A O 1
ATOM 4529 N N . ILE A 1 605 ? 22.760 26.538 -10.500 1.00 27.97 605 ILE A N 1
ATOM 4530 C CA . ILE A 1 605 ? 22.251 27.258 -11.675 1.00 27.97 605 ILE A CA 1
ATOM 4531 C C . ILE A 1 605 ? 23.474 27.847 -12.383 1.00 27.97 605 ILE A C 1
ATOM 4533 O O . ILE A 1 605 ? 24.290 28.518 -11.751 1.00 27.97 605 ILE A O 1
ATOM 4537 N N . ALA A 1 606 ? 23.612 27.608 -13.690 1.00 28.73 606 ALA A N 1
ATOM 4538 C CA . ALA A 1 606 ? 24.758 28.090 -14.456 1.00 28.73 606 ALA A CA 1
ATOM 4539 C C . ALA A 1 606 ? 24.913 29.616 -14.311 1.00 28.73 606 ALA A C 1
ATOM 4541 O O . ALA A 1 606 ? 24.001 30.369 -14.644 1.00 28.73 606 ALA A O 1
ATOM 4542 N N . THR A 1 607 ? 26.087 30.079 -13.871 1.00 34.12 607 THR A N 1
ATOM 4543 C CA . THR A 1 607 ? 26.355 31.482 -13.477 1.00 34.12 607 THR A CA 1
ATOM 4544 C C . THR A 1 607 ? 26.190 32.522 -14.592 1.00 34.12 607 THR A C 1
ATOM 4546 O O . THR A 1 607 ? 26.246 33.725 -14.339 1.00 34.12 607 THR A O 1
ATOM 4549 N N . GLN A 1 608 ? 25.974 32.073 -15.829 1.00 34.88 608 GLN A N 1
ATOM 4550 C CA . GLN A 1 608 ? 25.711 32.906 -17.002 1.00 34.88 608 GLN A CA 1
ATOM 4551 C C . GLN A 1 608 ? 24.210 33.004 -17.342 1.00 34.88 608 GLN A C 1
ATOM 4553 O O . GLN A 1 608 ? 23.809 33.925 -18.052 1.00 34.88 608 GLN A O 1
ATOM 4558 N N . ASP A 1 609 ? 23.357 32.1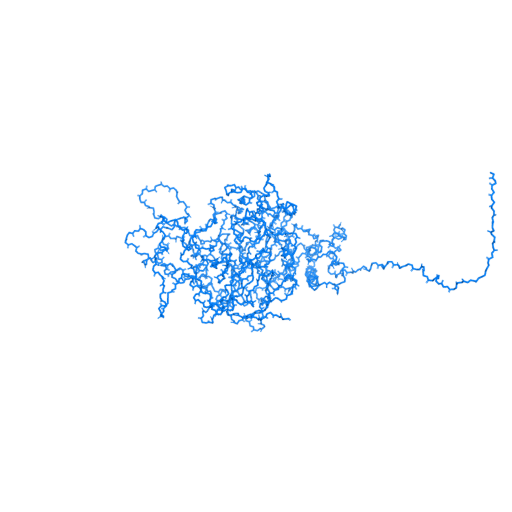17 -16.811 1.00 33.12 609 ASP A N 1
ATOM 4559 C CA . ASP A 1 609 ? 21.912 32.130 -17.056 1.00 33.12 609 ASP A CA 1
ATOM 4560 C C . ASP A 1 609 ? 21.148 32.922 -15.981 1.00 33.12 609 ASP A C 1
ATOM 4562 O O . ASP A 1 609 ? 20.437 32.390 -15.128 1.00 33.12 609 ASP A O 1
ATOM 4566 N N . ARG A 1 610 ? 21.275 34.250 -16.056 1.00 32.78 610 ARG A N 1
ATOM 4567 C CA . ARG A 1 610 ? 20.606 35.232 -15.179 1.00 32.78 610 ARG A CA 1
ATOM 4568 C C . ARG A 1 610 ? 19.073 35.317 -15.348 1.00 32.78 610 ARG A C 1
ATOM 4570 O O . ARG A 1 610 ? 18.480 36.338 -15.012 1.00 32.78 610 ARG A O 1
ATOM 4577 N N . ARG A 1 611 ? 18.411 34.289 -15.894 1.00 35.16 611 ARG A N 1
ATOM 4578 C CA . ARG A 1 611 ? 16.959 34.289 -16.184 1.00 35.16 611 ARG A CA 1
ATOM 4579 C C . ARG A 1 611 ? 16.105 33.601 -15.111 1.00 35.16 611 ARG A C 1
ATOM 4581 O O . ARG A 1 611 ? 14.886 33.574 -15.251 1.00 35.16 611 ARG A O 1
ATOM 4588 N N . TRP A 1 612 ? 16.716 33.094 -14.037 1.00 27.83 612 TRP A N 1
ATOM 4589 C CA . TRP A 1 612 ? 16.023 32.600 -12.839 1.00 27.83 612 TRP A CA 1
ATOM 4590 C C . TRP A 1 612 ? 16.196 33.604 -11.681 1.00 27.83 612 TRP A C 1
ATOM 4592 O O . TRP A 1 612 ? 17.312 33.760 -11.192 1.00 27.83 612 TRP A O 1
ATOM 4602 N N . PRO A 1 613 ? 15.134 34.306 -11.231 1.00 28.61 613 PRO A N 1
ATOM 4603 C CA . PRO A 1 613 ? 15.257 35.500 -10.377 1.00 28.61 613 PRO A CA 1
ATOM 4604 C C . PRO A 1 613 ? 15.596 35.230 -8.898 1.00 28.61 613 PRO A C 1
ATOM 4606 O O . PRO A 1 613 ? 15.692 36.167 -8.112 1.00 28.61 613 PRO A O 1
ATOM 4609 N N . TRP A 1 614 ? 15.759 33.971 -8.492 1.00 34.78 614 TRP A N 1
ATOM 4610 C CA . TRP A 1 614 ? 15.712 33.545 -7.087 1.00 34.78 614 TRP A CA 1
ATOM 4611 C C . TRP A 1 614 ? 17.023 33.720 -6.293 1.00 34.78 614 TRP A C 1
ATOM 4613 O O . TRP A 1 614 ? 17.061 33.346 -5.127 1.00 34.78 614 TRP A O 1
ATOM 4623 N N . HIS A 1 615 ? 18.082 34.287 -6.889 1.00 30.72 615 HIS A N 1
ATOM 4624 C CA . HIS A 1 615 ? 19.343 34.606 -6.185 1.00 30.72 615 HIS A CA 1
ATOM 4625 C C . HIS A 1 615 ? 19.298 35.939 -5.413 1.00 30.72 615 HIS A C 1
ATOM 4627 O O . HIS A 1 615 ? 19.875 36.023 -4.337 1.00 30.72 615 HIS A O 1
ATOM 4633 N N . ASP A 1 616 ? 18.593 36.957 -5.926 1.00 32.69 616 ASP A N 1
ATOM 4634 C CA . ASP A 1 616 ? 18.657 38.349 -5.423 1.00 32.69 616 ASP A CA 1
ATOM 4635 C C . ASP A 1 616 ? 17.277 38.946 -5.042 1.00 32.69 616 ASP A C 1
ATOM 4637 O O . ASP A 1 616 ? 17.141 40.154 -4.826 1.00 32.69 616 ASP A O 1
ATOM 4641 N N . ALA A 1 617 ? 16.210 38.139 -5.014 1.00 30.70 617 ALA A N 1
ATOM 4642 C CA . ALA A 1 617 ? 14.834 38.646 -4.960 1.00 30.70 617 ALA A CA 1
ATOM 4643 C C . ALA A 1 617 ? 14.217 38.724 -3.536 1.00 30.70 617 ALA A C 1
ATOM 4645 O O . ALA A 1 617 ? 14.520 37.905 -2.668 1.00 30.70 617 ALA A O 1
ATOM 4646 N N . PRO A 1 618 ? 13.344 39.717 -3.250 1.00 31.66 618 PRO A N 1
ATOM 4647 C CA . PRO A 1 618 ? 13.368 40.380 -1.935 1.00 31.66 618 PRO A CA 1
ATOM 4648 C C . PRO A 1 618 ? 12.413 39.819 -0.869 1.00 31.66 618 PRO A C 1
ATOM 4650 O O . PRO A 1 618 ? 12.125 40.503 0.113 1.00 31.66 618 PRO A O 1
ATOM 4653 N N . TRP A 1 619 ? 11.860 38.617 -1.051 1.00 35.00 619 TRP A N 1
ATOM 4654 C CA . TRP A 1 619 ? 10.739 38.113 -0.234 1.00 35.00 619 TRP A CA 1
ATOM 4655 C C . TRP A 1 619 ? 11.160 37.450 1.083 1.00 35.00 619 TRP A C 1
ATOM 4657 O O . TRP A 1 619 ? 10.426 36.641 1.645 1.00 35.00 619 TRP A O 1
ATOM 4667 N N . SER A 1 620 ? 12.325 37.817 1.614 1.00 32.09 620 SER A N 1
ATOM 4668 C CA . SER A 1 620 ? 12.688 37.515 2.994 1.00 32.09 620 SER A CA 1
ATOM 4669 C C . SER A 1 620 ? 11.789 38.317 3.940 1.00 32.09 620 SER A C 1
ATOM 4671 O O . SER A 1 620 ? 12.126 39.437 4.340 1.00 32.09 620 SER A O 1
ATOM 4673 N N . PHE A 1 621 ? 10.601 37.792 4.247 1.00 35.41 621 PHE A N 1
ATOM 4674 C CA . PHE A 1 621 ? 9.606 38.508 5.041 1.00 35.41 621 PHE A CA 1
ATOM 4675 C C . PHE A 1 621 ? 10.169 38.824 6.429 1.00 35.41 621 PHE A C 1
ATOM 4677 O O . PHE A 1 621 ? 10.660 37.929 7.123 1.00 35.41 621 PHE A O 1
ATOM 4684 N N . ARG A 1 622 ? 10.055 40.084 6.865 1.00 32.34 622 ARG A N 1
ATOM 4685 C CA . ARG A 1 622 ? 10.237 40.417 8.280 1.00 32.34 622 ARG A CA 1
ATOM 4686 C C . ARG A 1 622 ? 8.985 40.021 9.048 1.00 32.34 622 ARG A C 1
ATOM 4688 O O . ARG A 1 622 ? 7.912 40.576 8.819 1.00 32.34 622 ARG A O 1
ATOM 4695 N N . LEU A 1 623 ? 9.149 39.113 10.001 1.00 34.47 623 LEU A N 1
ATOM 4696 C CA . LEU A 1 623 ? 8.191 38.906 11.082 1.00 34.47 623 LEU A CA 1
ATOM 4697 C C . LEU A 1 623 ? 7.999 40.225 11.868 1.00 34.47 623 LEU A C 1
ATOM 4699 O O . LEU A 1 623 ? 8.900 41.070 11.860 1.00 34.47 623 LEU A O 1
ATOM 4703 N N . PRO A 1 624 ? 6.885 40.422 12.603 1.00 29.39 624 PRO A N 1
ATOM 4704 C CA . PRO A 1 624 ? 6.619 41.671 13.335 1.00 29.39 624 PRO A CA 1
ATOM 4705 C C . PRO A 1 624 ? 7.677 42.072 14.382 1.00 29.39 624 PRO A C 1
ATOM 4707 O O . PRO A 1 624 ? 7.695 43.213 14.833 1.00 29.39 624 PRO A O 1
ATOM 4710 N N . ASN A 1 625 ? 8.569 41.152 14.760 1.00 35.03 625 ASN A N 1
ATOM 4711 C CA . ASN A 1 625 ? 9.719 41.376 15.643 1.00 35.03 625 ASN A CA 1
ATOM 4712 C C . ASN A 1 625 ? 11.034 41.715 14.896 1.00 35.03 625 ASN A C 1
ATOM 4714 O O . ASN A 1 625 ? 12.086 41.804 15.524 1.00 35.03 625 ASN A O 1
ATOM 4718 N N . GLY A 1 626 ? 10.996 41.874 13.569 1.00 29.38 626 GLY A N 1
ATOM 4719 C CA . GLY A 1 626 ? 12.139 42.226 12.720 1.00 29.38 626 GLY A CA 1
ATOM 4720 C C . GLY A 1 626 ? 12.968 41.053 12.179 1.00 29.38 626 GLY A C 1
ATOM 4721 O O . GLY A 1 626 ? 13.877 41.293 11.385 1.00 29.38 626 GLY A O 1
ATOM 4722 N N . VAL A 1 627 ? 12.671 39.805 12.561 1.00 34.19 627 VAL A N 1
ATOM 4723 C CA . VAL A 1 627 ? 13.405 38.610 12.101 1.00 34.19 627 VAL A CA 1
ATOM 4724 C C . VAL A 1 627 ? 13.027 38.252 10.660 1.00 34.19 627 VAL A C 1
ATOM 4726 O O . VAL A 1 627 ? 11.851 38.261 10.310 1.00 34.19 627 VAL A O 1
ATOM 4729 N N . MET A 1 628 ? 14.025 37.929 9.834 1.00 32.38 628 MET A N 1
ATOM 4730 C CA . MET A 1 628 ? 13.878 37.581 8.412 1.00 32.38 628 MET A CA 1
ATOM 4731 C C . MET A 1 628 ? 13.600 36.076 8.246 1.00 32.38 628 MET A C 1
ATOM 4733 O O . MET A 1 628 ? 14.294 35.267 8.862 1.00 32.38 628 MET A O 1
ATOM 4737 N N . ALA A 1 629 ? 12.640 35.695 7.399 1.00 33.56 629 ALA A N 1
ATOM 4738 C CA . ALA A 1 629 ? 12.347 34.297 7.055 1.00 33.56 629 ALA A CA 1
ATOM 4739 C C . ALA A 1 629 ? 12.842 33.920 5.641 1.00 33.56 629 ALA A C 1
ATOM 4741 O O . ALA A 1 629 ? 12.751 34.726 4.721 1.00 33.56 629 ALA A O 1
ATOM 4742 N N . GLN A 1 630 ? 13.343 32.691 5.475 1.00 38.22 630 GLN A N 1
ATOM 4743 C CA . GLN A 1 630 ? 13.713 32.060 4.192 1.00 38.22 630 GLN A CA 1
ATOM 4744 C C . GLN A 1 630 ? 12.625 31.038 3.761 1.00 38.22 630 GLN A C 1
ATOM 4746 O O . GLN A 1 630 ? 11.800 30.673 4.603 1.00 38.22 630 GLN A O 1
ATOM 4751 N N . PRO A 1 631 ? 12.606 30.540 2.503 1.00 35.91 631 PRO A N 1
ATOM 4752 C CA . PRO A 1 631 ? 11.544 29.670 1.960 1.00 35.91 631 PRO A CA 1
ATOM 4753 C C . PRO A 1 631 ? 11.339 28.280 2.595 1.00 35.91 631 PRO A C 1
ATOM 4755 O O . PRO A 1 631 ? 10.481 27.530 2.135 1.00 35.91 631 PRO A O 1
ATOM 4758 N N . ASP A 1 632 ? 12.042 27.911 3.666 1.00 39.75 632 ASP A N 1
ATOM 4759 C CA . ASP A 1 632 ? 11.673 26.764 4.511 1.00 39.75 632 ASP A CA 1
ATOM 4760 C C . ASP A 1 632 ? 10.504 27.144 5.448 1.00 39.75 632 ASP A C 1
ATOM 4762 O O . ASP A 1 632 ? 10.591 26.996 6.670 1.00 39.75 632 ASP A O 1
ATOM 4766 N N . ALA A 1 633 ? 9.398 27.678 4.910 1.00 36.25 633 ALA A N 1
ATOM 4767 C CA . ALA A 1 633 ? 8.341 28.297 5.720 1.00 36.25 633 ALA A CA 1
ATOM 4768 C C . ALA A 1 633 ? 7.655 27.314 6.691 1.00 36.25 633 ALA A C 1
ATOM 4770 O O . ALA A 1 633 ? 7.211 27.727 7.762 1.00 36.25 633 ALA A O 1
ATOM 4771 N N . PHE A 1 634 ? 7.639 26.008 6.396 1.00 37.81 634 PHE A N 1
ATOM 4772 C CA . PHE A 1 634 ? 7.174 24.994 7.354 1.00 37.81 634 PHE A CA 1
ATOM 4773 C C . PHE A 1 634 ? 8.094 24.831 8.571 1.00 37.81 634 PHE A C 1
ATOM 4775 O O . PHE A 1 634 ? 7.599 24.511 9.647 1.00 37.81 634 PHE A O 1
ATOM 4782 N N . SER A 1 635 ? 9.386 25.159 8.461 1.00 39.31 635 SER A N 1
ATOM 4783 C CA . SER A 1 635 ? 10.306 25.211 9.610 1.00 39.31 635 SER A CA 1
ATOM 4784 C C . SER A 1 635 ? 10.041 26.396 10.558 1.00 39.31 635 SER A C 1
ATOM 4786 O O . SER A 1 635 ? 10.551 26.426 11.678 1.00 39.31 635 SER A O 1
ATOM 4788 N N . SER A 1 636 ? 9.206 27.365 10.147 1.00 37.94 636 SER A N 1
ATOM 4789 C CA . SER A 1 636 ? 8.731 28.439 11.033 1.00 37.94 636 SER A CA 1
ATOM 4790 C C . SER A 1 636 ? 7.642 27.972 12.007 1.00 37.94 636 SER A C 1
ATOM 4792 O O . SER A 1 636 ? 7.509 28.540 13.093 1.00 37.94 636 SER A O 1
ATOM 4794 N N . SER A 1 637 ? 6.905 26.906 11.667 1.00 44.12 637 SER A N 1
ATOM 4795 C CA . SER A 1 637 ? 6.102 26.178 12.649 1.00 44.12 637 SER A CA 1
ATOM 4796 C C . SER A 1 637 ? 7.056 25.390 13.544 1.00 44.12 637 SER A C 1
ATOM 4798 O O . SER A 1 637 ? 7.804 24.559 13.027 1.00 44.12 637 SER A O 1
ATOM 4800 N N . PRO A 1 638 ? 7.052 25.592 14.876 1.00 51.97 638 PRO A N 1
ATOM 4801 C CA . PRO A 1 638 ? 7.898 24.793 15.744 1.00 51.97 638 PRO A CA 1
ATOM 4802 C C . PRO A 1 638 ? 7.560 23.311 15.563 1.00 51.97 638 PRO A C 1
ATOM 4804 O O . PRO A 1 638 ? 6.389 22.931 15.504 1.00 51.97 638 PRO A O 1
ATOM 4807 N N . VAL A 1 639 ? 8.588 22.476 15.476 1.00 59.94 639 VAL A N 1
ATOM 4808 C CA . VAL A 1 639 ? 8.442 21.021 15.529 1.00 59.94 639 VAL A CA 1
ATOM 4809 C C . VAL A 1 639 ? 8.727 20.585 16.960 1.00 59.94 639 VAL A C 1
ATOM 4811 O O . VAL A 1 639 ? 9.731 20.990 17.547 1.00 59.94 639 VAL A O 1
ATOM 4814 N N . ILE A 1 640 ? 7.824 19.786 17.519 1.00 59.91 640 ILE A N 1
ATOM 4815 C CA . ILE A 1 640 ? 7.933 19.181 18.844 1.00 59.91 640 ILE A CA 1
ATOM 4816 C C . ILE A 1 640 ? 8.360 17.718 18.671 1.00 59.91 640 ILE A C 1
ATOM 4818 O O . ILE A 1 640 ? 7.931 17.038 17.740 1.00 59.91 640 ILE A O 1
ATOM 4822 N N . ASP A 1 641 ? 9.216 17.260 19.581 1.00 62.12 641 ASP A N 1
ATOM 4823 C CA . ASP A 1 641 ? 9.718 15.892 19.757 1.00 62.12 641 ASP A CA 1
ATOM 4824 C C . ASP A 1 641 ? 10.475 15.221 18.593 1.00 62.12 641 ASP A C 1
ATOM 4826 O O . ASP A 1 641 ? 11.264 14.338 18.893 1.00 62.12 641 ASP A O 1
ATOM 4830 N N . ALA A 1 642 ? 10.361 15.619 17.319 1.00 59.53 642 ALA A N 1
ATOM 4831 C CA . ALA A 1 642 ? 10.952 14.869 16.187 1.00 59.53 642 ALA A CA 1
ATOM 4832 C C . ALA A 1 642 ? 12.480 14.610 16.283 1.00 59.53 642 ALA A C 1
ATOM 4834 O O . ALA A 1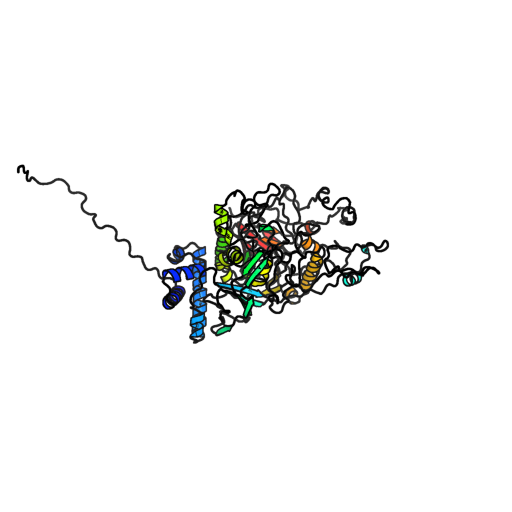 642 ? 12.974 13.562 15.869 1.00 59.53 642 ALA A O 1
ATOM 4835 N N . GLY A 1 643 ? 13.241 15.539 16.879 1.00 58.34 643 GLY A N 1
ATOM 4836 C CA . GLY A 1 643 ? 14.679 15.369 17.150 1.00 58.34 643 GLY A CA 1
ATOM 4837 C C . GLY A 1 643 ? 15.011 14.485 18.365 1.00 58.34 643 GLY A C 1
ATOM 4838 O O . GLY A 1 643 ? 16.181 14.253 18.655 1.00 58.34 643 GLY A O 1
ATOM 4839 N N . SER A 1 644 ? 14.007 14.001 19.099 1.00 66.94 644 SER A N 1
ATOM 4840 C CA . SER A 1 644 ? 14.155 13.095 20.239 1.00 66.94 644 SER A CA 1
ATOM 4841 C C . SER A 1 644 ? 14.217 11.643 19.778 1.00 66.94 644 SER A C 1
ATOM 4843 O O . SER A 1 644 ? 13.384 11.204 18.991 1.00 66.94 644 SER A O 1
ATOM 4845 N N . LYS A 1 645 ? 15.112 10.852 20.381 1.00 70.50 645 LYS A N 1
ATOM 4846 C CA . LYS A 1 645 ? 15.223 9.389 20.193 1.00 70.50 645 LYS A CA 1
ATOM 4847 C C . LYS A 1 645 ? 13.928 8.594 20.455 1.00 70.50 645 LYS A C 1
ATOM 4849 O O . LYS A 1 645 ? 13.830 7.417 20.113 1.00 70.50 645 LYS A O 1
ATOM 4854 N N . ASN A 1 646 ? 12.944 9.217 21.105 1.00 75.44 646 ASN A N 1
ATOM 4855 C CA . ASN A 1 646 ? 11.615 8.647 21.332 1.00 75.44 646 ASN A CA 1
ATOM 4856 C C . ASN A 1 646 ? 10.723 8.728 20.076 1.00 75.44 646 ASN A C 1
ATOM 4858 O O . ASN A 1 646 ? 9.767 7.970 19.958 1.00 75.44 646 ASN A O 1
ATOM 4862 N N . ALA A 1 647 ? 11.025 9.655 19.164 1.00 76.44 647 ALA A N 1
ATOM 4863 C CA . ALA A 1 647 ? 10.224 10.021 17.998 1.00 76.44 647 ALA A CA 1
ATOM 4864 C C . ALA A 1 647 ? 10.930 9.736 16.659 1.00 76.44 647 ALA A C 1
ATOM 4866 O O . ALA A 1 647 ? 10.438 10.157 15.619 1.00 76.44 647 ALA A O 1
ATOM 4867 N N . HIS A 1 648 ? 12.054 9.016 16.664 1.00 80.44 648 HIS A N 1
ATOM 4868 C CA . HIS A 1 648 ? 12.653 8.436 15.461 1.00 80.44 648 HIS A CA 1
ATOM 4869 C C . HIS A 1 648 ? 13.291 7.068 15.745 1.00 80.44 648 HIS A C 1
ATOM 4871 O O . HIS A 1 648 ? 13.590 6.731 16.898 1.00 80.44 648 HIS A O 1
ATOM 4877 N N . SER A 1 649 ? 13.491 6.277 14.688 1.00 82.31 649 SER A N 1
ATOM 4878 C CA . SER A 1 649 ? 14.315 5.067 14.712 1.00 82.31 649 SER A CA 1
ATOM 4879 C C . SER A 1 649 ? 14.898 4.755 13.330 1.00 82.31 649 SER A C 1
ATOM 4881 O O . SER A 1 649 ? 14.203 4.860 12.318 1.00 82.31 649 SER A O 1
ATOM 4883 N N . GLU A 1 650 ? 16.159 4.325 13.317 1.00 82.38 650 GLU A N 1
ATOM 4884 C CA . GLU A 1 650 ? 16.912 3.827 12.153 1.00 82.38 650 GLU A CA 1
ATOM 4885 C C . GLU A 1 650 ? 16.903 2.285 12.137 1.00 82.38 650 GLU A C 1
ATOM 4887 O O . GLU A 1 650 ? 17.899 1.630 11.846 1.00 82.38 650 GLU A O 1
ATOM 4892 N N . GLU A 1 651 ? 15.774 1.696 12.532 1.00 87.62 651 GLU A N 1
ATOM 4893 C CA . GLU A 1 651 ? 15.569 0.254 12.671 1.00 87.62 651 GLU A CA 1
ATOM 4894 C C . GLU A 1 651 ? 14.448 -0.193 11.725 1.00 87.62 651 GLU A C 1
ATOM 4896 O O . GLU A 1 651 ? 13.431 0.495 11.578 1.00 87.62 651 GLU A O 1
ATOM 4901 N N . PHE A 1 652 ? 14.605 -1.366 11.109 1.00 93.69 652 PHE A N 1
ATOM 4902 C CA . PHE A 1 652 ? 13.551 -1.989 10.307 1.00 93.69 652 PHE A CA 1
ATOM 4903 C C . PHE A 1 652 ? 12.298 -2.263 11.148 1.00 93.69 652 PHE A C 1
ATOM 4905 O O . PHE A 1 652 ? 12.395 -2.651 12.312 1.00 93.69 652 PHE A O 1
ATOM 4912 N N . GLY A 1 653 ? 11.113 -2.110 10.558 1.00 96.56 653 GLY A N 1
ATOM 4913 C CA . GLY A 1 653 ? 9.870 -2.317 11.287 1.00 96.56 653 GLY A CA 1
ATOM 4914 C C . GLY A 1 653 ? 8.596 -1.879 10.572 1.00 96.56 653 GLY A C 1
ATOM 4915 O O . GLY A 1 653 ? 8.544 -1.668 9.360 1.00 96.56 653 GLY A O 1
ATOM 4916 N N . PHE A 1 654 ? 7.537 -1.778 11.366 1.00 98.25 654 PHE A N 1
ATOM 4917 C CA . PHE A 1 654 ? 6.190 -1.376 10.959 1.00 98.25 654 PHE A CA 1
ATOM 4918 C C . PHE A 1 654 ? 5.463 -0.727 12.141 1.00 98.25 654 PHE A C 1
ATOM 4920 O O . PHE A 1 654 ? 5.921 -0.816 13.284 1.00 98.25 654 PHE A O 1
ATOM 4927 N N . VAL A 1 655 ? 4.320 -0.083 11.890 1.00 98.56 655 VAL A N 1
ATOM 4928 C CA . VAL A 1 655 ? 3.531 0.569 12.949 1.00 98.56 655 VAL A CA 1
ATOM 4929 C C . VAL A 1 655 ? 2.119 -0.002 13.010 1.00 98.56 655 VAL A C 1
ATOM 4931 O O . VAL A 1 655 ? 1.443 -0.130 11.991 1.00 98.56 655 VAL A O 1
ATOM 4934 N N . VAL A 1 656 ? 1.656 -0.309 14.222 1.00 98.75 656 VAL A N 1
ATOM 4935 C CA . VAL A 1 656 ? 0.263 -0.664 14.515 1.00 98.75 656 VAL A CA 1
ATOM 4936 C C . VAL A 1 656 ? -0.395 0.506 15.242 1.00 98.75 656 VAL A C 1
ATOM 4938 O O . VAL A 1 656 ? 0.058 0.902 16.313 1.00 98.75 656 VAL A O 1
ATOM 4941 N N . PHE A 1 657 ? -1.455 1.062 14.666 1.00 98.69 657 PHE A N 1
ATOM 4942 C CA . PHE A 1 657 ? -2.283 2.104 15.267 1.00 98.69 657 PHE A CA 1
ATOM 4943 C C . PHE A 1 657 ? -3.541 1.460 15.844 1.00 98.69 657 PHE A C 1
ATOM 4945 O O . PHE A 1 657 ? -4.411 1.021 15.091 1.00 98.69 657 PHE A O 1
ATOM 4952 N N . ASP A 1 658 ? -3.656 1.424 17.167 1.00 98.56 658 ASP A N 1
ATOM 4953 C CA . ASP A 1 658 ? -4.865 0.990 17.866 1.00 98.56 658 ASP A CA 1
ATOM 4954 C C . ASP A 1 658 ? -5.695 2.209 18.284 1.00 98.56 658 ASP A C 1
ATOM 4956 O O . ASP A 1 658 ? -5.167 3.174 18.836 1.00 98.56 658 ASP A O 1
ATOM 4960 N N . ARG A 1 659 ? -7.004 2.183 18.034 1.00 97.12 659 ARG A N 1
ATOM 4961 C CA . ARG A 1 659 ? -7.918 3.252 18.445 1.00 97.12 659 ARG A CA 1
ATOM 4962 C C . ARG A 1 659 ? -8.093 3.260 19.959 1.00 97.12 659 ARG A C 1
ATOM 4964 O O . ARG A 1 659 ? -8.375 2.232 20.571 1.00 97.12 659 ARG A O 1
ATOM 4971 N N . ILE A 1 660 ? -8.047 4.449 20.548 1.00 96.88 660 ILE A N 1
ATOM 4972 C CA . ILE A 1 660 ? -8.390 4.661 21.952 1.00 96.88 660 ILE A CA 1
ATOM 4973 C C . ILE A 1 660 ? -9.919 4.675 22.080 1.00 96.88 660 ILE A C 1
ATOM 4975 O O . ILE A 1 660 ? -10.592 5.587 21.589 1.00 96.88 660 ILE A O 1
ATOM 4979 N N . THR A 1 661 ? -10.462 3.640 22.727 1.00 94.12 661 THR A N 1
ATOM 4980 C CA . THR A 1 661 ? -11.901 3.391 22.912 1.00 94.12 661 THR A CA 1
ATOM 4981 C C . THR A 1 661 ? -12.669 4.641 23.342 1.00 94.12 661 THR A C 1
ATOM 4983 O O . THR A 1 661 ? -12.287 5.322 24.291 1.00 94.12 661 THR A O 1
ATOM 4986 N N . GLY A 1 662 ? -13.779 4.928 22.656 1.00 91.69 662 GLY A N 1
ATOM 4987 C CA . GLY A 1 662 ? -14.609 6.108 22.925 1.00 91.69 662 GLY A CA 1
ATOM 4988 C C . GLY A 1 662 ? -14.069 7.422 22.347 1.00 91.69 662 GLY A C 1
ATOM 4989 O O . GLY A 1 662 ? -14.592 8.481 22.683 1.00 91.69 662 GLY A O 1
ATOM 4990 N N . SER A 1 663 ? -13.047 7.383 21.482 1.00 94.31 663 SER A N 1
ATOM 4991 C CA . SER A 1 663 ? -12.456 8.581 20.875 1.00 94.31 663 SER A CA 1
ATOM 4992 C C . SER A 1 663 ? -12.048 8.397 19.404 1.00 94.31 663 SER A C 1
ATOM 4994 O O . SER A 1 663 ? -12.077 7.296 18.845 1.00 94.31 663 SER A O 1
ATOM 4996 N N . SER A 1 664 ? -11.631 9.504 18.785 1.00 93.06 664 SER A N 1
ATOM 4997 C CA . SER A 1 664 ? -10.932 9.551 17.495 1.00 93.06 664 SER A CA 1
ATOM 4998 C C . SER A 1 664 ? -9.399 9.587 17.634 1.00 93.06 664 SER A C 1
ATOM 5000 O O . SER A 1 664 ? -8.696 9.840 16.657 1.00 93.06 664 SER A O 1
ATOM 5002 N N . ASN A 1 665 ? -8.865 9.355 18.839 1.00 96.19 665 ASN A N 1
ATOM 5003 C CA . ASN A 1 665 ? -7.428 9.276 19.103 1.00 96.19 665 ASN A CA 1
ATOM 5004 C C . ASN A 1 665 ? -6.907 7.840 18.981 1.00 96.19 665 ASN A C 1
ATOM 5006 O O . ASN A 1 665 ? -7.666 6.873 19.074 1.00 96.19 665 ASN A O 1
ATOM 5010 N N . TRP A 1 666 ? -5.593 7.712 18.804 1.00 97.81 666 TRP A N 1
ATOM 5011 C CA . TRP A 1 666 ? -4.926 6.445 18.528 1.00 97.81 666 TRP A CA 1
ATOM 5012 C C . TRP A 1 666 ? -3.634 6.313 19.331 1.00 97.81 666 TRP A C 1
ATOM 5014 O O . TRP A 1 666 ? -2.939 7.300 19.580 1.00 97.81 666 TRP A O 1
ATOM 5024 N N . THR A 1 667 ? -3.294 5.076 19.676 1.00 98.06 667 THR A N 1
ATOM 5025 C CA . THR A 1 667 ? -1.979 4.679 20.173 1.00 98.06 667 THR A CA 1
ATOM 5026 C C . THR A 1 667 ? -1.234 3.983 19.036 1.00 98.06 667 THR A C 1
ATOM 5028 O O . THR A 1 667 ? -1.558 2.857 18.659 1.00 98.06 667 THR A O 1
ATOM 5031 N N . ALA A 1 668 ? -0.249 4.674 18.469 1.00 97.62 668 ALA A N 1
ATOM 5032 C CA . ALA A 1 668 ? 0.677 4.154 17.475 1.00 97.62 668 ALA A CA 1
ATOM 5033 C C . ALA A 1 668 ? 1.820 3.403 18.171 1.00 97.62 668 ALA A C 1
ATOM 5035 O O . ALA A 1 668 ? 2.442 3.919 19.101 1.00 97.62 668 ALA A O 1
ATOM 5036 N N . ARG A 1 669 ? 2.108 2.183 17.726 1.00 97.50 669 ARG A N 1
ATOM 5037 C CA . ARG A 1 669 ? 3.139 1.310 18.295 1.00 97.50 669 ARG A CA 1
ATOM 5038 C C . ARG A 1 669 ? 4.055 0.809 17.190 1.00 97.50 669 ARG A C 1
ATOM 5040 O O . ARG A 1 669 ? 3.595 0.110 16.290 1.00 97.50 669 ARG A O 1
ATOM 5047 N N . MET A 1 670 ? 5.328 1.191 17.248 1.00 95.94 670 MET A N 1
ATOM 5048 C CA . MET A 1 670 ? 6.358 0.719 16.322 1.00 95.94 670 MET A CA 1
ATOM 5049 C C . MET A 1 670 ? 6.872 -0.644 16.789 1.00 95.94 670 MET A C 1
ATOM 5051 O O . MET A 1 670 ? 7.220 -0.794 17.962 1.00 95.94 670 MET A O 1
ATOM 5055 N N . PHE A 1 671 ? 6.957 -1.606 15.873 1.00 96.81 671 PHE A N 1
ATOM 5056 C CA . PHE A 1 671 ? 7.480 -2.948 16.128 1.00 96.81 671 PHE A CA 1
ATOM 5057 C C . PHE A 1 671 ? 8.635 -3.293 15.188 1.00 96.81 671 PHE A C 1
ATOM 5059 O O . PHE A 1 671 ? 8.635 -2.874 14.029 1.00 96.81 671 PHE A O 1
ATOM 5066 N N . ASP A 1 672 ? 9.581 -4.086 15.689 1.00 95.19 672 ASP A N 1
ATOM 5067 C CA . ASP A 1 672 ? 10.653 -4.701 14.899 1.00 95.19 672 ASP A CA 1
ATOM 5068 C C . ASP A 1 672 ? 10.130 -5.915 14.079 1.00 95.19 672 ASP A C 1
ATOM 5070 O O . ASP A 1 672 ? 8.974 -6.334 14.244 1.00 95.19 672 ASP A O 1
ATOM 5074 N N . PRO A 1 673 ? 10.944 -6.538 13.201 1.00 94.81 673 PRO A N 1
ATOM 5075 C CA . PRO A 1 673 ? 10.538 -7.742 12.467 1.00 94.81 673 PRO A CA 1
ATOM 5076 C C . PRO A 1 673 ? 10.186 -8.933 13.381 1.00 94.81 673 PRO A C 1
ATOM 5078 O O . PRO A 1 673 ? 9.456 -9.837 12.977 1.00 94.81 673 PRO A O 1
ATOM 5081 N N . GLN A 1 674 ? 10.681 -8.947 14.618 1.00 91.81 674 GLN A N 1
ATOM 5082 C CA . GLN A 1 674 ? 10.488 -9.973 15.640 1.00 91.81 674 GLN A CA 1
ATOM 5083 C C . GLN A 1 674 ? 9.270 -9.686 16.545 1.00 91.81 674 GLN A C 1
ATOM 5085 O O . GLN A 1 674 ? 9.068 -10.393 17.538 1.00 91.81 674 GLN A O 1
ATOM 5090 N N . ARG A 1 675 ? 8.426 -8.696 16.199 1.00 94.00 675 ARG A N 1
ATOM 5091 C CA . ARG A 1 675 ? 7.217 -8.279 16.941 1.00 94.00 675 ARG A CA 1
ATOM 5092 C C . ARG A 1 675 ? 7.511 -7.711 18.343 1.00 94.00 675 ARG A C 1
ATOM 5094 O O . ARG A 1 675 ? 6.605 -7.621 19.171 1.00 94.00 675 ARG A O 1
ATOM 5101 N N . GLN A 1 676 ? 8.742 -7.282 18.611 1.00 93.56 676 GLN A N 1
ATOM 5102 C CA . GLN A 1 676 ? 9.117 -6.562 19.829 1.00 93.56 676 GLN A CA 1
ATOM 5103 C C . GLN A 1 676 ? 8.720 -5.087 19.718 1.00 93.56 676 GLN A C 1
ATOM 5105 O O . GLN A 1 676 ? 8.826 -4.480 18.653 1.00 93.56 676 GLN A O 1
ATOM 5110 N N . LEU A 1 677 ? 8.225 -4.509 20.814 1.00 94.50 677 LEU A N 1
ATOM 5111 C CA . LEU A 1 677 ? 7.756 -3.122 20.862 1.00 94.50 677 LEU A CA 1
ATOM 5112 C C . LEU A 1 677 ? 8.944 -2.157 20.986 1.00 94.50 677 LEU A C 1
ATOM 5114 O O . LEU A 1 677 ? 9.612 -2.131 22.016 1.00 94.50 677 LEU A O 1
ATOM 5118 N N . LEU A 1 678 ? 9.161 -1.329 19.965 1.00 91.25 678 LEU A N 1
ATOM 5119 C CA . LEU A 1 678 ? 10.266 -0.368 19.912 1.00 91.25 678 LEU A CA 1
ATOM 5120 C C . LEU A 1 678 ? 9.890 0.999 20.494 1.00 91.25 678 LEU A C 1
ATOM 5122 O O . LEU A 1 678 ? 10.686 1.599 21.220 1.00 91.25 678 LEU A O 1
ATOM 5126 N N . ARG A 1 679 ? 8.702 1.521 20.157 1.00 90.81 679 ARG A N 1
ATOM 5127 C CA . ARG A 1 679 ? 8.199 2.843 20.584 1.00 90.81 679 ARG A CA 1
ATOM 5128 C C . ARG A 1 679 ? 6.673 2.826 20.704 1.00 90.81 679 ARG A C 1
ATOM 5130 O O . ARG A 1 679 ? 6.000 2.190 19.892 1.00 90.81 679 ARG A O 1
ATOM 5137 N N . THR A 1 680 ? 6.142 3.602 21.646 1.00 94.19 680 THR A N 1
ATOM 5138 C CA . THR A 1 680 ? 4.708 3.909 21.774 1.00 94.19 680 THR A CA 1
ATOM 5139 C C . THR A 1 680 ? 4.508 5.414 21.640 1.00 94.19 680 THR A C 1
ATOM 5141 O O . THR A 1 680 ? 5.217 6.191 22.281 1.00 94.19 680 THR A O 1
ATOM 5144 N N . CYS A 1 681 ? 3.526 5.837 20.851 1.00 94.00 681 CYS A N 1
ATOM 5145 C CA . CYS A 1 681 ? 3.091 7.225 20.758 1.00 94.00 681 CYS A CA 1
ATOM 5146 C C . CYS A 1 681 ? 1.563 7.303 20.809 1.00 94.00 681 CYS A C 1
ATOM 5148 O O . CYS A 1 681 ? 0.876 6.448 20.259 1.00 94.00 681 CYS A O 1
ATOM 5150 N N . THR A 1 682 ? 1.018 8.333 21.448 1.00 95.44 682 THR A N 1
ATOM 5151 C CA . THR A 1 682 ? -0.431 8.547 21.571 1.00 95.44 682 THR A CA 1
ATOM 5152 C C . THR A 1 682 ? -0.815 9.908 21.003 1.00 95.44 682 THR A C 1
ATOM 5154 O O . THR A 1 682 ? -0.111 10.901 21.219 1.00 95.44 682 THR A O 1
ATOM 5157 N N . THR A 1 683 ? -1.926 9.958 20.264 1.00 93.62 683 THR A N 1
ATOM 5158 C CA . THR A 1 683 ? -2.433 11.192 19.653 1.00 93.62 683 THR A CA 1
ATOM 5159 C C . THR A 1 683 ? -3.439 11.918 20.548 1.00 93.62 683 THR A C 1
ATOM 5161 O O . THR A 1 683 ? -4.261 11.309 21.227 1.00 93.62 683 THR A O 1
ATOM 5164 N N . GLU A 1 684 ? -3.406 13.246 20.512 1.00 90.94 684 GLU A N 1
ATOM 5165 C CA . GLU A 1 684 ? -4.293 14.167 21.223 1.00 90.94 684 GLU A CA 1
ATOM 5166 C C . GLU A 1 684 ? -4.894 15.145 20.192 1.00 90.94 684 GLU A C 1
ATOM 5168 O O . GLU A 1 684 ? -4.396 16.258 19.981 1.00 90.94 684 GLU A O 1
ATOM 5173 N N . GLY A 1 685 ? -5.937 14.708 19.481 1.00 91.44 685 GLY A N 1
ATOM 5174 C CA . GLY A 1 685 ? -6.428 15.392 18.285 1.00 91.44 685 GLY A CA 1
ATOM 5175 C C . GLY A 1 685 ? -5.375 15.334 17.178 1.00 91.44 685 GLY A C 1
ATOM 5176 O O . GLY A 1 685 ? -4.963 14.245 16.787 1.00 91.44 685 GLY A O 1
ATOM 5177 N N . LYS A 1 686 ? -4.931 16.502 16.698 1.00 90.50 686 LYS A N 1
ATOM 5178 C CA . LYS A 1 686 ? -3.868 16.644 15.685 1.00 90.50 686 LYS A CA 1
ATOM 5179 C C . LYS A 1 686 ? -2.439 16.510 16.228 1.00 90.50 686 LYS A C 1
ATOM 5181 O O . LYS A 1 686 ? -1.499 16.458 15.445 1.00 90.50 686 LYS A O 1
ATOM 5186 N N . ARG A 1 687 ? -2.249 16.510 17.550 1.00 88.44 687 ARG A N 1
ATOM 5187 C CA . ARG A 1 687 ? -0.922 16.394 18.178 1.00 88.44 687 ARG A CA 1
ATOM 5188 C C . ARG A 1 687 ? -0.597 14.942 18.491 1.00 88.44 687 ARG A C 1
ATOM 5190 O O . ARG A 1 687 ? -1.503 14.148 18.715 1.00 88.44 687 ARG A O 1
ATOM 5197 N N . THR A 1 688 ? 0.686 14.646 18.634 1.00 90.31 688 THR A N 1
ATOM 5198 C CA . THR A 1 688 ? 1.191 13.360 19.132 1.00 90.31 688 THR A CA 1
ATOM 5199 C C . THR A 1 688 ? 2.230 13.584 20.227 1.00 90.31 688 THR A C 1
ATOM 5201 O O . THR A 1 688 ? 2.935 14.597 20.216 1.00 90.31 688 THR A O 1
ATOM 5204 N N . ARG A 1 689 ? 2.322 12.629 21.158 1.00 87.12 689 ARG A N 1
ATOM 5205 C CA . ARG A 1 689 ? 3.379 12.487 22.168 1.00 87.12 689 ARG A CA 1
ATOM 5206 C C . ARG A 1 689 ? 3.946 11.070 22.092 1.00 87.12 689 ARG A C 1
ATOM 5208 O O . ARG A 1 689 ? 3.159 10.126 22.086 1.00 87.12 689 ARG A O 1
ATOM 5215 N N . CYS A 1 690 ? 5.268 10.916 22.090 1.00 87.00 690 CYS A N 1
ATOM 5216 C CA . CYS A 1 690 ? 5.920 9.604 22.184 1.00 87.00 690 CYS A CA 1
ATOM 5217 C C . CYS A 1 690 ? 6.483 9.345 23.587 1.00 87.00 690 CYS A C 1
ATOM 5219 O O . CYS A 1 690 ? 7.055 10.231 24.226 1.00 87.00 690 CYS A O 1
ATOM 5221 N N . GLU A 1 691 ? 6.315 8.117 24.062 1.00 85.94 691 GLU A N 1
ATOM 5222 C CA . GLU A 1 691 ? 6.847 7.629 25.333 1.00 85.94 691 GLU A CA 1
ATOM 5223 C C . GLU A 1 691 ? 8.359 7.374 25.231 1.00 85.94 691 GLU A C 1
ATOM 5225 O O . GLU A 1 691 ? 8.925 7.255 24.141 1.00 85.94 691 GLU A O 1
ATOM 5230 N N . ALA A 1 692 ? 9.042 7.295 26.374 1.00 72.12 692 ALA A N 1
ATOM 5231 C CA . ALA A 1 692 ? 10.404 6.768 26.390 1.00 72.12 692 ALA A CA 1
ATOM 5232 C C . ALA A 1 692 ? 10.378 5.258 26.078 1.00 72.12 692 ALA A C 1
ATOM 5234 O O . ALA A 1 692 ? 9.431 4.589 26.496 1.00 72.12 692 ALA A O 1
ATOM 5235 N N . PRO A 1 693 ? 11.401 4.700 25.401 1.00 59.56 693 PRO A N 1
ATOM 5236 C CA . PRO A 1 693 ? 11.524 3.254 25.239 1.00 59.56 693 PRO A CA 1
ATOM 5237 C C . PRO A 1 693 ? 11.430 2.527 26.586 1.00 59.56 693 PRO A C 1
ATOM 5239 O O . PRO A 1 693 ? 11.960 3.012 27.594 1.00 59.56 693 PRO A O 1
ATOM 5242 N N . ALA A 1 694 ? 10.784 1.359 26.588 1.00 53.31 694 ALA A N 1
ATOM 5243 C CA . ALA A 1 694 ? 10.834 0.450 27.726 1.00 53.31 694 ALA A CA 1
ATOM 5244 C C . ALA A 1 694 ? 12.297 0.073 28.037 1.00 53.31 694 ALA A C 1
ATOM 5246 O O . ALA A 1 694 ? 13.137 0.023 27.136 1.00 53.31 694 ALA A O 1
ATOM 5247 N N . LYS A 1 695 ? 12.596 -0.137 29.323 1.00 40.81 695 LYS A N 1
ATOM 5248 C CA . LYS A 1 695 ? 13.916 -0.548 29.822 1.00 40.81 695 LYS A CA 1
ATOM 5249 C C . LYS A 1 695 ? 13.968 -2.047 30.077 1.00 40.81 695 LYS A C 1
ATOM 5251 O O . LYS A 1 695 ? 12.922 -2.572 30.515 1.00 40.81 695 LYS A O 1
#

Secondary structure (DSSP, 8-state):
-----------------------PPPPPP----PPPHHHHHHHHHHHHTT--HHHHHHHHHHHHT--HHHHTS-GGGS-HHHHHHHHHHHHHHHHHHHHHHHH--HHHHHHHS--PPPTTTEEEEEEEEBSSS-SS-S---EE-----TT------S--SS-----STT--GGG--HHHHHTTEE-PPPP-EE-EEEEEEEESSSSPPEEEETTEEEEPEEEE--EEEEEEE-HHHHS-SSSEEEEEE-SEEEEEEPPTT-S-EEETTEEEP---TTSPP-EEEEE---S-----TTTT-BTB-PPPPP-TT-TTTS-HHHHHHHHHHT--SEEEE-S------SPPTT-STTS--TTHHHHHTTGGG-SSSHHHHIIIIIHHHHHHHTTS-EEEPPPSSSSTTTTHHHHHHHT-SBPPPSS-----TT--TTT--S----EEEEETTEEEEE---TTS-SSSS--SSTT--TTHHHHHHHHHHHHHH-HHHHTSSEEEEE-SS-SS-EE-SSSS-EES-HHHHHTTSTTSSS-TT-PPPPPTTEEEEEE-SSSSEEEEB--GGG-PPEEEEE--SSS--------S-TTS-------GGGSTTS-TT-TT-GGGS----PBPTTS-B--S-GGGGSPPBSTTSTTSEE-S--EEEEEE-TTSS-EEEEEE-TT--EEEEEEEETTEEEEPPPP-